Protein AF-A0A1E4IBX0-F1 (afdb_monomer)

Solvent-accessible surface area (backbone atoms only — not comparable to full-atom values): 21311 Å² total; per-residue (Å²): 135,85,86,90,82,88,89,89,82,88,83,85,88,87,83,88,86,90,86,81,90,87,87,84,88,83,90,77,93,76,83,90,78,88,74,83,75,83,73,80,76,72,79,74,90,86,75,72,64,56,71,38,92,59,67,55,62,63,84,30,58,74,72,36,48,54,40,52,57,46,12,45,72,58,33,31,32,33,37,35,31,37,79,80,95,38,65,69,39,40,40,54,46,47,36,72,77,35,75,56,34,48,70,43,79,48,78,45,55,52,71,58,46,53,56,48,49,54,50,29,67,74,66,66,40,81,64,54,10,24,40,36,34,43,49,55,62,58,51,64,74,40,44,91,52,29,36,65,67,46,55,26,19,45,65,75,68,56,64,67,75,84,71,45,56,97,75,40,25,42,37,52,59,31,28,38,60,51,22,29,34,33,12,56,66,55,41,63,72,50,70,53,75,85,69,63,36,54,56,50,71,60,45,77,57,46,51,55,30,31,33,30,31,44,62,72,66,39,44,55,37,32,54,49,48,61,63,44,29,65,56,37,52,32,76,60,24,46,44,50,38,42,74,32,52,54,43,78,29,81,82,24,44,63,62,39,44,49,32,30,54,73,64,74,21,24,34,28,38,58,24,36,54,75,65,42,45,64,48,39,75,69,67,30,59,51,46,77,44,78,34,56,79,38,38,26,43,44,27,34,34,33,23,39,65,58,22,81,23,59,40,24,14,46,51,49,48,18,29,44,60,12,47,33,28,35,29,26,69,15,24,81,44,59,25,18,26,74,55,62,62,80,81,48,52,80,70,53,94,50,40,44,53,60,62,93,76,44,45,72,52,55,60,69,68,43,76,66,54,48,48,42,44,65,73,49,43,34,81,53,70,55,124

Foldseek 3Di:
DDDDDDDDDDDDDDDDDDDDDDDDDDDDDDDDDPPPPPPPDDPDPPDDQWFFPDQLQPPQPDVLVVLLVLLLVLQEAEEEEEQPDLQVLLQNLVCVNRVSYGYDYDYDHQVVVLVVVVVCLVVLNADHQKYKFQAVVSCVVCVVQFDAADHDLCVQFVPDDPQADPSNQKGLLWKWWWFKKFLPVVVVVLPQDDDAALCSLLDLSQQQQEEEAAQVLFLVNLVVVVVSQVRLVHLVSLLSNVRSVYHYDSPGQQVQLVCSQVVVHRMYGGYTCSRNVVSVVVVRSIDGHAYPPIEIRTMMMGGGNSHPSNSNSSVSRSCCSALRVSLSRFLQLRIAGCTDPVSSPDGHPSGHHRDPSYHYDNRDQDPVSVCCCVVRRCVRNND

Secondary structure (DSSP, 8-state):
-----------------------------------------PPPTT-PPP--SS-TTTT-HHHHHHHHHHHHHH-EEEEEE-SSS-HHHHHHHHHHH-TTSEEEEEE--HHHHHHHHHHHHHHT-S--SEEEES-HHHHHHTGGGBPPP-SHHHHHHSSSSS-S-TT-S-EEEEEEEEEEEEEHHHHHHTTPPPP-BGGGGG-GGGTTTEEE--TTSSHHHHHHHHHHHHHHTHHHHHHHHHHT-PEE-TT-HHHHHHHHHTTS-SEEEEE-HHHHHHHHHTT-SEEEE--BS-EEEEEEEEEBTT-SSHHHHHHHHHHHHSHHHHHHHHTTSSSEESS-GGGGSS--TT-EEPPTTPEEE-S---HHHHHHIIIIIHHHH--

Mean predicted aligned error: 10.09 Å

pLDDT: mean 86.42, std 19.04, range [31.7, 98.81]

Nearest PDB structures (foldseek):
  7f6t-assembly1_A  TM=7.802E-01  e=2.095E-16  Thermus thermophilus HB8
  7f6u-assembly1_A  TM=8.026E-01  e=1.818E-15  Thermus thermophilus HB8
  6hhb-assembly1_A  TM=7.292E-01  e=3.544E-16  Dickeya dadantii 3937
  7f6q-assembly1_A  TM=7.457E-01  e=9.566E-16  Thermus thermophilus HB8
  7f6r-assembly1_A  TM=7.238E-01  e=5.995E-16  Thermus thermophilus HB8

Sequence (383 aa):
MPDLKEETMRTLSTFTRRRTRSALAIVAAGLLCITAACGSGAPDPASTAPQSSIDPNEGGGAEWQKVVDAANKEGSVVLYLSPPGVEERLKQAFAANYPGIKLTTLRQGTGELTTRLDQERTTSAAGADVTLHSSKAWFDKNVDSLAVSTGPALGKYWSAGNLLPPSKTYAPVASSTWGLGINTELFKELGAKPITSYADLLQPELKGAIGIAPAGNSPASTQWWFFAAPHLGDAAGLRTLASLNVTPYPGGSAPLAEALASGEKAVGVYESTLTVGSLVKSGAPIEIVDLQPPIAIAYFSGAVKWASHPNAALVFQNWLMSPAGQVALNGSGELYTALSLDSLGPVPPTMRTLDPNASLTDGIVTPEQQKWLDETWKPIMGG

Radius of gyration: 28.61 Å; Cα contacts (8 Å, |Δi|>4): 716; chains: 1; bounding box: 68×87×71 Å

Structure (mmCIF, N/CA/C/O backbone):
data_AF-A0A1E4IBX0-F1
#
_entry.id   AF-A0A1E4IBX0-F1
#
loop_
_atom_site.group_PDB
_atom_site.id
_atom_site.type_symbol
_atom_site.label_atom_id
_atom_site.label_alt_id
_atom_site.label_comp_id
_atom_site.label_asym_id
_atom_site.label_entity_id
_atom_site.label_seq_id
_atom_site.pdbx_PDB_ins_code
_atom_site.Cartn_x
_atom_site.Cartn_y
_atom_site.Cartn_z
_atom_site.occupancy
_atom_site.B_iso_or_equiv
_atom_site.auth_seq_id
_atom_site.auth_comp_id
_atom_site.auth_asym_id
_atom_site.auth_atom_id
_atom_site.pdbx_PDB_model_num
ATOM 1 N N . MET A 1 1 ? 37.243 -22.159 38.959 1.00 40.22 1 MET A N 1
ATOM 2 C CA . MET A 1 1 ? 38.537 -22.460 38.305 1.00 40.22 1 MET A CA 1
ATOM 3 C C . MET A 1 1 ? 39.616 -22.483 39.373 1.00 40.22 1 MET A C 1
ATOM 5 O O . MET A 1 1 ? 39.528 -21.612 40.236 1.00 40.22 1 MET A O 1
ATOM 9 N N . PRO A 1 2 ? 40.633 -23.362 39.304 1.00 55.09 2 PRO A N 1
ATOM 10 C CA . PRO A 1 2 ? 40.758 -24.628 38.548 1.00 55.09 2 PRO A CA 1
ATOM 11 C C . PRO A 1 2 ? 40.407 -25.846 39.451 1.00 55.09 2 PRO A C 1
ATOM 13 O O . PRO A 1 2 ? 40.234 -25.651 40.649 1.00 55.09 2 PRO A O 1
ATOM 16 N N . ASP A 1 3 ? 40.151 -27.092 39.036 1.00 41.19 3 ASP A N 1
ATOM 17 C CA . ASP A 1 3 ? 40.385 -27.910 37.821 1.00 41.19 3 ASP A CA 1
ATOM 18 C C . ASP A 1 3 ? 41.618 -28.860 37.852 1.00 41.19 3 ASP A C 1
ATOM 20 O O . ASP A 1 3 ? 42.688 -28.471 38.316 1.00 41.19 3 ASP A O 1
ATOM 24 N N . LEU A 1 4 ? 41.420 -30.080 37.307 1.00 38.47 4 LEU A N 1
ATOM 25 C CA . LEU A 1 4 ? 42.340 -31.227 37.081 1.00 38.47 4 LEU A CA 1
ATOM 26 C C . LEU A 1 4 ? 42.843 -31.978 38.348 1.00 38.47 4 LEU A C 1
ATOM 28 O O . LEU A 1 4 ? 43.388 -31.378 39.266 1.00 38.47 4 LEU A O 1
ATOM 32 N N . LYS A 1 5 ? 42.752 -33.319 38.463 1.00 38.19 5 LYS A N 1
ATOM 33 C CA . LYS A 1 5 ? 43.189 -34.364 37.506 1.00 38.19 5 LYS A CA 1
ATOM 34 C C . LYS A 1 5 ? 42.474 -35.727 37.660 1.00 38.19 5 LYS A C 1
ATOM 36 O O . LYS A 1 5 ? 41.945 -36.047 38.720 1.00 38.19 5 LYS A O 1
ATOM 41 N N . GLU A 1 6 ? 42.571 -36.537 36.601 1.00 38.00 6 GLU A N 1
ATOM 42 C CA . GLU A 1 6 ? 42.413 -38.009 36.566 1.00 38.00 6 GLU A CA 1
ATOM 43 C C . GLU A 1 6 ? 43.375 -38.691 37.581 1.00 38.00 6 GLU A C 1
ATOM 45 O O . GLU A 1 6 ? 44.302 -38.053 38.073 1.00 38.00 6 GLU A O 1
ATOM 50 N N . GLU A 1 7 ? 43.245 -39.953 38.006 1.00 35.94 7 GLU A N 1
ATOM 51 C CA . GLU A 1 7 ? 43.194 -41.199 37.220 1.00 35.94 7 GLU A CA 1
ATOM 52 C C . GLU A 1 7 ? 43.062 -42.397 38.203 1.00 35.94 7 GLU A C 1
ATOM 54 O O . GLU A 1 7 ? 43.546 -42.284 39.328 1.00 35.94 7 GLU A O 1
ATOM 59 N N . THR A 1 8 ? 42.458 -43.540 37.819 1.00 38.38 8 THR A N 1
ATOM 60 C CA . THR A 1 8 ? 42.928 -44.934 38.111 1.00 38.38 8 THR A CA 1
ATOM 61 C C . THR A 1 8 ? 41.924 -45.990 37.606 1.00 38.38 8 THR A C 1
ATOM 63 O O . THR A 1 8 ? 40.709 -45.843 37.705 1.00 38.38 8 THR A O 1
ATOM 66 N N . MET A 1 9 ? 42.456 -47.080 37.046 1.00 31.81 9 MET A N 1
ATOM 67 C CA . MET A 1 9 ? 41.772 -48.126 36.271 1.00 31.81 9 MET A CA 1
ATOM 68 C C . MET A 1 9 ? 41.373 -49.405 37.046 1.00 31.81 9 MET A C 1
ATOM 70 O O . MET A 1 9 ? 42.144 -49.871 37.875 1.00 31.81 9 MET A O 1
ATOM 74 N N . ARG A 1 10 ? 40.322 -50.094 36.536 1.00 34.12 10 ARG A N 1
ATOM 75 C CA . ARG A 1 10 ? 40.066 -51.571 36.586 1.00 34.12 10 ARG A CA 1
ATOM 76 C C . ARG A 1 10 ? 39.747 -52.148 38.001 1.00 34.12 10 ARG A C 1
ATOM 78 O O . ARG A 1 10 ? 40.104 -51.569 39.009 1.00 34.12 10 ARG A O 1
ATOM 85 N N . THR A 1 11 ? 39.029 -53.270 38.191 1.00 32.84 11 THR A N 1
ATOM 86 C CA . THR A 1 11 ? 39.089 -54.546 37.442 1.00 32.84 11 THR A CA 1
ATOM 87 C C . THR A 1 11 ? 37.845 -55.458 37.643 1.00 32.84 11 THR A C 1
ATOM 89 O O . THR A 1 11 ? 37.507 -55.800 38.765 1.00 32.84 11 THR A O 1
ATOM 92 N N . LEU A 1 12 ? 37.225 -55.885 36.530 1.00 32.59 12 LEU A N 1
ATOM 93 C CA . LEU A 1 12 ? 36.565 -57.180 36.206 1.00 32.59 12 LEU A CA 1
ATOM 94 C C . LEU A 1 12 ? 35.642 -57.982 37.179 1.00 32.59 12 LEU A C 1
ATOM 96 O O . LEU A 1 12 ? 36.107 -58.585 38.138 1.00 32.59 12 LEU A O 1
ATOM 100 N N . SER A 1 13 ? 34.455 -58.323 36.627 1.00 32.97 13 SER A N 1
ATOM 101 C CA . SER A 1 13 ? 33.871 -59.697 36.506 1.00 32.97 13 SER A CA 1
ATOM 102 C C . SER A 1 13 ? 33.216 -60.364 37.741 1.00 32.97 13 SER A C 1
ATOM 104 O O . SER A 1 13 ? 33.612 -60.099 38.862 1.00 32.97 13 SER A O 1
ATOM 106 N N . THR A 1 14 ? 32.223 -61.272 37.659 1.00 33.91 14 THR A N 1
ATOM 107 C CA . THR A 1 14 ? 31.366 -61.816 36.565 1.00 33.91 14 THR A CA 1
ATOM 108 C C . THR A 1 14 ? 30.182 -62.583 37.185 1.00 33.91 14 THR A C 1
ATOM 110 O O . THR A 1 14 ? 30.394 -63.225 38.205 1.00 33.91 14 THR A O 1
ATOM 113 N N . PHE A 1 15 ? 29.011 -62.639 36.526 1.00 34.16 15 PHE A N 1
ATOM 114 C CA . PHE A 1 15 ? 28.271 -63.873 36.130 1.00 34.16 15 PHE A CA 1
ATOM 115 C C . PHE A 1 15 ? 26.949 -63.464 35.415 1.00 34.16 15 PHE A C 1
ATOM 117 O O . PHE A 1 15 ? 26.188 -62.679 35.958 1.00 34.16 15 PHE A O 1
ATOM 124 N N . THR A 1 16 ? 26.708 -63.751 34.123 1.00 35.91 16 THR A N 1
ATOM 125 C CA . THR A 1 16 ? 26.295 -65.043 33.501 1.00 35.91 16 THR A CA 1
ATOM 126 C C . THR A 1 16 ? 24.785 -65.340 33.688 1.00 35.91 16 THR A C 1
ATOM 128 O O . THR A 1 16 ? 24.344 -65.334 34.824 1.00 35.91 16 THR A O 1
ATOM 131 N N . ARG A 1 17 ? 23.926 -65.730 32.713 1.00 39.75 17 ARG A N 1
ATOM 132 C CA . ARG A 1 17 ? 23.924 -65.839 31.218 1.00 39.75 17 ARG A CA 1
ATOM 133 C C . ARG A 1 17 ? 22.576 -66.474 30.759 1.00 39.75 17 ARG A C 1
ATOM 135 O O . ARG A 1 17 ? 22.007 -67.214 31.551 1.00 39.75 17 ARG A O 1
ATOM 142 N N . ARG A 1 18 ? 22.232 -66.388 29.448 1.00 37.66 18 ARG A N 1
ATOM 143 C CA . ARG A 1 18 ? 21.197 -67.150 28.648 1.00 37.66 18 ARG A CA 1
ATOM 144 C C . ARG A 1 18 ? 19.845 -66.408 28.477 1.00 37.66 18 ARG A C 1
ATOM 146 O O . ARG A 1 18 ? 19.461 -65.724 29.405 1.00 37.66 18 ARG A O 1
ATOM 153 N N . ARG A 1 19 ? 19.052 -66.504 27.385 1.00 40.81 19 ARG A N 1
ATOM 154 C CA . ARG A 1 19 ? 19.086 -67.156 26.029 1.00 40.81 19 ARG A CA 1
ATOM 155 C C . ARG A 1 19 ? 17.887 -66.594 25.188 1.00 40.81 19 ARG A C 1
ATOM 157 O O . ARG A 1 19 ? 16.947 -66.146 25.820 1.00 40.81 19 ARG A O 1
ATOM 164 N N . THR A 1 20 ? 17.767 -66.596 23.843 1.00 38.16 20 THR A N 1
ATOM 165 C CA . THR A 1 20 ? 18.651 -66.936 22.691 1.00 38.16 20 THR A CA 1
ATOM 166 C C . THR A 1 20 ? 18.225 -66.172 21.406 1.00 38.16 20 THR A C 1
ATOM 168 O O . THR A 1 20 ? 17.041 -65.975 21.186 1.00 38.16 20 THR A O 1
ATOM 171 N N . ARG A 1 21 ? 19.195 -65.855 20.531 1.00 37.94 21 ARG A N 1
ATOM 172 C CA . ARG A 1 21 ? 19.185 -65.820 19.039 1.00 37.94 21 ARG A CA 1
ATOM 173 C C . ARG A 1 21 ? 17.879 -66.117 18.263 1.00 37.94 21 ARG A C 1
ATOM 175 O O . ARG A 1 21 ? 17.344 -67.216 18.394 1.00 37.94 21 ARG A O 1
ATOM 182 N N . SER A 1 22 ? 17.625 -65.328 17.210 1.00 37.19 22 SER A N 1
ATOM 183 C CA . SER A 1 22 ? 17.906 -65.726 15.807 1.00 37.19 22 SER A CA 1
ATOM 184 C C . SER A 1 22 ? 17.856 -64.530 14.848 1.00 37.19 22 SER A C 1
ATOM 186 O O . SER A 1 22 ? 16.974 -63.689 14.958 1.00 37.19 22 SER A O 1
ATOM 188 N N . ALA A 1 23 ? 18.794 -64.475 13.902 1.00 40.97 23 ALA A N 1
ATOM 189 C CA . ALA A 1 23 ? 18.759 -63.591 12.739 1.00 40.97 23 ALA A CA 1
ATOM 190 C C . ALA A 1 23 ? 18.870 -64.467 11.487 1.00 40.97 23 ALA A C 1
ATOM 192 O O . ALA A 1 23 ? 19.629 -65.439 11.501 1.00 40.97 23 ALA A O 1
ATOM 193 N N . LEU A 1 24 ? 18.146 -64.126 10.422 1.00 38.28 24 LEU A N 1
ATOM 194 C CA . LEU A 1 24 ? 18.307 -64.760 9.118 1.00 38.28 24 LEU A CA 1
ATOM 195 C C . LEU A 1 24 ? 18.139 -63.703 8.025 1.00 38.28 24 LEU A C 1
ATOM 197 O O . LEU A 1 24 ? 17.075 -63.105 7.892 1.00 38.28 24 LEU A O 1
ATOM 201 N N . ALA A 1 25 ? 19.203 -63.471 7.262 1.00 37.59 25 ALA A N 1
ATOM 202 C CA . ALA A 1 25 ? 19.148 -62.712 6.022 1.00 37.59 25 ALA A CA 1
ATOM 203 C C . ALA A 1 25 ? 18.981 -63.698 4.861 1.00 37.59 25 ALA A C 1
ATOM 205 O O . ALA A 1 25 ? 19.670 -64.718 4.823 1.00 37.59 25 ALA A O 1
ATOM 206 N N . ILE A 1 26 ? 18.103 -63.384 3.910 1.00 43.31 26 ILE A N 1
ATOM 207 C CA . ILE A 1 26 ? 18.032 -64.075 2.621 1.00 43.31 26 ILE A CA 1
ATOM 208 C C . ILE A 1 26 ? 18.150 -63.018 1.528 1.00 43.31 26 ILE A C 1
ATOM 210 O O . ILE A 1 26 ? 17.303 -62.137 1.399 1.00 43.31 26 ILE A O 1
ATOM 214 N N . VAL A 1 27 ? 19.227 -63.119 0.754 1.00 41.28 27 VAL A N 1
ATOM 215 C CA . VAL A 1 27 ? 19.413 -62.396 -0.503 1.00 41.28 27 VAL A CA 1
ATOM 216 C C . VAL A 1 27 ? 18.778 -63.234 -1.608 1.00 41.28 27 VAL A C 1
ATOM 218 O O . VAL A 1 27 ? 19.139 -64.397 -1.775 1.00 41.28 27 VAL A O 1
ATOM 221 N N . ALA A 1 28 ? 17.875 -62.642 -2.385 1.00 38.53 28 ALA A N 1
ATOM 222 C CA . ALA A 1 28 ? 17.394 -63.211 -3.639 1.00 38.53 28 ALA A CA 1
ATOM 223 C C . ALA A 1 28 ? 17.253 -62.086 -4.671 1.00 38.53 28 ALA A C 1
ATOM 225 O O . ALA A 1 28 ? 16.522 -61.122 -4.453 1.00 38.53 28 ALA A O 1
ATOM 226 N N . ALA A 1 29 ? 17.991 -62.191 -5.775 1.00 43.62 29 ALA A N 1
ATOM 227 C CA . ALA A 1 29 ? 17.923 -61.232 -6.870 1.00 43.62 29 ALA A CA 1
ATOM 228 C C . ALA A 1 29 ? 16.651 -61.454 -7.706 1.00 43.62 29 ALA A C 1
ATOM 230 O O . ALA A 1 29 ? 16.339 -62.587 -8.070 1.00 43.62 29 ALA A O 1
ATOM 231 N N . GLY A 1 30 ? 15.950 -60.368 -8.040 1.00 35.97 30 GLY A N 1
ATOM 232 C CA . GLY A 1 30 ? 14.813 -60.346 -8.963 1.00 35.97 30 GLY A CA 1
ATOM 233 C C . GLY A 1 30 ? 15.071 -59.336 -10.082 1.00 35.97 30 GLY A C 1
ATOM 234 O O . GLY A 1 30 ? 15.533 -58.230 -9.814 1.00 35.97 30 GLY A O 1
ATOM 235 N N . LEU A 1 31 ? 14.839 -59.745 -11.331 1.00 38.28 31 LEU A N 1
ATOM 236 C CA . LEU A 1 31 ? 15.226 -59.004 -12.538 1.00 38.28 31 LEU A CA 1
ATOM 237 C C . LEU A 1 31 ? 14.553 -57.629 -12.682 1.00 38.28 31 LEU A C 1
ATOM 239 O O . LEU A 1 31 ? 13.392 -57.438 -12.328 1.00 38.28 31 LEU A O 1
ATOM 243 N N . LEU A 1 32 ? 15.275 -56.713 -13.338 1.00 44.62 32 LEU A N 1
ATOM 244 C CA . LEU A 1 32 ? 14.719 -55.485 -13.902 1.00 44.62 32 LEU A CA 1
ATOM 245 C C . LEU A 1 32 ? 13.572 -55.799 -14.876 1.00 44.62 32 LEU A C 1
ATOM 247 O O . LEU A 1 32 ? 13.747 -56.550 -15.834 1.00 44.62 32 LEU A O 1
ATOM 251 N N . CYS A 1 33 ? 12.462 -55.086 -14.718 1.00 36.53 33 CYS A N 1
ATOM 252 C CA . CYS A 1 33 ? 11.563 -54.726 -15.810 1.00 36.53 33 CYS A CA 1
ATOM 253 C C . CYS A 1 33 ? 11.304 -53.222 -15.707 1.00 36.53 33 CYS A C 1
ATOM 255 O O . CYS A 1 33 ? 10.419 -52.785 -14.978 1.00 36.53 33 CYS A O 1
ATOM 257 N N . ILE A 1 34 ? 12.119 -52.422 -16.403 1.00 40.69 34 ILE A N 1
ATOM 258 C CA . ILE A 1 34 ? 11.909 -50.974 -16.506 1.00 40.69 34 ILE A CA 1
ATOM 259 C C . ILE A 1 34 ? 10.770 -50.747 -17.502 1.00 40.69 34 ILE A C 1
ATOM 261 O O . ILE A 1 34 ? 10.994 -50.612 -18.704 1.00 40.69 34 ILE A O 1
ATOM 265 N N . THR A 1 35 ? 9.535 -50.713 -17.008 1.00 44.31 35 THR A N 1
ATOM 266 C CA . THR A 1 35 ? 8.429 -50.114 -17.752 1.00 44.31 35 THR A CA 1
ATOM 267 C C . THR A 1 35 ? 8.571 -48.599 -17.661 1.00 44.31 35 THR A C 1
ATOM 269 O O . THR A 1 35 ? 8.349 -47.993 -16.614 1.00 44.31 35 THR A O 1
ATOM 272 N N . ALA A 1 36 ? 8.974 -47.976 -18.768 1.00 46.06 36 ALA A N 1
ATOM 273 C CA . ALA A 1 36 ? 9.012 -46.526 -18.891 1.00 46.06 36 ALA A CA 1
ATOM 274 C C . ALA A 1 36 ? 7.580 -45.965 -18.865 1.00 46.06 36 ALA A C 1
ATOM 276 O O . ALA A 1 36 ? 6.939 -45.789 -19.899 1.00 46.06 36 ALA A O 1
ATOM 277 N N . ALA A 1 37 ? 7.069 -45.696 -17.665 1.00 33.50 37 ALA A N 1
ATOM 278 C CA . ALA A 1 37 ? 5.869 -44.901 -17.488 1.00 33.50 37 ALA A CA 1
ATOM 279 C C . ALA A 1 37 ? 6.212 -43.444 -17.824 1.00 33.50 37 ALA A C 1
ATOM 281 O O . ALA A 1 37 ? 6.714 -42.701 -16.981 1.00 33.50 37 ALA A O 1
ATOM 282 N N . CYS A 1 38 ? 5.937 -43.033 -19.064 1.00 41.16 38 CYS A N 1
ATOM 283 C CA . CYS A 1 38 ? 5.904 -41.627 -19.461 1.00 41.16 38 CYS A CA 1
ATOM 284 C C . CYS A 1 38 ? 4.712 -40.928 -18.787 1.00 41.16 38 CYS A C 1
ATOM 286 O O . CYS A 1 38 ? 3.724 -40.581 -19.430 1.00 41.16 38 CYS A O 1
ATOM 288 N N . GLY A 1 39 ? 4.805 -40.744 -17.471 1.00 31.70 39 GLY A N 1
ATOM 289 C CA . GLY A 1 39 ? 3.917 -39.887 -16.709 1.00 31.70 39 GLY A CA 1
ATOM 290 C C . GLY A 1 39 ? 4.229 -38.438 -17.045 1.00 31.70 39 GLY A C 1
ATOM 291 O O . GLY A 1 39 ? 5.114 -37.834 -16.443 1.00 31.70 39 GLY A O 1
ATOM 292 N N . SER A 1 40 ? 3.500 -37.879 -18.009 1.00 44.44 40 SER A N 1
ATOM 293 C CA . SER A 1 40 ? 3.413 -36.436 -18.206 1.00 44.44 40 SER A CA 1
ATOM 294 C C . SER A 1 40 ? 2.731 -35.823 -16.982 1.00 44.44 40 SER A C 1
ATOM 296 O O . SER A 1 40 ? 1.508 -35.676 -16.952 1.00 44.44 40 SER A O 1
ATOM 298 N N . GLY A 1 41 ? 3.521 -35.521 -15.952 1.00 32.75 41 GLY A N 1
ATOM 299 C CA . GLY A 1 41 ? 3.067 -34.773 -14.789 1.00 32.75 41 GLY A CA 1
ATOM 300 C C . GLY A 1 41 ? 2.653 -33.376 -15.228 1.00 32.75 41 GLY A C 1
ATOM 301 O O . GLY A 1 41 ? 3.506 -32.517 -15.444 1.00 32.75 41 GLY A O 1
ATOM 302 N N . ALA A 1 42 ? 1.348 -33.163 -15.387 1.00 42.09 42 ALA A N 1
ATOM 303 C CA . ALA A 1 42 ? 0.799 -31.818 -15.430 1.00 42.09 42 ALA A CA 1
ATOM 304 C C . ALA A 1 42 ? 1.153 -31.110 -14.105 1.00 42.09 42 ALA A C 1
ATOM 306 O O . ALA A 1 42 ? 1.123 -31.768 -13.061 1.00 42.09 42 ALA A O 1
ATOM 307 N N . PRO A 1 43 ? 1.500 -29.810 -14.115 1.00 38.38 43 PRO A N 1
ATOM 308 C CA . PRO A 1 43 ? 1.731 -29.070 -12.880 1.00 38.38 43 PRO A CA 1
ATOM 309 C C . PRO A 1 43 ? 0.490 -29.097 -11.981 1.00 38.38 43 PRO A C 1
ATOM 311 O O . PRO A 1 43 ? -0.634 -29.024 -12.485 1.00 38.38 43 PRO A O 1
ATOM 314 N N . ASP A 1 44 ? 0.691 -29.156 -10.663 1.00 32.72 44 ASP A N 1
ATOM 315 C CA . ASP A 1 44 ? -0.398 -29.041 -9.689 1.00 32.72 44 ASP A CA 1
ATOM 316 C C . ASP A 1 44 ? -1.205 -27.746 -9.925 1.00 32.72 44 ASP A C 1
ATOM 318 O O . ASP A 1 44 ? -0.617 -26.658 -9.910 1.00 32.72 44 ASP A O 1
ATOM 322 N N . PRO A 1 45 ? -2.546 -27.802 -10.063 1.00 38.16 45 PRO A N 1
ATOM 323 C CA . PRO A 1 45 ? -3.376 -26.610 -10.292 1.00 38.16 45 PRO A CA 1
ATOM 324 C C . PRO A 1 45 ? -3.440 -25.615 -9.116 1.00 38.16 45 PRO A C 1
ATOM 326 O O . PRO A 1 45 ? -4.182 -24.640 -9.180 1.00 38.16 45 PRO A O 1
ATOM 329 N N . ALA A 1 46 ? -2.724 -25.872 -8.017 1.00 37.44 46 ALA A N 1
ATOM 330 C CA . ALA A 1 46 ? -2.914 -25.213 -6.725 1.00 37.44 46 ALA A CA 1
ATOM 331 C C . ALA A 1 46 ? -1.950 -24.041 -6.432 1.00 37.44 46 ALA A C 1
ATOM 333 O O . ALA A 1 46 ? -2.006 -23.479 -5.341 1.00 37.44 46 ALA A O 1
ATOM 334 N N . SER A 1 47 ? -1.057 -23.670 -7.362 1.00 43.47 47 SER A N 1
ATOM 335 C CA . SER A 1 47 ? -0.095 -22.566 -7.154 1.00 43.47 47 SER A CA 1
ATOM 336 C C . SER A 1 47 ? 0.260 -21.792 -8.434 1.00 43.47 47 SER A C 1
ATOM 338 O O . SER A 1 47 ? 1.392 -21.355 -8.635 1.00 43.47 47 SER A O 1
ATOM 340 N N . THR A 1 48 ? -0.704 -21.598 -9.337 1.00 54.97 48 THR A N 1
ATOM 341 C CA . THR A 1 48 ? -0.552 -20.591 -10.397 1.00 54.97 48 THR A CA 1
ATOM 342 C C . THR A 1 48 ? -0.850 -19.212 -9.820 1.00 54.97 48 THR A C 1
ATOM 344 O O . THR A 1 48 ? -1.983 -18.944 -9.414 1.00 54.97 48 THR A O 1
ATOM 347 N N . ALA A 1 49 ? 0.153 -18.328 -9.800 1.00 60.59 49 ALA A N 1
ATOM 348 C CA . ALA A 1 49 ? -0.053 -16.908 -9.530 1.00 60.59 49 ALA A CA 1
ATOM 349 C C . ALA A 1 49 ? -1.195 -16.345 -10.404 1.00 60.59 49 ALA A C 1
ATOM 351 O O . ALA A 1 49 ? -1.317 -16.748 -11.563 1.00 60.59 49 ALA A O 1
ATOM 352 N N . PRO A 1 50 ? -2.007 -15.392 -9.906 1.00 70.75 50 PRO A N 1
ATOM 353 C CA . PRO A 1 50 ? -2.958 -14.681 -10.745 1.00 70.75 50 PRO A CA 1
ATOM 354 C C . PRO A 1 50 ? -2.236 -14.022 -11.926 1.00 70.75 50 PRO A C 1
ATOM 356 O O . PRO A 1 50 ? -1.262 -13.292 -11.732 1.00 70.75 50 PRO A O 1
ATOM 359 N N . GLN A 1 51 ? -2.715 -14.278 -13.141 1.00 74.88 51 GLN A N 1
ATOM 360 C CA . GLN A 1 51 ? -2.154 -13.748 -14.382 1.00 74.88 51 GLN A CA 1
ATOM 361 C C . GLN A 1 51 ? -3.254 -13.089 -15.215 1.00 74.88 51 GLN A C 1
ATOM 363 O O . GLN A 1 51 ? -4.363 -13.611 -15.314 1.00 74.88 51 GLN A O 1
ATOM 368 N N . SER A 1 52 ? -2.937 -11.945 -15.825 1.00 83.06 52 SER A N 1
ATOM 369 C CA . SER A 1 52 ? -3.766 -11.358 -16.881 1.00 83.06 52 SER A CA 1
ATOM 370 C C . SER A 1 52 ? -3.454 -12.032 -18.219 1.00 83.06 52 SER A C 1
ATOM 372 O O . SER A 1 52 ? -2.316 -12.431 -18.466 1.00 83.06 52 SER A O 1
ATOM 374 N N . SER A 1 53 ? -4.448 -12.113 -19.102 1.00 78.44 53 SER A N 1
ATOM 375 C CA . SER A 1 53 ? -4.283 -12.551 -20.494 1.00 78.44 53 SER A CA 1
ATOM 376 C C . SER A 1 53 ? -3.841 -11.430 -21.448 1.00 78.44 53 SER A C 1
ATOM 378 O O . SER A 1 53 ? -3.638 -11.690 -22.633 1.00 78.44 53 SER A O 1
ATOM 380 N N . ILE A 1 54 ? -3.706 -10.191 -20.961 1.00 85.94 54 ILE A N 1
ATOM 381 C CA . ILE A 1 54 ? -3.328 -9.018 -21.761 1.00 85.94 54 ILE A CA 1
ATOM 382 C C . ILE A 1 54 ? -1.798 -8.909 -21.847 1.00 85.94 54 ILE A C 1
ATOM 384 O O . ILE A 1 54 ? -1.115 -8.892 -20.821 1.00 85.94 54 ILE A O 1
ATOM 388 N N . ASP A 1 55 ? -1.258 -8.787 -23.064 1.00 89.12 55 ASP A N 1
ATOM 389 C CA . ASP A 1 55 ? 0.177 -8.572 -23.294 1.00 89.12 55 ASP A CA 1
ATOM 390 C C . ASP A 1 55 ? 0.603 -7.165 -22.810 1.00 89.12 55 ASP A C 1
ATOM 392 O O . ASP A 1 55 ? 0.083 -6.160 -23.306 1.00 89.12 55 ASP A O 1
ATOM 396 N N . PRO A 1 56 ? 1.566 -7.047 -21.874 1.00 91.44 56 PRO A N 1
ATOM 397 C CA . PRO A 1 56 ? 2.065 -5.759 -21.378 1.00 91.44 56 PRO A CA 1
ATOM 398 C C . PRO A 1 56 ? 2.788 -4.896 -22.431 1.00 91.44 56 PRO A C 1
ATOM 400 O O . PRO A 1 56 ? 3.090 -3.732 -22.151 1.00 91.44 56 PRO A O 1
ATOM 403 N N . ASN A 1 57 ? 3.079 -5.434 -23.620 1.00 92.62 57 ASN A N 1
ATOM 404 C CA . ASN A 1 57 ? 3.714 -4.728 -24.740 1.00 92.62 57 ASN A CA 1
ATOM 405 C C . ASN A 1 57 ? 2.717 -4.290 -25.831 1.00 92.62 57 ASN A C 1
ATOM 407 O O . ASN A 1 57 ? 3.101 -3.569 -26.760 1.00 92.62 57 ASN A O 1
ATOM 411 N N . GLU A 1 58 ? 1.446 -4.693 -25.725 1.00 90.19 58 GLU A N 1
ATOM 412 C CA . GLU A 1 58 ? 0.405 -4.406 -26.713 1.00 90.19 58 GLU A CA 1
ATOM 413 C C . GLU A 1 58 ? 0.264 -2.890 -26.954 1.00 90.19 58 GLU A C 1
ATOM 415 O O . GLU A 1 58 ? -0.008 -2.113 -26.040 1.00 90.19 58 GLU A O 1
ATOM 420 N N . GLY A 1 59 ? 0.442 -2.456 -28.205 1.00 87.69 59 GLY A N 1
ATOM 421 C CA . GLY A 1 59 ? 0.348 -1.045 -28.597 1.00 87.69 59 GLY A CA 1
ATOM 422 C C . GLY A 1 59 ? 1.622 -0.212 -28.398 1.00 87.69 59 GLY A C 1
ATOM 423 O O . GLY A 1 59 ? 1.602 0.978 -28.703 1.00 87.69 59 GLY A O 1
ATOM 424 N N . GLY A 1 60 ? 2.738 -0.796 -27.941 1.00 89.56 60 GLY A N 1
ATOM 425 C CA . GLY A 1 60 ? 3.995 -0.056 -27.730 1.00 89.56 60 GLY A CA 1
ATOM 426 C C . GLY A 1 60 ? 4.724 0.372 -29.017 1.00 89.56 60 GLY A C 1
ATOM 427 O O . GLY A 1 60 ? 5.448 1.369 -29.026 1.00 89.56 60 GLY A O 1
ATOM 428 N N . GLY A 1 61 ? 4.532 -0.360 -30.119 1.00 94.06 61 GLY A N 1
ATOM 429 C CA . GLY A 1 61 ? 5.166 -0.070 -31.409 1.00 94.06 61 GLY A CA 1
ATOM 430 C C . GLY A 1 61 ? 6.694 -0.245 -31.427 1.00 94.06 61 GLY A C 1
ATOM 431 O O . GLY A 1 61 ? 7.302 -0.792 -30.507 1.00 94.06 61 GLY A O 1
ATOM 432 N N . ALA A 1 62 ? 7.329 0.217 -32.509 1.00 95.94 62 ALA A N 1
ATOM 433 C CA . ALA A 1 62 ? 8.748 -0.043 -32.776 1.00 95.94 62 ALA A CA 1
ATOM 434 C C . ALA A 1 62 ? 9.710 0.608 -31.764 1.00 95.94 62 ALA A C 1
ATOM 436 O O . ALA A 1 62 ? 10.743 0.024 -31.449 1.00 95.94 62 ALA A O 1
ATOM 437 N N . GLU A 1 63 ? 9.389 1.793 -31.234 1.00 94.75 63 GLU A N 1
ATOM 438 C CA . GLU A 1 63 ? 10.244 2.454 -30.237 1.00 94.75 63 GLU A CA 1
ATOM 439 C C . GLU A 1 63 ? 10.196 1.743 -28.880 1.00 94.75 63 GLU A C 1
ATOM 441 O O . GLU A 1 63 ? 11.239 1.579 -28.251 1.00 94.75 63 GLU A O 1
ATOM 446 N N . TRP A 1 64 ? 9.029 1.235 -28.460 1.00 96.88 64 TRP A N 1
ATOM 447 C CA . TRP A 1 64 ? 8.941 0.393 -27.263 1.00 96.88 64 TRP A CA 1
ATOM 448 C C . TRP A 1 64 ? 9.709 -0.919 -27.437 1.00 96.88 64 TRP A C 1
ATOM 450 O O . TRP A 1 64 ? 10.450 -1.316 -26.539 1.00 96.88 64 TRP A O 1
ATOM 460 N N . GLN A 1 65 ? 9.611 -1.553 -28.612 1.00 97.56 65 GLN A N 1
ATOM 461 C CA . GLN A 1 65 ? 10.330 -2.800 -28.877 1.00 97.56 65 GLN A CA 1
ATOM 462 C C . GLN A 1 65 ? 11.851 -2.640 -28.724 1.00 97.56 65 GLN A C 1
ATOM 464 O O . GLN A 1 65 ? 12.489 -3.522 -28.162 1.00 97.56 65 GLN A O 1
ATOM 469 N N . LYS A 1 66 ? 12.437 -1.496 -29.108 1.00 98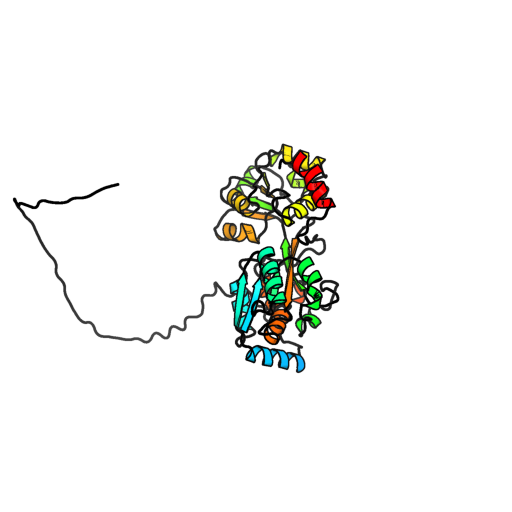.06 66 LYS A N 1
ATOM 470 C CA . LYS A 1 66 ? 13.872 -1.227 -28.873 1.00 98.06 66 LYS A CA 1
ATOM 471 C C . LYS A 1 66 ? 14.240 -1.230 -27.386 1.00 98.06 66 LYS A C 1
ATOM 473 O O . LYS A 1 66 ? 15.314 -1.717 -27.039 1.00 98.06 66 LYS A O 1
ATOM 478 N N . VAL A 1 67 ? 13.368 -0.703 -26.519 1.00 98.25 67 VAL A N 1
ATOM 479 C CA . VAL A 1 67 ? 13.561 -0.720 -25.057 1.00 98.25 67 VAL A CA 1
ATOM 480 C C . VAL A 1 67 ? 13.474 -2.155 -24.536 1.00 98.25 67 VAL A C 1
ATOM 482 O O . VAL A 1 67 ? 14.339 -2.577 -23.774 1.00 98.25 67 VAL A O 1
ATOM 485 N N . VAL A 1 68 ? 12.500 -2.941 -25.006 1.00 98.38 68 VAL A N 1
ATOM 486 C CA . VAL A 1 68 ? 12.364 -4.368 -24.661 1.00 98.38 68 VAL A CA 1
ATOM 487 C C . VAL A 1 68 ? 13.579 -5.182 -25.130 1.00 98.38 68 VAL A C 1
ATOM 489 O O . VAL A 1 68 ? 14.117 -5.985 -24.368 1.00 98.38 68 VAL A O 1
ATOM 492 N N . ASP A 1 69 ? 14.078 -4.953 -26.343 1.00 98.38 69 ASP A N 1
ATOM 493 C CA . ASP A 1 69 ? 15.261 -5.634 -26.885 1.00 98.38 69 ASP A CA 1
ATOM 494 C C . ASP A 1 69 ? 16.549 -5.255 -26.134 1.00 98.38 69 ASP A C 1
ATOM 496 O O . ASP A 1 69 ? 17.450 -6.083 -25.982 1.00 98.38 69 ASP A O 1
ATOM 500 N N . ALA A 1 70 ? 16.660 -4.009 -25.664 1.00 98.69 70 ALA A N 1
ATOM 501 C CA . ALA A 1 70 ? 17.760 -3.564 -24.812 1.00 98.69 70 ALA A CA 1
ATOM 502 C C . ALA A 1 70 ? 17.668 -4.176 -23.404 1.00 98.69 70 ALA A C 1
ATOM 504 O O . ALA A 1 70 ? 18.659 -4.698 -22.899 1.00 98.69 70 ALA A O 1
ATOM 505 N N . ALA A 1 71 ? 16.472 -4.217 -22.817 1.00 98.69 71 ALA A N 1
ATOM 506 C CA . ALA A 1 71 ? 16.215 -4.843 -21.523 1.00 98.69 71 ALA A CA 1
ATOM 507 C C . ALA A 1 71 ? 16.541 -6.349 -21.514 1.00 98.69 71 ALA A C 1
ATOM 509 O O . ALA A 1 71 ? 17.140 -6.849 -20.566 1.00 98.69 71 ALA A O 1
ATOM 510 N N . ASN A 1 72 ? 16.237 -7.074 -22.598 1.00 98.50 72 ASN A N 1
ATOM 511 C CA . ASN A 1 72 ? 16.633 -8.481 -22.748 1.00 98.50 72 ASN A CA 1
ATOM 512 C C . ASN A 1 72 ? 18.160 -8.677 -22.866 1.00 98.50 72 ASN A C 1
ATOM 514 O O . ASN A 1 72 ? 18.656 -9.755 -22.550 1.00 98.50 72 ASN A O 1
ATOM 518 N N . LYS A 1 73 ? 18.922 -7.660 -23.299 1.00 98.69 73 LYS A N 1
ATOM 519 C CA . LYS A 1 73 ? 20.401 -7.692 -23.294 1.00 98.69 73 LYS A CA 1
ATOM 520 C C . LYS A 1 73 ? 20.985 -7.369 -21.919 1.00 98.69 73 LYS A C 1
ATOM 522 O O . LYS A 1 73 ? 22.045 -7.888 -21.587 1.00 98.69 73 LYS A O 1
ATOM 527 N N . GLU A 1 74 ? 20.306 -6.531 -21.136 1.00 98.62 74 GLU A N 1
ATOM 528 C CA . GLU A 1 74 ? 20.628 -6.280 -19.723 1.00 98.62 74 GLU A CA 1
ATOM 529 C C . GLU A 1 74 ? 20.322 -7.512 -18.852 1.00 98.62 74 GLU A C 1
ATOM 531 O O . GLU A 1 74 ? 21.058 -7.808 -17.914 1.00 98.62 74 GLU A O 1
ATOM 536 N N . GLY A 1 75 ? 19.270 -8.267 -19.184 1.00 98.56 75 GLY A N 1
ATOM 537 C CA . GLY A 1 75 ? 19.014 -9.622 -18.683 1.00 98.56 75 GLY A CA 1
ATOM 538 C C . GLY A 1 75 ? 18.556 -9.731 -17.223 1.00 98.56 75 GLY A C 1
ATOM 539 O O . GLY A 1 75 ? 18.179 -10.817 -16.774 1.00 98.56 75 GLY A O 1
ATOM 540 N N . SER A 1 76 ? 18.545 -8.637 -16.459 1.00 98.56 76 SER A N 1
ATOM 541 C CA . SER A 1 76 ? 18.044 -8.619 -15.082 1.00 98.56 76 SER A CA 1
ATOM 542 C C . SER A 1 76 ? 17.450 -7.268 -14.688 1.00 98.56 76 SER A C 1
ATOM 544 O O . SER A 1 76 ? 17.690 -6.267 -15.354 1.00 98.56 76 SER A O 1
ATOM 546 N N . VAL A 1 77 ? 16.654 -7.257 -13.619 1.00 98.81 77 VAL A N 1
ATOM 547 C CA . VAL A 1 77 ? 16.136 -6.039 -12.982 1.00 98.81 77 VAL A CA 1
ATOM 548 C C . VAL A 1 77 ? 16.010 -6.260 -11.474 1.00 98.81 77 VAL A C 1
ATOM 550 O O . VAL A 1 77 ? 15.555 -7.318 -11.025 1.00 98.81 77 VAL A O 1
ATOM 553 N N . VAL A 1 78 ? 16.423 -5.274 -10.681 1.00 98.81 78 VAL A N 1
ATOM 554 C CA . VAL A 1 78 ? 16.396 -5.307 -9.215 1.00 98.81 78 VAL A CA 1
ATOM 555 C C . VAL A 1 78 ? 15.275 -4.417 -8.677 1.00 98.81 78 VAL A C 1
ATOM 557 O O . VAL A 1 78 ? 15.322 -3.192 -8.788 1.00 98.81 78 VAL A O 1
ATOM 560 N N . LEU A 1 79 ? 14.281 -5.039 -8.041 1.00 98.81 79 LEU A N 1
ATOM 561 C CA . LEU A 1 79 ? 13.183 -4.367 -7.350 1.00 98.81 79 LEU A CA 1
AT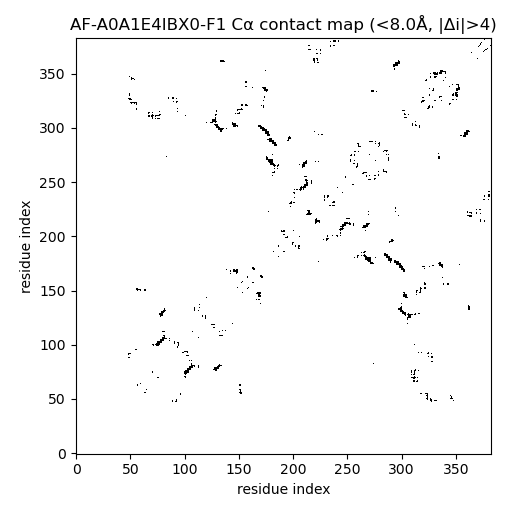OM 562 C C . LEU A 1 79 ? 13.449 -4.278 -5.843 1.00 98.81 79 LEU A C 1
ATOM 564 O O . LEU A 1 79 ? 13.578 -5.300 -5.164 1.00 98.81 79 LEU A O 1
ATOM 568 N N . TYR A 1 80 ? 13.436 -3.063 -5.302 1.00 98.62 80 TYR A N 1
ATOM 569 C CA . TYR A 1 80 ? 13.395 -2.810 -3.857 1.00 98.62 80 TYR A CA 1
ATOM 570 C C . TYR A 1 80 ? 11.961 -2.494 -3.432 1.00 98.62 80 TYR A C 1
ATOM 572 O O . TYR A 1 80 ? 11.428 -1.463 -3.840 1.00 98.62 80 TYR A O 1
ATOM 580 N N . LEU A 1 81 ? 11.332 -3.345 -2.617 1.00 97.81 81 LEU A N 1
ATOM 581 C CA . LEU A 1 81 ? 9.911 -3.216 -2.262 1.00 97.81 81 LEU A CA 1
ATOM 582 C C . LEU A 1 81 ? 9.635 -3.303 -0.755 1.00 97.81 81 LEU A C 1
ATOM 584 O O . LEU A 1 81 ? 10.332 -4.024 -0.049 1.00 97.81 81 LEU A O 1
ATOM 588 N N . SER A 1 82 ? 8.614 -2.602 -0.251 1.00 92.62 82 SER A N 1
ATOM 589 C CA . SER A 1 82 ? 8.179 -2.720 1.154 1.00 92.62 82 SER A CA 1
ATOM 590 C C . SER A 1 82 ? 6.945 -3.590 1.469 1.00 92.62 82 SER A C 1
ATOM 592 O O . SER A 1 82 ? 6.949 -4.173 2.568 1.00 92.62 82 SER A O 1
ATOM 594 N N . PRO A 1 83 ? 5.917 -3.760 0.603 1.00 89.81 83 PRO A N 1
ATOM 595 C CA . PRO A 1 83 ? 4.807 -4.662 0.913 1.00 89.81 83 PRO A CA 1
ATOM 596 C C . PRO A 1 83 ? 5.301 -6.122 0.958 1.00 89.81 83 PRO A C 1
ATOM 598 O O . PRO A 1 83 ? 6.057 -6.529 0.073 1.00 89.81 83 PRO A O 1
ATOM 601 N N . PRO A 1 84 ? 4.932 -6.903 1.989 1.00 86.81 84 PRO A N 1
ATOM 602 C CA . PRO A 1 84 ? 5.326 -8.304 2.119 1.00 86.81 84 PRO A CA 1
ATOM 603 C C . PRO A 1 84 ? 4.427 -9.237 1.294 1.00 86.81 84 PRO A C 1
ATOM 605 O O . PRO A 1 84 ? 3.273 -8.916 1.021 1.00 86.81 84 PRO A O 1
ATOM 608 N N . GLY A 1 85 ? 4.922 -10.436 0.979 1.00 86.44 85 GLY A N 1
ATOM 609 C CA . GLY A 1 85 ? 4.105 -11.549 0.475 1.00 86.44 85 GLY A CA 1
ATOM 610 C C . GLY A 1 85 ? 3.765 -11.485 -1.017 1.00 86.44 85 GLY A C 1
ATOM 611 O O . GLY A 1 85 ? 2.976 -12.295 -1.504 1.00 86.44 85 GLY A O 1
ATOM 612 N N . VAL A 1 86 ? 4.369 -10.553 -1.757 1.00 92.44 86 VAL A N 1
ATOM 613 C CA . VAL A 1 86 ? 4.144 -10.360 -3.201 1.00 92.44 86 VAL A CA 1
ATOM 614 C C . VAL A 1 86 ? 5.347 -10.787 -4.051 1.00 92.44 86 VAL A C 1
ATOM 616 O O . VAL A 1 86 ? 5.209 -10.961 -5.258 1.00 92.44 86 VAL A O 1
ATOM 619 N N . GLU A 1 87 ? 6.514 -10.999 -3.438 1.00 94.69 87 GLU A N 1
ATOM 620 C CA . GLU A 1 87 ? 7.811 -11.190 -4.098 1.00 94.69 87 GLU A CA 1
ATOM 621 C C . GLU A 1 87 ? 7.812 -12.340 -5.115 1.00 94.69 87 GLU A C 1
ATOM 623 O O . GLU A 1 87 ? 8.132 -12.132 -6.285 1.00 94.69 87 GLU A O 1
ATOM 628 N N . GLU A 1 88 ? 7.432 -13.551 -4.698 1.00 94.81 88 GLU A N 1
ATOM 629 C CA . GLU A 1 88 ? 7.424 -14.726 -5.583 1.00 94.81 88 GLU A CA 1
ATOM 630 C C . GLU A 1 88 ? 6.358 -14.621 -6.676 1.00 94.81 88 GLU A C 1
ATOM 632 O O . GLU A 1 88 ? 6.584 -15.031 -7.813 1.00 94.81 88 GLU A O 1
ATOM 637 N N . ARG A 1 89 ? 5.220 -13.996 -6.364 1.00 94.50 89 ARG A N 1
ATOM 638 C CA . ARG A 1 89 ? 4.114 -13.794 -7.304 1.00 94.50 89 ARG A CA 1
ATOM 639 C C . ARG A 1 89 ? 4.500 -12.809 -8.411 1.00 94.50 89 ARG A C 1
ATOM 641 O O . ARG A 1 89 ? 4.241 -13.074 -9.583 1.00 94.50 89 ARG A O 1
ATOM 648 N N . LEU A 1 90 ? 5.197 -11.726 -8.051 1.00 97.62 90 LEU A N 1
ATOM 649 C CA . LEU A 1 90 ? 5.787 -10.781 -9.001 1.00 97.62 90 LEU A CA 1
ATOM 650 C C . LEU A 1 90 ? 6.869 -11.451 -9.860 1.00 97.62 90 LEU A C 1
ATOM 652 O O . LEU A 1 90 ? 6.856 -11.268 -11.073 1.00 97.62 90 LEU A O 1
ATOM 656 N N . LYS A 1 91 ? 7.764 -12.264 -9.274 1.00 98.06 91 LYS A N 1
ATOM 657 C CA . LYS A 1 91 ? 8.795 -13.008 -10.032 1.00 98.06 91 LYS A CA 1
ATOM 658 C C . LYS A 1 91 ? 8.184 -13.956 -11.058 1.00 98.06 91 LYS A C 1
ATOM 660 O O . LYS A 1 91 ? 8.593 -13.931 -12.214 1.00 98.06 91 LYS A O 1
ATOM 665 N N . GLN A 1 92 ? 7.208 -14.766 -10.647 1.00 96.56 92 GLN A N 1
ATOM 666 C CA . GLN A 1 92 ? 6.534 -15.731 -11.520 1.00 96.56 92 GLN A CA 1
ATOM 667 C C . GLN A 1 92 ? 5.790 -15.036 -12.666 1.00 96.56 92 GLN A C 1
ATOM 669 O O . GLN A 1 92 ? 5.959 -15.410 -13.826 1.00 96.56 92 GLN A O 1
ATOM 674 N N . ALA A 1 93 ? 4.999 -14.002 -12.362 1.00 96.62 93 ALA A N 1
ATOM 675 C CA . ALA A 1 93 ? 4.241 -13.277 -13.375 1.00 96.62 93 ALA A CA 1
ATOM 676 C C . ALA A 1 93 ? 5.154 -12.490 -14.334 1.00 96.62 93 ALA A C 1
ATOM 678 O O . ALA A 1 93 ? 4.972 -12.571 -15.547 1.00 96.62 93 ALA A O 1
ATOM 679 N N . PHE A 1 94 ? 6.183 -11.805 -13.822 1.00 98.25 94 PHE A N 1
ATOM 680 C CA . PHE A 1 94 ? 7.136 -11.079 -14.664 1.00 98.25 94 PHE A CA 1
ATOM 681 C C . PHE A 1 94 ? 7.928 -12.023 -15.576 1.00 98.25 94 PHE A C 1
ATOM 683 O O . PHE A 1 94 ? 8.029 -11.758 -16.770 1.00 98.25 94 PHE A O 1
ATOM 690 N N . ALA A 1 95 ? 8.416 -13.159 -15.063 1.00 97.62 95 ALA A N 1
ATOM 691 C CA . ALA A 1 95 ? 9.134 -14.151 -15.867 1.00 97.62 95 ALA A CA 1
ATOM 692 C C . ALA A 1 95 ? 8.260 -14.785 -16.967 1.00 97.62 95 ALA A C 1
ATOM 694 O O . ALA A 1 95 ? 8.777 -15.143 -18.023 1.00 97.62 95 ALA A O 1
ATOM 695 N N . ALA A 1 96 ? 6.943 -14.890 -16.756 1.00 96.25 96 ALA A N 1
ATOM 696 C CA . ALA A 1 96 ? 6.009 -15.352 -17.782 1.00 96.25 96 ALA A CA 1
ATOM 697 C C . ALA A 1 96 ? 5.811 -14.330 -18.919 1.00 96.25 96 ALA A C 1
ATOM 699 O O . ALA A 1 96 ? 5.589 -14.728 -20.060 1.00 96.25 96 ALA A O 1
ATOM 700 N N . ASN A 1 97 ? 5.916 -13.026 -18.634 1.00 96.19 97 ASN A N 1
ATOM 701 C CA . ASN A 1 97 ? 5.833 -11.972 -19.651 1.00 96.19 97 ASN A CA 1
ATOM 702 C C . ASN A 1 97 ? 7.193 -11.622 -20.289 1.00 96.19 97 ASN A C 1
ATOM 704 O O . ASN A 1 97 ? 7.233 -11.227 -21.452 1.00 96.19 97 ASN A O 1
ATOM 708 N N . TYR A 1 98 ? 8.294 -11.768 -19.549 1.00 97.56 98 TYR A N 1
ATOM 709 C CA . TYR A 1 98 ? 9.649 -11.381 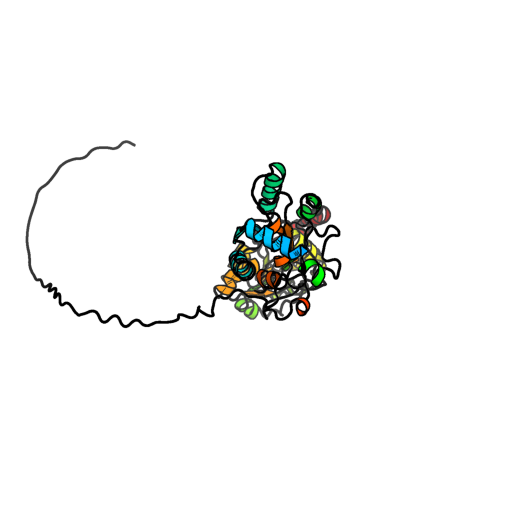-19.954 1.00 97.56 98 TYR A CA 1
ATOM 710 C C . TYR A 1 98 ? 10.680 -12.461 -19.566 1.00 97.56 98 TYR A C 1
ATOM 712 O O . TYR A 1 98 ? 11.522 -12.235 -18.695 1.00 97.56 98 TYR A O 1
ATOM 720 N N . PRO A 1 99 ? 10.668 -13.643 -20.215 1.00 96.56 99 PRO A N 1
ATOM 721 C CA . PRO A 1 99 ? 11.529 -14.771 -19.837 1.00 96.56 99 PRO A CA 1
ATOM 722 C C . PRO A 1 99 ? 13.036 -14.506 -20.004 1.00 96.56 99 PRO A C 1
ATOM 724 O O . PRO A 1 99 ? 13.848 -15.235 -19.437 1.00 96.56 99 PRO A O 1
ATOM 727 N N . GLY A 1 100 ? 13.424 -13.474 -20.762 1.00 97.44 100 GLY A N 1
ATOM 728 C CA . GLY A 1 100 ? 14.813 -13.028 -20.903 1.00 97.44 100 GLY A CA 1
ATOM 729 C C . GLY A 1 100 ? 15.297 -12.052 -19.823 1.00 97.44 100 GLY A C 1
ATOM 730 O O . GLY A 1 100 ? 16.467 -11.684 -19.849 1.00 97.44 100 GLY A O 1
ATOM 731 N N . ILE A 1 101 ? 14.442 -11.626 -18.880 1.00 98.75 101 ILE A N 1
ATOM 732 C CA . ILE A 1 101 ? 14.790 -10.645 -17.839 1.00 98.75 101 ILE A CA 1
ATOM 733 C C . ILE A 1 101 ? 14.524 -11.239 -16.452 1.00 98.75 101 ILE A C 1
ATOM 735 O O . ILE A 1 101 ? 13.383 -11.448 -16.041 1.00 98.75 101 ILE A O 1
ATOM 739 N N . LYS A 1 102 ? 15.584 -11.475 -15.676 1.00 98.62 102 LYS A N 1
ATOM 740 C CA . LYS A 1 102 ? 15.466 -11.994 -14.308 1.00 98.62 102 LYS A CA 1
ATOM 741 C C . LYS A 1 102 ? 15.095 -10.889 -13.312 1.00 98.62 102 LYS A C 1
ATOM 743 O O . LYS A 1 102 ? 15.937 -10.057 -12.975 1.00 98.62 102 LYS A O 1
ATOM 748 N N . LEU A 1 103 ? 13.889 -10.951 -12.743 1.00 98.75 103 LEU A N 1
ATOM 749 C CA . LEU A 1 103 ? 13.525 -10.143 -11.574 1.00 98.75 103 LEU A CA 1
ATOM 750 C C . LEU A 1 103 ? 14.240 -10.648 -10.311 1.00 98.75 103 LEU A C 1
ATOM 752 O O . LEU A 1 103 ? 14.075 -11.799 -9.899 1.00 98.75 103 LEU A O 1
ATOM 756 N N . THR A 1 104 ? 14.984 -9.761 -9.657 1.00 98.44 104 THR A N 1
ATOM 757 C CA . THR A 1 104 ? 15.516 -9.955 -8.302 1.00 98.44 104 THR A CA 1
ATOM 758 C C . THR A 1 104 ? 14.812 -8.990 -7.354 1.00 98.44 104 THR A C 1
ATOM 760 O O . THR A 1 104 ? 14.589 -7.837 -7.702 1.00 98.44 104 THR A O 1
ATOM 763 N N . THR A 1 105 ? 14.450 -9.446 -6.155 1.00 98.50 105 THR A N 1
ATOM 764 C CA . THR A 1 105 ? 13.695 -8.649 -5.174 1.00 98.50 105 THR A CA 1
ATOM 765 C C . THR A 1 105 ? 14.469 -8.511 -3.871 1.00 98.50 105 THR A C 1
ATOM 767 O O . THR A 1 105 ? 14.963 -9.514 -3.351 1.00 98.50 105 THR A O 1
ATOM 770 N N . LEU A 1 106 ? 14.488 -7.314 -3.293 1.00 97.75 106 LEU A N 1
ATOM 771 C CA . LEU A 1 106 ? 14.933 -7.068 -1.923 1.00 97.75 106 LEU A CA 1
ATOM 772 C C . LEU A 1 106 ? 13.793 -6.396 -1.158 1.00 97.75 106 LEU A C 1
ATOM 774 O O . LEU A 1 106 ? 13.353 -5.308 -1.530 1.00 97.75 106 LEU A O 1
ATOM 778 N N . ARG A 1 107 ? 13.306 -7.060 -0.104 1.00 95.94 107 ARG A N 1
ATOM 779 C CA . ARG A 1 107 ? 12.178 -6.584 0.702 1.00 95.94 107 ARG A CA 1
ATOM 780 C C . ARG A 1 107 ? 12.646 -6.089 2.068 1.00 95.94 107 ARG A C 1
ATOM 782 O O . ARG A 1 107 ? 13.256 -6.845 2.818 1.00 95.94 107 ARG A O 1
ATOM 789 N N . GLN A 1 108 ? 12.344 -4.832 2.387 1.00 90.75 108 GLN A N 1
ATOM 790 C CA . GLN A 1 108 ? 12.693 -4.161 3.650 1.00 90.75 108 GLN A CA 1
ATOM 791 C C . GLN A 1 108 ? 11.595 -3.159 4.054 1.00 90.75 108 GLN A C 1
ATOM 793 O O . GLN A 1 108 ? 10.683 -2.875 3.276 1.00 90.75 108 GLN A O 1
ATOM 798 N N . GLY A 1 109 ? 11.658 -2.608 5.269 1.00 81.00 109 GLY A N 1
ATOM 799 C CA . GLY A 1 109 ? 10.738 -1.541 5.686 1.00 81.00 109 GLY A CA 1
ATOM 800 C C . GLY A 1 109 ? 10.931 -0.257 4.865 1.00 81.00 109 GLY A C 1
ATOM 801 O O . GLY A 1 109 ? 12.047 0.057 4.456 1.00 81.00 109 GLY A O 1
ATOM 802 N N . THR A 1 110 ? 9.867 0.531 4.651 1.00 87.62 110 THR A N 1
ATOM 803 C CA . THR A 1 110 ? 9.932 1.765 3.834 1.00 87.62 110 THR A CA 1
ATOM 804 C C . THR A 1 110 ? 11.051 2.722 4.279 1.00 87.62 110 THR A C 1
ATOM 806 O O . THR A 1 110 ? 11.718 3.286 3.420 1.00 87.62 110 THR A O 1
ATOM 809 N N . GLY A 1 111 ? 11.302 2.879 5.587 1.00 80.94 111 GLY A N 1
ATOM 810 C CA . GLY A 1 111 ? 12.380 3.740 6.103 1.00 80.94 111 GLY A CA 1
ATOM 811 C C . GLY A 1 111 ? 13.799 3.204 5.857 1.00 80.94 111 GLY A C 1
ATOM 812 O O . GLY A 1 111 ? 14.722 3.980 5.611 1.00 80.94 111 GLY A O 1
ATOM 813 N N . GLU A 1 112 ? 13.977 1.881 5.870 1.00 82.88 112 GLU A N 1
ATOM 814 C CA . GLU A 1 112 ? 15.252 1.238 5.522 1.00 82.88 112 GLU A CA 1
ATOM 815 C C . GLU A 1 112 ? 15.535 1.396 4.024 1.00 82.88 112 GLU A C 1
ATOM 817 O O . GLU A 1 112 ? 16.642 1.774 3.639 1.00 82.88 112 GLU A O 1
ATOM 822 N N . LEU A 1 113 ? 14.513 1.185 3.184 1.00 94.62 113 LEU A N 1
ATOM 823 C CA . LEU A 1 113 ? 14.615 1.360 1.736 1.00 94.62 113 LEU A CA 1
ATOM 824 C C . LEU A 1 113 ? 14.941 2.797 1.347 1.00 94.62 113 LEU A C 1
ATOM 826 O O . LEU A 1 113 ? 15.877 3.001 0.584 1.00 94.62 113 LEU A O 1
ATOM 830 N N . THR A 1 114 ? 14.226 3.799 1.865 1.00 94.31 114 THR A N 1
ATOM 831 C CA . THR A 1 114 ? 14.496 5.203 1.509 1.00 94.31 114 THR A CA 1
ATOM 832 C C . THR A 1 114 ? 15.884 5.655 1.958 1.00 94.31 114 THR A C 1
ATOM 834 O O . THR A 1 114 ? 16.575 6.329 1.195 1.00 94.31 114 THR A O 1
ATOM 837 N N . THR A 1 115 ? 16.337 5.213 3.137 1.00 92.94 115 THR A N 1
ATOM 838 C CA . THR A 1 115 ? 17.714 5.435 3.613 1.00 92.94 115 THR A CA 1
ATOM 839 C C . THR A 1 115 ? 18.742 4.821 2.661 1.00 92.94 115 THR A C 1
ATOM 841 O O . THR A 1 115 ? 19.717 5.475 2.291 1.00 92.94 115 THR A O 1
ATOM 844 N N . ARG A 1 116 ? 18.516 3.574 2.232 1.00 96.81 116 ARG A N 1
ATOM 845 C CA . ARG A 1 116 ? 19.403 2.853 1.314 1.00 96.81 116 ARG A CA 1
ATOM 846 C C . ARG A 1 116 ? 19.424 3.471 -0.087 1.00 96.81 116 ARG A C 1
ATOM 848 O O . ARG A 1 116 ? 20.500 3.669 -0.640 1.00 96.81 116 ARG A O 1
ATOM 855 N N . LEU A 1 117 ? 18.266 3.837 -0.631 1.00 97.81 117 LEU A N 1
ATOM 856 C CA . LEU A 1 117 ? 18.143 4.506 -1.929 1.00 97.81 117 LEU A CA 1
ATOM 857 C C . LEU A 1 117 ? 18.863 5.861 -1.935 1.00 97.81 117 LEU A C 1
ATOM 859 O O . LEU A 1 117 ? 19.541 6.179 -2.907 1.00 97.81 117 LEU A O 1
ATOM 863 N N . ASP A 1 118 ? 18.779 6.644 -0.852 1.00 96.75 118 ASP A N 1
ATOM 864 C CA . ASP A 1 118 ? 19.532 7.902 -0.732 1.00 96.75 118 ASP A CA 1
ATOM 865 C C . ASP A 1 118 ? 21.060 7.668 -0.676 1.00 96.75 118 ASP A C 1
ATOM 867 O O . ASP A 1 118 ? 21.819 8.465 -1.236 1.00 96.75 118 ASP A O 1
ATOM 871 N N . GLN A 1 119 ? 21.530 6.569 -0.069 1.00 96.81 119 GLN A N 1
ATOM 872 C CA . GLN A 1 119 ? 22.950 6.177 -0.075 1.00 96.81 119 GLN A CA 1
ATOM 873 C C . GLN A 1 119 ? 23.420 5.719 -1.465 1.00 96.81 119 GLN A C 1
ATOM 875 O O . GLN A 1 119 ? 24.447 6.200 -1.952 1.00 96.81 119 GLN A O 1
ATOM 880 N N . GLU A 1 120 ? 22.662 4.839 -2.124 1.00 96.62 120 GLU A N 1
ATOM 881 C CA . GLU A 1 120 ? 22.947 4.340 -3.478 1.00 96.62 120 GLU A CA 1
ATOM 882 C C . GLU A 1 120 ? 22.969 5.491 -4.493 1.00 96.62 120 GLU A C 1
ATOM 884 O O . GLU A 1 120 ? 23.949 5.643 -5.221 1.00 96.62 120 GLU A O 1
ATOM 889 N N . ARG A 1 121 ? 21.977 6.391 -4.447 1.00 95.38 121 ARG A N 1
ATOM 890 C CA . ARG A 1 121 ? 21.917 7.611 -5.270 1.00 95.38 121 ARG A CA 1
ATOM 891 C C . ARG A 1 121 ? 23.110 8.543 -5.058 1.00 95.38 121 ARG A C 1
ATOM 893 O O . ARG A 1 121 ? 23.593 9.141 -6.013 1.00 95.38 121 ARG A O 1
ATOM 900 N N . THR A 1 122 ? 23.567 8.705 -3.816 1.00 92.06 122 THR A N 1
ATOM 901 C CA . THR A 1 122 ? 24.687 9.610 -3.486 1.00 92.06 122 THR A CA 1
ATOM 902 C C . THR A 1 122 ? 26.041 9.038 -3.914 1.00 92.06 122 THR A C 1
ATOM 904 O O . THR A 1 122 ? 26.963 9.794 -4.209 1.00 92.06 122 THR A O 1
ATOM 907 N N . THR A 1 123 ? 26.167 7.711 -3.955 1.00 91.19 123 THR A N 1
ATOM 908 C CA . THR A 1 123 ? 27.413 7.007 -4.306 1.00 91.19 123 THR A CA 1
ATOM 909 C C . THR A 1 123 ? 27.444 6.486 -5.745 1.00 91.19 123 THR A C 1
ATOM 911 O O . THR A 1 123 ? 28.486 6.004 -6.184 1.00 91.19 123 THR A O 1
ATOM 914 N N . SER A 1 124 ? 26.327 6.576 -6.476 1.00 82.50 124 SER A N 1
ATOM 915 C CA . SER A 1 124 ? 26.093 5.882 -7.752 1.00 82.50 124 SER A CA 1
ATOM 916 C C . SER A 1 124 ? 26.381 4.376 -7.669 1.00 82.50 124 SER A C 1
ATOM 918 O O . SER A 1 124 ? 26.895 3.776 -8.615 1.00 82.50 124 SER A O 1
ATOM 920 N N . ALA A 1 125 ? 26.097 3.764 -6.516 1.00 85.06 125 ALA A N 1
ATOM 921 C CA . ALA A 1 125 ? 26.311 2.338 -6.306 1.00 85.06 125 ALA A CA 1
ATOM 922 C C . ALA A 1 125 ? 25.254 1.504 -7.044 1.00 85.06 125 ALA A C 1
ATOM 924 O O . ALA A 1 125 ? 24.077 1.866 -7.086 1.00 85.06 125 ALA A O 1
ATOM 925 N N . ALA A 1 126 ? 25.670 0.351 -7.573 1.00 86.19 126 ALA A N 1
ATOM 926 C CA . ALA A 1 126 ? 24.745 -0.652 -8.087 1.00 86.19 126 ALA A CA 1
ATOM 927 C C . ALA A 1 126 ? 23.843 -1.163 -6.949 1.00 86.19 126 ALA A C 1
ATOM 929 O O . ALA A 1 126 ? 24.331 -1.527 -5.876 1.00 86.19 126 ALA A O 1
ATOM 930 N N . GLY A 1 127 ? 22.533 -1.185 -7.187 1.00 94.56 127 GLY A N 1
ATOM 931 C CA . GLY A 1 127 ? 21.534 -1.383 -6.142 1.00 94.56 127 GLY A CA 1
ATOM 932 C C . GLY A 1 127 ? 20.142 -1.585 -6.726 1.00 94.56 127 GLY A C 1
ATOM 933 O O . GLY A 1 127 ? 19.940 -2.523 -7.496 1.00 94.56 127 GLY A O 1
ATOM 934 N N . ALA A 1 128 ? 19.183 -0.739 -6.355 1.00 98.00 128 ALA A N 1
ATOM 935 C CA . ALA A 1 128 ? 17.862 -0.742 -6.983 1.00 98.00 128 ALA A CA 1
ATOM 936 C C . ALA A 1 128 ? 17.915 -0.322 -8.465 1.00 98.00 128 ALA A C 1
ATOM 938 O O . ALA A 1 128 ? 18.588 0.643 -8.819 1.00 98.00 128 ALA A O 1
ATOM 939 N N . ASP A 1 129 ? 17.118 -0.983 -9.305 1.00 98.81 129 ASP A N 1
ATOM 940 C CA . ASP A 1 129 ? 16.736 -0.489 -10.635 1.00 98.81 129 ASP A CA 1
ATOM 941 C C . ASP A 1 129 ? 15.332 0.144 -10.591 1.00 98.81 129 ASP A C 1
ATOM 943 O O . ASP A 1 129 ? 15.071 1.190 -11.191 1.00 98.81 129 ASP A O 1
ATOM 947 N N . VAL A 1 130 ? 14.429 -0.468 -9.817 1.00 98.81 130 VAL A N 1
ATOM 948 C CA . VAL A 1 130 ? 13.072 0.019 -9.532 1.00 98.81 130 VAL A CA 1
ATOM 949 C C . VAL A 1 130 ? 12.818 -0.057 -8.033 1.00 98.81 130 VAL A C 1
ATOM 951 O O . VAL A 1 130 ? 13.300 -0.967 -7.354 1.00 98.81 130 VAL A O 1
ATOM 954 N N . THR A 1 131 ? 12.023 0.870 -7.501 1.00 98.69 131 THR A N 1
ATOM 955 C CA . THR A 1 131 ? 11.539 0.780 -6.120 1.00 98.69 131 THR A CA 1
ATOM 956 C C . THR A 1 131 ? 10.015 0.847 -6.017 1.00 98.69 131 THR A C 1
ATOM 958 O O . THR A 1 131 ? 9.357 1.393 -6.902 1.00 98.69 131 THR A O 1
ATOM 961 N N . LEU A 1 132 ? 9.451 0.248 -4.962 1.00 98.31 132 LEU A N 1
ATOM 962 C CA . LEU A 1 132 ? 8.019 0.177 -4.658 1.00 98.31 132 LEU A CA 1
ATOM 963 C C . LEU A 1 132 ? 7.806 0.327 -3.139 1.00 98.31 132 LEU A C 1
ATOM 965 O O . LEU A 1 132 ? 7.984 -0.626 -2.379 1.00 98.31 132 LEU A O 1
ATOM 969 N N . HIS A 1 133 ? 7.420 1.514 -2.669 1.00 94.81 133 HIS A N 1
ATOM 970 C CA . HIS A 1 133 ? 7.234 1.773 -1.235 1.00 94.81 133 HIS A CA 1
ATOM 971 C C . HIS A 1 133 ? 6.240 2.909 -0.948 1.00 94.81 133 HIS A C 1
ATOM 973 O O . HIS A 1 133 ? 5.783 3.617 -1.840 1.00 94.81 133 HIS A O 1
ATOM 979 N N . SER A 1 134 ? 5.895 3.088 0.328 1.00 91.00 134 SER A N 1
ATOM 980 C CA . SER A 1 134 ? 4.799 3.961 0.771 1.00 91.00 134 SER A CA 1
ATOM 981 C C . SER A 1 134 ? 5.162 5.425 1.063 1.00 91.00 134 SER A C 1
ATOM 983 O O . SER A 1 134 ? 4.326 6.178 1.548 1.00 91.00 134 SER A O 1
ATOM 985 N N . SER A 1 135 ? 6.397 5.866 0.799 1.00 89.44 135 SER A N 1
ATOM 986 C CA . SER A 1 135 ? 6.829 7.232 1.148 1.00 89.44 135 SER A CA 1
ATOM 987 C C . SER A 1 135 ? 6.695 8.170 -0.047 1.00 89.44 135 SER A C 1
ATOM 989 O O . SER A 1 135 ? 7.665 8.399 -0.773 1.00 89.44 135 SER A O 1
ATOM 991 N N . LYS A 1 136 ? 5.496 8.737 -0.239 1.00 90.12 136 LYS A N 1
ATOM 992 C CA . LYS A 1 136 ? 5.231 9.709 -1.314 1.00 90.12 136 LYS A CA 1
ATOM 993 C C . LYS A 1 136 ? 6.221 10.880 -1.281 1.00 90.12 136 LYS A C 1
ATOM 995 O O . LYS A 1 136 ? 6.773 11.252 -2.310 1.00 90.12 136 LYS A O 1
ATOM 1000 N N . ALA A 1 137 ? 6.512 11.406 -0.092 1.00 88.62 137 ALA A N 1
ATOM 1001 C CA . ALA A 1 137 ? 7.431 12.528 0.075 1.00 88.62 137 ALA A CA 1
ATOM 1002 C C . ALA A 1 137 ? 8.872 12.216 -0.365 1.00 88.62 137 ALA A C 1
ATOM 1004 O O . ALA A 1 137 ? 9.569 13.114 -0.836 1.00 88.62 137 ALA A O 1
ATOM 1005 N N . TRP A 1 138 ? 9.330 10.961 -0.261 1.00 93.38 138 TRP A N 1
ATOM 1006 C CA . TRP A 1 138 ? 10.626 10.575 -0.824 1.00 93.38 138 TRP A CA 1
ATOM 1007 C C . TRP A 1 138 ? 10.590 10.599 -2.357 1.00 93.38 138 TRP A C 1
ATOM 1009 O O . TRP A 1 138 ? 11.525 11.120 -2.963 1.00 93.38 138 TRP A O 1
ATOM 1019 N N . PHE A 1 139 ? 9.506 10.121 -2.980 1.00 95.62 139 PHE A N 1
ATOM 1020 C CA . PHE A 1 139 ? 9.308 10.211 -4.432 1.00 95.62 139 PHE A CA 1
ATOM 1021 C C . PHE A 1 139 ? 9.219 11.666 -4.923 1.00 95.62 139 PHE A C 1
ATOM 1023 O O . PHE A 1 139 ? 9.850 12.007 -5.921 1.00 95.62 139 PHE A O 1
ATOM 1030 N N . ASP A 1 140 ? 8.504 12.539 -4.205 1.00 93.94 140 ASP A N 1
ATOM 1031 C CA . ASP A 1 140 ? 8.413 13.973 -4.521 1.00 93.94 140 ASP A CA 1
ATOM 1032 C C . ASP A 1 140 ? 9.779 14.670 -4.398 1.00 93.94 140 ASP A C 1
ATOM 1034 O O . ASP A 1 140 ? 10.204 15.377 -5.311 1.00 93.94 140 ASP A O 1
ATOM 1038 N N . LYS A 1 141 ? 10.511 14.422 -3.303 1.00 95.19 141 LYS A N 1
ATOM 1039 C CA . LYS A 1 141 ? 11.862 14.963 -3.069 1.00 95.19 141 LYS A CA 1
ATOM 1040 C C . LYS A 1 141 ? 12.879 14.489 -4.115 1.00 95.19 141 LYS A C 1
ATOM 1042 O O . LYS A 1 141 ? 13.802 15.228 -4.443 1.00 95.19 141 LYS A O 1
ATOM 1047 N N . ASN A 1 142 ? 12.736 13.262 -4.615 1.00 96.75 142 ASN A N 1
ATOM 1048 C CA . ASN A 1 142 ? 13.670 12.637 -5.555 1.00 96.75 142 ASN A CA 1
ATOM 1049 C C . ASN A 1 142 ? 13.149 12.615 -7.003 1.00 96.75 142 ASN A C 1
ATOM 1051 O O . ASN A 1 142 ? 13.679 11.863 -7.821 1.00 96.75 142 ASN A O 1
ATOM 1055 N N . VAL A 1 143 ? 12.158 13.449 -7.345 1.00 97.19 143 VAL A N 1
ATOM 1056 C CA . VAL A 1 143 ? 11.508 13.473 -8.669 1.00 97.19 143 VAL A CA 1
ATOM 1057 C C . VAL A 1 143 ? 12.509 13.552 -9.832 1.00 97.19 143 VAL A C 1
ATOM 1059 O O . VAL A 1 143 ? 12.386 12.802 -10.798 1.00 97.19 143 VAL A O 1
ATOM 1062 N N . ASP A 1 144 ? 13.560 14.367 -9.697 1.00 97.06 144 ASP A N 1
ATOM 1063 C CA . ASP A 1 144 ? 14.613 14.542 -10.707 1.00 97.06 144 ASP A CA 1
ATOM 1064 C C . ASP A 1 144 ? 15.606 13.375 -10.784 1.00 97.06 144 ASP A C 1
ATOM 1066 O O . ASP A 1 144 ? 16.373 13.277 -11.743 1.00 97.06 144 ASP A O 1
ATOM 1070 N N . SER A 1 145 ? 15.598 12.476 -9.801 1.00 97.19 145 SER A N 1
ATOM 1071 C CA . SER A 1 145 ? 16.454 11.283 -9.735 1.00 97.19 145 SER A CA 1
ATOM 1072 C C . SER A 1 145 ? 15.731 10.004 -10.182 1.00 97.19 145 SER A C 1
ATOM 1074 O O . SER A 1 145 ? 16.324 8.926 -10.173 1.00 97.19 145 SER A O 1
ATOM 1076 N N . LEU A 1 146 ? 14.472 10.123 -10.609 1.00 98.31 146 LEU A N 1
ATOM 1077 C CA . LEU A 1 146 ? 13.631 9.039 -11.114 1.00 98.31 146 LEU A CA 1
ATOM 1078 C C . LEU A 1 146 ? 13.451 9.155 -12.632 1.00 98.31 146 LEU A C 1
ATOM 1080 O O . LEU A 1 146 ? 13.328 10.255 -13.177 1.00 98.31 146 LEU A O 1
ATOM 1084 N N . ALA A 1 147 ? 13.458 8.027 -13.336 1.00 97.94 147 ALA A N 1
ATOM 1085 C CA . ALA A 1 147 ? 13.199 7.994 -14.769 1.00 97.94 147 ALA A CA 1
ATOM 1086 C C . ALA A 1 147 ? 11.720 8.307 -15.053 1.00 97.94 147 ALA A C 1
ATOM 1088 O O . ALA A 1 147 ? 10.831 7.933 -14.291 1.00 97.94 147 ALA A O 1
ATOM 1089 N N . VAL A 1 148 ? 11.443 8.998 -16.161 1.00 97.06 148 VAL A N 1
ATOM 1090 C CA . VAL A 1 148 ? 10.062 9.225 -16.612 1.00 97.06 148 VAL A CA 1
ATOM 1091 C C . VAL A 1 148 ? 9.494 7.885 -17.077 1.00 97.06 148 VAL A C 1
ATOM 1093 O O . VAL A 1 148 ? 10.117 7.211 -17.899 1.00 97.06 148 VAL A O 1
ATOM 1096 N N . SER A 1 149 ? 8.327 7.496 -16.557 1.00 94.81 149 SER A N 1
ATOM 1097 C CA . SER A 1 149 ? 7.647 6.273 -16.996 1.00 94.81 149 SER A CA 1
ATOM 1098 C C . SER A 1 149 ? 7.364 6.348 -18.499 1.00 94.81 149 SER A C 1
ATOM 1100 O O . SER A 1 149 ? 7.106 7.420 -19.048 1.00 94.81 149 SER A O 1
ATOM 1102 N N . THR A 1 150 ? 7.395 5.208 -19.178 1.00 94.44 150 THR A N 1
ATOM 1103 C CA . THR A 1 150 ? 7.155 5.108 -20.623 1.00 94.44 150 THR A CA 1
ATOM 1104 C C . THR A 1 150 ? 6.508 3.759 -20.949 1.00 94.44 150 THR A C 1
ATOM 1106 O O . THR A 1 150 ? 6.217 2.982 -20.041 1.00 94.44 150 THR A O 1
ATOM 1109 N N . GLY A 1 151 ? 6.269 3.490 -22.230 1.00 94.94 151 GLY A N 1
ATOM 1110 C CA . GLY A 1 151 ? 5.639 2.265 -22.716 1.00 94.94 151 GLY A CA 1
ATOM 1111 C C . GLY A 1 151 ? 4.111 2.343 -22.829 1.00 94.94 151 GLY A C 1
ATOM 1112 O O . GLY A 1 151 ? 3.492 3.346 -22.451 1.00 94.94 151 GLY A O 1
ATOM 1113 N N . PRO A 1 152 ? 3.486 1.302 -23.407 1.00 94.81 152 PRO A N 1
ATOM 1114 C CA . PRO A 1 152 ? 2.062 1.302 -23.735 1.00 94.81 152 PRO A CA 1
ATOM 1115 C C . PRO A 1 152 ? 1.149 1.415 -22.513 1.00 94.81 152 PRO A C 1
ATOM 1117 O O . PRO A 1 152 ? 0.089 2.034 -22.614 1.00 94.81 152 PRO A O 1
ATOM 1120 N N . ALA A 1 153 ? 1.540 0.876 -21.354 1.00 94.62 153 ALA A N 1
ATOM 1121 C CA . ALA A 1 153 ? 0.676 0.871 -20.178 1.00 94.62 153 ALA A CA 1
ATOM 1122 C C . ALA A 1 153 ? 0.389 2.291 -19.669 1.00 94.62 153 ALA A C 1
ATOM 1124 O O . ALA A 1 153 ? -0.758 2.613 -19.350 1.00 94.62 153 ALA A O 1
ATOM 1125 N N . LEU A 1 154 ? 1.403 3.165 -19.676 1.00 92.25 154 LEU A N 1
ATOM 1126 C CA . LEU A 1 154 ? 1.265 4.576 -19.310 1.00 92.25 154 LEU A CA 1
ATOM 1127 C C . LEU A 1 154 ? 0.203 5.287 -20.164 1.00 92.25 154 LEU A C 1
ATOM 1129 O O . LEU A 1 154 ? -0.623 6.026 -19.635 1.00 92.25 154 LEU A O 1
ATOM 1133 N N . GLY A 1 155 ? 0.222 5.061 -21.481 1.00 87.69 155 GLY A N 1
ATOM 1134 C CA . GLY A 1 155 ? -0.726 5.674 -22.411 1.00 87.69 155 GLY A CA 1
ATOM 1135 C C . GLY A 1 155 ? -2.125 5.054 -22.364 1.00 87.69 155 GLY A C 1
ATOM 1136 O O . GLY A 1 155 ? -3.111 5.783 -22.474 1.00 87.69 155 GLY A O 1
ATOM 1137 N N . LYS A 1 156 ? -2.219 3.729 -22.194 1.00 90.94 156 LYS A N 1
ATOM 1138 C CA . LYS A 1 156 ? -3.475 2.965 -22.288 1.00 90.94 156 LYS A CA 1
ATOM 1139 C C . LYS A 1 156 ? -4.296 2.970 -20.991 1.00 90.94 156 LYS A C 1
ATOM 1141 O O . LYS A 1 156 ? -5.516 3.031 -21.078 1.00 90.94 156 LYS A O 1
ATOM 1146 N N . TYR A 1 157 ? -3.649 2.947 -19.820 1.00 90.69 157 TYR A N 1
ATOM 1147 C CA . TYR A 1 157 ? -4.336 2.783 -18.525 1.00 90.69 157 TYR A CA 1
ATOM 1148 C C . TYR A 1 157 ? -4.151 3.959 -17.550 1.00 90.69 157 TYR A C 1
ATOM 1150 O O . TYR A 1 157 ? -5.018 4.186 -16.714 1.00 90.69 157 TYR A O 1
ATOM 1158 N N . TRP A 1 158 ? -3.069 4.742 -17.666 1.00 90.44 158 TRP A N 1
ATOM 1159 C CA . TRP A 1 158 ? -2.728 5.823 -16.714 1.00 90.44 158 TRP A CA 1
ATOM 1160 C C . TRP A 1 158 ? -2.779 7.233 -17.322 1.00 90.44 158 TRP A C 1
ATOM 1162 O O . TRP A 1 158 ? -2.276 8.195 -16.741 1.00 90.44 158 TRP A O 1
ATOM 1172 N N . SER A 1 159 ? -3.375 7.369 -18.507 1.00 79.00 159 SER A N 1
ATOM 1173 C CA . SER A 1 159 ? -3.599 8.655 -19.177 1.00 79.00 159 SER A CA 1
ATOM 1174 C C . SER A 1 159 ? -4.865 9.377 -18.701 1.00 79.00 159 SER A C 1
ATOM 1176 O O . SER A 1 159 ? -4.999 10.579 -18.930 1.00 79.00 159 SER A O 1
ATOM 1178 N N . ALA A 1 160 ? -5.776 8.663 -18.034 1.00 66.88 160 ALA A N 1
ATOM 1179 C CA . ALA A 1 160 ? -7.011 9.199 -17.478 1.00 66.88 160 ALA A CA 1
ATOM 1180 C C . ALA A 1 160 ? -6.859 9.533 -15.982 1.00 66.88 160 ALA A C 1
ATOM 1182 O O . ALA A 1 160 ? -6.388 8.716 -15.192 1.00 66.88 160 ALA A O 1
ATOM 1183 N N . GLY A 1 161 ? -7.327 10.721 -15.589 1.00 60.75 161 GLY A N 1
ATOM 1184 C CA . GLY A 1 161 ? -7.346 11.176 -14.196 1.00 60.75 161 GLY A CA 1
ATOM 1185 C C . GLY A 1 161 ? -6.011 11.721 -13.669 1.00 60.75 161 GLY A C 1
ATOM 1186 O O . GLY A 1 161 ? -4.978 11.683 -14.332 1.00 60.75 161 GLY A O 1
ATOM 1187 N N . ASN A 1 162 ? -6.043 12.229 -12.435 1.00 69.50 162 ASN A N 1
ATOM 1188 C CA . ASN A 1 162 ? -4.894 12.843 -11.752 1.00 69.50 162 ASN A CA 1
ATOM 1189 C C . ASN A 1 162 ? -4.113 11.834 -10.880 1.00 69.50 162 ASN A C 1
ATOM 1191 O O . ASN A 1 162 ? -3.580 12.202 -9.836 1.00 69.50 162 ASN A O 1
ATOM 1195 N N . LEU A 1 163 ? -4.079 10.553 -11.270 1.00 80.44 163 LEU A N 1
ATOM 1196 C CA . LEU A 1 163 ? -3.423 9.489 -10.491 1.00 80.44 163 LEU A CA 1
ATOM 1197 C C . LEU A 1 163 ? -1.890 9.582 -10.522 1.00 80.44 163 LEU A C 1
ATOM 1199 O O . LEU A 1 163 ? -1.223 9.145 -9.587 1.00 80.44 163 LEU A O 1
ATOM 1203 N N . LEU A 1 164 ? -1.322 10.141 -11.593 1.00 88.75 164 LEU A N 1
ATOM 1204 C CA . LEU A 1 164 ? 0.120 10.332 -11.733 1.00 88.75 164 LEU A CA 1
ATOM 1205 C C . LEU A 1 164 ? 0.545 11.753 -11.328 1.00 88.75 164 LEU A C 1
ATOM 1207 O O . LEU A 1 164 ? -0.175 12.713 -11.615 1.00 88.75 164 LEU A O 1
ATOM 1211 N N . PRO A 1 165 ? 1.751 11.927 -10.754 1.00 90.38 165 PRO A N 1
ATOM 1212 C CA . PRO A 1 165 ? 2.371 13.242 -10.652 1.00 90.38 165 PRO A CA 1
ATOM 1213 C C . PRO A 1 165 ? 2.594 13.831 -12.060 1.00 90.38 165 PRO A C 1
ATOM 1215 O O . PRO A 1 165 ? 2.840 13.072 -13.004 1.00 90.38 165 PRO A O 1
ATOM 1218 N N . PRO A 1 166 ? 2.620 15.168 -12.229 1.00 90.88 166 PRO A N 1
ATOM 1219 C CA . PRO A 1 166 ? 2.881 15.799 -13.529 1.00 90.88 166 PRO A CA 1
ATOM 1220 C C . PRO A 1 166 ? 4.192 15.354 -14.203 1.00 90.88 166 PRO A C 1
ATOM 1222 O O . PRO A 1 166 ? 4.280 15.340 -15.429 1.00 90.88 166 PRO A O 1
ATOM 1225 N N . SER A 1 167 ? 5.192 14.943 -13.412 1.00 92.69 167 SER A N 1
ATOM 1226 C CA . SER A 1 167 ? 6.470 14.392 -13.883 1.00 92.69 167 SER A CA 1
ATOM 1227 C C . SER A 1 167 ? 6.360 13.008 -14.536 1.00 92.69 167 SER A C 1
ATOM 1229 O O . SER A 1 167 ? 7.245 12.627 -15.300 1.00 92.69 167 SER A O 1
ATOM 1231 N N . LYS A 1 168 ? 5.316 12.230 -14.207 1.00 94.75 168 LYS A N 1
ATOM 1232 C CA . LYS A 1 168 ? 5.134 10.812 -14.577 1.00 94.75 168 LYS A CA 1
ATOM 1233 C C . LYS A 1 168 ? 6.310 9.899 -14.180 1.00 94.75 168 LYS A C 1
ATOM 1235 O O . LYS A 1 168 ? 6.475 8.815 -14.737 1.00 94.75 168 LYS A O 1
ATOM 1240 N N . THR A 1 169 ? 7.137 10.314 -13.219 1.00 96.69 169 THR A N 1
ATOM 1241 C CA . THR A 1 169 ? 8.335 9.569 -12.781 1.00 96.69 169 THR A CA 1
ATOM 1242 C C . THR A 1 169 ? 8.051 8.469 -11.753 1.00 96.69 169 THR A C 1
ATOM 1244 O O . THR A 1 169 ? 8.914 7.641 -11.475 1.00 96.69 169 THR A O 1
ATOM 1247 N N . TYR A 1 170 ? 6.839 8.434 -11.200 1.00 96.81 170 TYR A N 1
ATOM 1248 C CA . TYR A 1 170 ? 6.350 7.363 -10.334 1.00 96.81 170 TYR A CA 1
ATOM 1249 C C . TYR A 1 170 ? 4.823 7.229 -10.455 1.00 96.81 170 TYR A C 1
ATOM 1251 O O . TYR A 1 170 ? 4.166 8.139 -10.964 1.00 96.81 170 TYR A O 1
ATOM 1259 N N . ALA A 1 171 ? 4.256 6.114 -9.991 1.00 95.38 171 ALA A N 1
ATOM 1260 C CA . ALA A 1 171 ? 2.818 5.824 -10.033 1.00 95.38 171 ALA A CA 1
ATOM 1261 C C . ALA A 1 171 ? 2.325 5.174 -8.722 1.00 95.38 171 ALA A C 1
ATOM 1263 O O . ALA A 1 171 ? 3.068 4.365 -8.161 1.00 95.38 171 ALA A O 1
ATOM 1264 N N . PRO A 1 172 ? 1.103 5.468 -8.230 1.00 93.75 172 PRO A N 1
ATOM 1265 C CA . PRO A 1 172 ? 0.483 4.749 -7.113 1.00 93.75 172 PRO A CA 1
ATOM 1266 C C . PRO A 1 172 ? -0.022 3.381 -7.597 1.00 93.75 172 PRO A C 1
ATOM 1268 O O . PRO A 1 172 ? -1.136 3.251 -8.090 1.00 93.75 172 PRO A O 1
ATOM 1271 N N . VAL A 1 173 ? 0.821 2.354 -7.513 1.00 95.50 173 VAL A N 1
ATOM 1272 C CA . VAL A 1 173 ? 0.566 1.028 -8.113 1.00 95.50 173 VAL A CA 1
ATOM 1273 C C . VAL A 1 173 ? -0.268 0.091 -7.236 1.00 95.50 173 VAL A C 1
ATOM 1275 O O . VAL A 1 173 ? -0.797 -0.899 -7.743 1.00 95.50 173 VAL A O 1
ATOM 1278 N N . ALA A 1 174 ? -0.372 0.384 -5.940 1.00 94.88 174 ALA A N 1
ATOM 1279 C CA . ALA A 1 174 ? -1.183 -0.355 -4.979 1.00 94.88 174 ALA A CA 1
ATOM 1280 C C . ALA A 1 174 ? -1.562 0.530 -3.782 1.00 94.88 174 ALA A C 1
ATOM 1282 O O . ALA A 1 174 ? -0.974 1.591 -3.570 1.00 94.88 174 ALA A O 1
ATOM 1283 N N . SER A 1 175 ? -2.508 0.086 -2.962 1.00 92.69 175 SER A N 1
ATOM 1284 C CA . SER A 1 175 ? -2.808 0.651 -1.641 1.00 92.69 175 SER A CA 1
ATOM 1285 C C . SER A 1 175 ? -3.185 -0.451 -0.648 1.00 92.69 175 SER A C 1
ATOM 1287 O O . SER A 1 175 ? -3.683 -1.498 -1.056 1.00 92.69 175 SER A O 1
ATOM 1289 N N . SER A 1 176 ? -2.979 -0.228 0.649 1.00 89.81 176 SER A N 1
ATOM 1290 C CA . SER A 1 176 ? -3.544 -1.060 1.720 1.00 89.81 176 SER A CA 1
ATOM 1291 C C . SER A 1 176 ? -4.426 -0.216 2.629 1.00 89.81 176 SER A C 1
ATOM 1293 O O . SER A 1 176 ? -3.991 0.813 3.148 1.00 89.81 176 SER A O 1
ATOM 1295 N N . THR A 1 177 ? -5.674 -0.637 2.813 1.00 89.81 177 THR A N 1
ATOM 1296 C CA . THR A 1 177 ? -6.570 -0.058 3.814 1.00 89.81 177 THR A CA 1
ATOM 1297 C C . THR A 1 177 ? -6.144 -0.470 5.220 1.00 89.81 177 THR A C 1
ATOM 1299 O O . THR A 1 177 ? -5.538 -1.527 5.427 1.00 89.81 177 THR A O 1
ATOM 1302 N N . TRP A 1 178 ? -6.469 0.386 6.186 1.00 89.88 178 TRP A N 1
ATOM 1303 C CA . TRP A 1 178 ? -6.360 0.089 7.609 1.00 89.88 178 TRP A CA 1
ATOM 1304 C C . TRP A 1 178 ? -7.737 0.246 8.237 1.00 89.88 178 TRP A C 1
ATOM 1306 O O . TRP A 1 178 ? -8.362 1.303 8.137 1.00 89.88 178 TRP A O 1
ATOM 1316 N N . GLY A 1 179 ? -8.205 -0.816 8.874 1.00 92.44 179 GLY A N 1
ATOM 1317 C CA . GLY A 1 179 ? -9.540 -0.923 9.440 1.00 92.44 179 GLY A CA 1
ATOM 1318 C C . GLY A 1 179 ? -9.489 -1.708 10.738 1.00 92.44 179 GLY A C 1
ATOM 1319 O O . GLY A 1 179 ? -8.678 -1.408 11.622 1.00 92.44 179 GLY A O 1
ATOM 1320 N N . LEU A 1 180 ? -10.359 -2.708 10.845 1.00 95.56 180 LEU A N 1
ATOM 1321 C CA . LEU A 1 180 ? -10.479 -3.563 12.018 1.00 95.56 180 LEU A CA 1
ATOM 1322 C C . LEU A 1 180 ? -10.174 -5.019 11.689 1.00 95.56 180 LEU A C 1
ATOM 1324 O O . LEU A 1 180 ? -10.526 -5.500 10.614 1.00 95.56 180 LEU A O 1
ATOM 1328 N N . GLY A 1 181 ? -9.599 -5.728 12.655 1.00 96.19 181 GLY A N 1
ATOM 1329 C CA . GLY A 1 181 ? -9.637 -7.183 12.712 1.00 96.19 181 GLY A CA 1
ATOM 1330 C C . GLY A 1 181 ? -10.738 -7.613 13.676 1.00 96.19 181 GLY A C 1
ATOM 1331 O O . GLY A 1 181 ? -10.811 -7.094 14.790 1.00 96.19 181 GLY A O 1
ATOM 1332 N N . ILE A 1 182 ? -11.594 -8.545 13.267 1.00 97.56 182 ILE A N 1
ATOM 1333 C CA . ILE A 1 182 ? -12.696 -9.065 14.084 1.00 97.56 182 ILE A CA 1
ATOM 1334 C C . ILE A 1 182 ? -12.488 -10.563 14.285 1.00 97.56 182 ILE A C 1
ATOM 1336 O O . ILE A 1 182 ? -12.462 -11.305 13.306 1.00 97.56 182 ILE A O 1
ATOM 1340 N N . ASN A 1 183 ? -12.371 -11.029 15.532 1.00 98.12 183 ASN A N 1
ATOM 1341 C CA . ASN A 1 183 ? -12.523 -12.454 15.831 1.00 98.12 183 ASN A CA 1
ATOM 1342 C C . ASN A 1 183 ? -14.021 -12.788 15.757 1.00 98.12 183 ASN A C 1
ATOM 1344 O O . ASN A 1 183 ? -14.806 -12.394 16.620 1.00 98.12 183 ASN A O 1
ATOM 1348 N N . THR A 1 184 ? -14.408 -13.487 14.695 1.00 96.62 184 THR A N 1
ATOM 1349 C CA . THR A 1 184 ? -15.802 -13.773 14.322 1.00 96.62 184 THR A CA 1
ATOM 1350 C C . THR A 1 184 ? -16.543 -14.658 15.326 1.00 96.62 184 THR A C 1
ATOM 1352 O O . THR A 1 184 ? -17.760 -14.529 15.467 1.00 96.62 184 THR A O 1
ATOM 1355 N N . GLU A 1 185 ? -15.832 -15.523 16.054 1.00 96.12 185 GLU A N 1
ATOM 1356 C CA . GLU A 1 185 ? -16.419 -16.383 17.084 1.00 96.12 185 GLU A CA 1
ATOM 1357 C C . GLU A 1 185 ? -16.761 -15.559 18.329 1.00 96.12 185 GLU A C 1
ATOM 1359 O O . GLU A 1 185 ? -17.925 -15.503 18.724 1.00 96.12 185 GLU A O 1
ATOM 1364 N N . LEU A 1 186 ? -15.789 -14.822 18.877 1.00 97.19 186 LEU A N 1
ATOM 1365 C CA . LEU A 1 186 ? -16.006 -13.974 20.053 1.00 97.19 186 LEU A CA 1
ATOM 1366 C C . LEU A 1 186 ? -16.974 -12.824 19.787 1.00 97.19 186 LEU A C 1
ATOM 1368 O O . LEU A 1 186 ? -17.828 -12.528 20.620 1.00 97.19 186 LEU A O 1
ATOM 1372 N N . PHE A 1 187 ? -16.867 -12.164 18.632 1.00 97.44 187 PHE A N 1
ATOM 1373 C CA . PHE A 1 187 ? -17.727 -11.028 18.303 1.00 97.44 187 PHE A CA 1
ATOM 1374 C C . PHE A 1 187 ? -19.211 -11.421 18.283 1.00 97.44 187 PHE A C 1
ATOM 1376 O O . PHE A 1 187 ? -20.070 -10.668 18.744 1.00 97.44 187 PHE A O 1
ATOM 1383 N N . LYS A 1 188 ? -19.509 -12.641 17.824 1.00 95.69 188 LYS A N 1
ATOM 1384 C CA . LYS A 1 188 ? -20.857 -13.218 17.837 1.00 95.69 188 LYS A CA 1
ATOM 1385 C C . LYS A 1 188 ? -21.391 -13.455 19.255 1.00 95.69 188 LYS A C 1
ATOM 1387 O O . LYS A 1 188 ? -22.598 -13.340 19.461 1.00 95.69 188 LYS A O 1
ATOM 1392 N N . GLU A 1 189 ? -20.527 -13.764 20.221 1.00 95.75 189 GLU A N 1
ATOM 1393 C CA . GLU A 1 189 ? -20.910 -13.965 21.627 1.00 95.75 189 GLU A CA 1
ATOM 1394 C C . GLU A 1 189 ? -21.208 -12.650 22.366 1.00 95.75 189 GLU A C 1
ATOM 1396 O O . GLU A 1 189 ? -22.031 -12.645 23.281 1.00 95.75 189 GLU A O 1
ATOM 1401 N N . LEU A 1 190 ? -20.613 -11.525 21.947 1.00 94.88 190 LEU A N 1
ATOM 1402 C CA . LEU A 1 190 ? -20.846 -10.209 22.565 1.00 94.88 190 LEU A CA 1
ATOM 1403 C C . LEU A 1 190 ? -22.275 -9.676 22.374 1.00 94.88 190 LEU A C 1
ATOM 1405 O O . LEU A 1 190 ? -22.707 -8.801 23.121 1.00 94.88 190 LEU A O 1
ATOM 1409 N N . GLY A 1 191 ? -22.997 -10.141 21.348 1.00 90.81 191 GLY A N 1
ATOM 1410 C CA . GLY A 1 191 ? -24.315 -9.604 20.986 1.00 90.81 191 GLY A CA 1
ATOM 1411 C C . GLY A 1 191 ? -24.291 -8.168 20.437 1.00 90.81 191 GLY A C 1
ATOM 1412 O O . GLY A 1 191 ? -25.351 -7.560 20.280 1.00 90.81 191 GLY A O 1
ATOM 1413 N N . ALA A 1 192 ? -23.106 -7.630 20.133 1.00 94.31 192 ALA A N 1
ATOM 1414 C CA . ALA A 1 192 ? -22.929 -6.324 19.507 1.00 94.31 192 ALA A CA 1
ATOM 1415 C C . ALA A 1 192 ? -23.525 -6.294 18.087 1.00 94.31 192 ALA A C 1
ATOM 1417 O O . ALA A 1 192 ? -23.607 -7.314 17.396 1.00 94.31 192 ALA A O 1
ATOM 1418 N N . LYS A 1 193 ? -23.912 -5.106 17.612 1.00 95.44 193 LYS A N 1
ATOM 1419 C CA . LYS A 1 193 ? -24.280 -4.915 16.202 1.00 95.44 193 LYS A CA 1
ATOM 1420 C C . LYS A 1 193 ? -23.017 -4.964 15.335 1.00 95.44 193 LYS A C 1
ATOM 1422 O O . LYS A 1 193 ? -21.970 -4.504 15.801 1.00 95.44 193 LYS A O 1
ATOM 1427 N N . PRO A 1 194 ? -23.109 -5.444 14.079 1.00 94.56 194 PRO A N 1
ATOM 1428 C CA . PRO A 1 194 ? -21.997 -5.416 13.133 1.00 94.56 194 PRO A CA 1
ATOM 1429 C C . PRO A 1 194 ? -21.352 -4.031 13.060 1.00 94.56 194 PRO A C 1
ATOM 1431 O O . PRO A 1 194 ? -22.053 -3.027 12.938 1.00 94.56 194 PRO A O 1
ATOM 1434 N N . ILE A 1 195 ? -20.023 -3.984 13.129 1.00 94.94 195 ILE A N 1
ATOM 1435 C CA . ILE A 1 195 ? -19.276 -2.734 13.010 1.00 94.94 195 ILE A CA 1
ATOM 1436 C C . ILE A 1 195 ? -19.145 -2.394 11.524 1.00 94.94 195 ILE A C 1
ATOM 1438 O O . ILE A 1 195 ? -18.588 -3.178 10.762 1.00 94.94 195 ILE A O 1
ATOM 1442 N N . THR A 1 196 ? -19.665 -1.239 11.108 1.00 89.62 196 THR A N 1
ATOM 1443 C CA . THR A 1 196 ? -19.615 -0.770 9.705 1.00 89.62 196 THR A CA 1
ATOM 1444 C C . THR A 1 196 ? -19.037 0.641 9.573 1.00 89.62 196 THR A C 1
ATOM 1446 O O . THR A 1 196 ? -18.623 1.065 8.494 1.00 89.62 196 THR A O 1
ATOM 1449 N N . SER A 1 197 ? -18.966 1.360 10.691 1.00 92.75 197 SER A N 1
ATOM 1450 C CA . SER A 1 197 ? -18.482 2.727 10.812 1.00 92.75 197 SER A CA 1
ATOM 1451 C C . SER A 1 197 ? -17.612 2.878 12.061 1.00 92.75 197 SER A C 1
ATOM 1453 O O . SER A 1 197 ? -17.696 2.080 12.995 1.00 92.75 197 SER A O 1
ATOM 1455 N N . TYR A 1 198 ? -16.816 3.947 12.120 1.00 96.31 198 TYR A N 1
ATOM 1456 C CA . TYR A 1 198 ? -16.094 4.327 13.341 1.00 96.31 198 TYR A CA 1
ATOM 1457 C C . TYR A 1 198 ? -17.049 4.503 14.536 1.00 96.31 198 TYR A C 1
ATOM 1459 O O . TYR A 1 198 ? -16.722 4.083 15.642 1.00 96.31 198 TYR A O 1
ATOM 1467 N N . ALA A 1 199 ? -18.255 5.034 14.291 1.00 96.31 199 ALA A N 1
ATOM 1468 C CA . ALA A 1 199 ? -19.367 5.132 15.243 1.00 96.31 199 ALA A CA 1
ATOM 1469 C C . ALA A 1 199 ? -19.613 3.841 16.055 1.00 96.31 199 ALA A C 1
ATOM 1471 O O . ALA A 1 199 ? -19.792 3.866 17.276 1.00 96.31 199 ALA A O 1
ATOM 1472 N N . ASP A 1 200 ? -19.589 2.692 15.376 1.00 96.88 200 ASP A N 1
ATOM 1473 C CA . ASP A 1 200 ? -19.972 1.399 15.953 1.00 96.88 200 ASP A CA 1
ATOM 1474 C C . ASP A 1 200 ? -18.928 0.833 16.937 1.00 96.88 200 ASP A C 1
ATOM 1476 O O . ASP A 1 200 ? -19.244 -0.084 17.698 1.00 96.88 200 ASP A O 1
ATOM 1480 N N . LEU A 1 201 ? -17.714 1.404 16.985 1.00 97.44 201 LEU A N 1
ATOM 1481 C CA . LEU A 1 201 ? -16.696 1.101 18.005 1.00 97.44 201 LEU A CA 1
ATOM 1482 C C . LEU A 1 201 ? -17.077 1.608 19.406 1.00 97.44 201 LEU A C 1
ATOM 1484 O O . LEU A 1 201 ? -16.446 1.218 20.386 1.00 97.44 201 LEU A O 1
ATOM 1488 N N . LEU A 1 202 ? -18.089 2.475 19.515 1.00 97.94 202 LEU A N 1
ATOM 1489 C CA . LEU A 1 202 ? -18.550 3.052 20.783 1.00 97.94 202 LEU A CA 1
ATOM 1490 C C . LEU A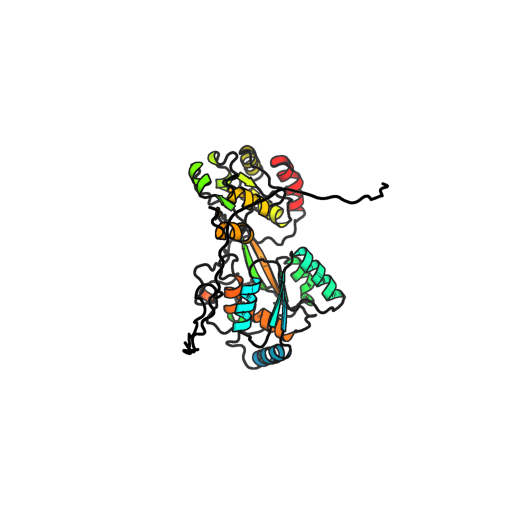 1 202 ? -19.673 2.244 21.457 1.00 97.94 202 LEU A C 1
ATOM 1492 O O . LEU A 1 202 ? -20.229 2.682 22.466 1.00 97.94 202 LEU A O 1
ATOM 1496 N N . GLN A 1 203 ? -20.022 1.077 20.910 1.00 97.94 203 GLN A N 1
ATOM 1497 C CA . GLN A 1 203 ? -21.052 0.197 21.463 1.00 97.94 203 GLN A CA 1
ATOM 1498 C C . GLN A 1 203 ? -20.675 -0.319 22.870 1.00 97.94 203 GLN A C 1
ATOM 1500 O O . GLN A 1 203 ? -19.575 -0.852 23.047 1.00 97.94 203 GLN A O 1
ATOM 1505 N N . PRO A 1 204 ? -21.567 -0.217 23.878 1.00 97.69 204 PRO A N 1
ATOM 1506 C CA . PRO A 1 204 ? -21.286 -0.682 25.239 1.00 97.69 204 PRO A CA 1
ATOM 1507 C C . PRO A 1 204 ? -21.049 -2.197 25.332 1.00 97.69 204 PRO A C 1
ATOM 1509 O O . PRO A 1 204 ? -20.345 -2.646 26.238 1.00 97.69 204 PRO A O 1
ATOM 1512 N N . GLU A 1 205 ? -21.576 -2.976 24.386 1.00 97.94 205 GLU A N 1
ATOM 1513 C CA . GLU A 1 205 ? -21.359 -4.421 24.239 1.00 97.94 205 GLU A CA 1
ATOM 1514 C C . GLU A 1 205 ? -19.883 -4.779 23.966 1.00 97.94 205 GLU A C 1
ATOM 1516 O O . GLU A 1 205 ? -19.453 -5.891 24.259 1.00 97.94 205 GLU A O 1
ATOM 1521 N N . LEU A 1 206 ? -19.074 -3.838 23.462 1.00 98.38 206 LEU A N 1
ATOM 1522 C CA . LEU A 1 206 ? -17.650 -4.048 23.163 1.00 98.38 206 LEU A CA 1
ATOM 1523 C C . LEU A 1 206 ? -16.726 -3.840 24.379 1.00 98.38 206 LEU A C 1
ATOM 1525 O O . LEU A 1 206 ? -15.498 -3.894 24.255 1.00 98.38 206 LEU A O 1
ATOM 1529 N N . LYS A 1 207 ? -17.286 -3.588 25.569 1.00 98.31 207 LYS A N 1
ATOM 1530 C CA . LYS A 1 207 ? -16.519 -3.273 26.780 1.00 98.31 207 LYS A CA 1
ATOM 1531 C C . LYS A 1 207 ? -15.540 -4.394 27.162 1.00 98.31 207 LYS A C 1
ATOM 1533 O O . LYS A 1 207 ? -15.937 -5.512 27.466 1.00 98.31 207 LYS A O 1
ATOM 1538 N N . GLY A 1 208 ? -14.247 -4.068 27.195 1.00 98.12 208 GLY A N 1
ATOM 1539 C CA . GLY A 1 208 ? -13.126 -4.976 27.467 1.00 98.12 208 GLY A CA 1
ATOM 1540 C C . GLY A 1 208 ? -12.665 -5.810 26.264 1.00 98.12 208 GLY A C 1
ATOM 1541 O O . GLY A 1 208 ? -11.547 -6.338 26.281 1.00 98.12 208 GLY A O 1
ATOM 1542 N N . ALA A 1 209 ? -13.483 -5.894 25.212 1.00 98.44 209 ALA A N 1
ATOM 1543 C CA . ALA A 1 209 ? -13.267 -6.760 24.056 1.00 98.44 209 ALA A CA 1
ATOM 1544 C C . ALA A 1 209 ? -12.395 -6.130 22.953 1.00 98.44 209 ALA A C 1
ATOM 1546 O O . ALA A 1 209 ? -11.911 -6.847 22.075 1.00 98.44 209 ALA A O 1
ATOM 1547 N N . ILE A 1 210 ? -12.181 -4.809 23.008 1.00 98.69 210 ILE A N 1
ATOM 1548 C CA . ILE A 1 210 ? -11.377 -4.047 22.045 1.00 98.69 210 ILE A CA 1
ATOM 1549 C C . ILE A 1 210 ? -9.895 -4.025 22.455 1.00 98.69 210 ILE A C 1
ATOM 1551 O O . ILE A 1 210 ? -9.543 -3.606 23.564 1.00 98.69 210 ILE A O 1
ATOM 1555 N N . GLY A 1 211 ? -9.021 -4.407 21.527 1.00 98.44 211 GLY A N 1
ATOM 1556 C CA . GLY A 1 211 ? -7.603 -4.064 21.516 1.00 98.44 211 GLY A CA 1
ATOM 1557 C C . GLY A 1 211 ? -7.308 -2.932 20.524 1.00 98.44 211 GLY A C 1
ATOM 1558 O O . GLY A 1 211 ? -7.970 -2.819 19.493 1.00 98.44 211 GLY A O 1
ATOM 1559 N N . ILE A 1 212 ? -6.325 -2.081 20.823 1.00 97.69 212 ILE A N 1
ATOM 1560 C CA . ILE A 1 212 ? -5.904 -0.983 19.938 1.00 97.69 212 ILE A CA 1
ATOM 1561 C C . ILE A 1 212 ? -4.395 -1.001 19.696 1.00 97.69 212 ILE A C 1
ATOM 1563 O O . ILE A 1 212 ? -3.612 -1.103 20.641 1.00 97.69 212 ILE A O 1
ATOM 1567 N N . ALA A 1 213 ? -3.974 -0.811 18.448 1.00 95.12 213 ALA A N 1
ATOM 1568 C CA . ALA A 1 213 ? -2.628 -0.339 18.146 1.00 95.12 213 ALA A CA 1
ATOM 1569 C C . ALA A 1 213 ? -2.638 1.203 18.261 1.00 95.12 213 ALA A C 1
ATOM 1571 O O . ALA A 1 213 ? -3.340 1.864 17.490 1.00 95.12 213 ALA A O 1
ATOM 1572 N N . PRO A 1 214 ? -1.949 1.809 19.247 1.00 94.75 214 PRO A N 1
ATOM 1573 C CA . PRO A 1 214 ? -2.190 3.204 19.616 1.00 94.75 214 PRO A CA 1
ATOM 1574 C C . PRO A 1 214 ? -1.626 4.212 18.603 1.00 94.75 214 PRO A C 1
ATOM 1576 O O . PRO A 1 214 ? -0.657 3.944 17.882 1.00 94.75 214 PRO A O 1
ATOM 1579 N N . ALA A 1 215 ? -2.188 5.423 18.589 1.00 93.81 215 ALA A N 1
ATOM 1580 C CA . ALA A 1 215 ? -1.536 6.570 17.961 1.00 93.81 215 ALA A CA 1
ATOM 1581 C C . ALA A 1 215 ? -0.159 6.809 18.612 1.00 93.81 215 ALA A C 1
ATOM 1583 O O . ALA A 1 215 ? 0.030 6.557 19.801 1.00 93.81 215 ALA A O 1
ATOM 1584 N N . GLY A 1 216 ? 0.823 7.262 17.834 1.00 88.75 216 GLY A N 1
ATOM 1585 C CA . GLY A 1 216 ? 2.211 7.403 18.283 1.00 88.75 216 GLY A CA 1
ATOM 1586 C C . GLY A 1 216 ? 3.067 6.129 18.205 1.00 88.75 216 GLY A C 1
ATOM 1587 O O . GLY A 1 216 ? 4.288 6.256 18.200 1.00 88.75 216 GLY A O 1
ATOM 1588 N N . ASN A 1 217 ? 2.486 4.926 18.055 1.00 85.38 217 ASN A N 1
ATOM 1589 C CA . ASN A 1 217 ? 3.256 3.705 17.733 1.00 85.38 217 ASN A CA 1
ATOM 1590 C C . ASN A 1 217 ? 4.004 3.845 16.392 1.00 85.38 217 ASN A C 1
ATOM 1592 O O . ASN A 1 217 ? 5.143 3.401 16.258 1.00 85.38 217 ASN A O 1
ATOM 1596 N N . SER A 1 218 ? 3.376 4.485 15.403 1.00 82.38 218 SER A N 1
ATOM 1597 C CA . SER A 1 218 ? 3.997 4.826 14.124 1.00 82.38 218 SER A CA 1
ATOM 1598 C C . SER A 1 218 ? 3.399 6.117 13.546 1.00 82.38 218 SER A C 1
ATOM 1600 O O . SER A 1 218 ? 2.320 6.550 13.973 1.00 82.38 218 SER A O 1
ATOM 1602 N N . PRO A 1 219 ? 4.047 6.743 12.542 1.00 84.62 219 PRO A N 1
ATOM 1603 C CA . PRO A 1 219 ? 3.446 7.850 11.805 1.00 84.62 219 PRO A CA 1
ATOM 1604 C C . PRO A 1 219 ? 2.076 7.488 11.221 1.00 84.62 219 PRO A C 1
ATOM 1606 O O . PRO A 1 219 ? 1.118 8.231 11.403 1.00 84.62 219 PRO A O 1
ATOM 1609 N N . ALA A 1 220 ? 1.954 6.302 10.616 1.00 85.19 220 ALA A N 1
ATOM 1610 C CA . ALA A 1 220 ? 0.708 5.836 10.014 1.00 85.19 220 ALA A CA 1
ATOM 1611 C C . ALA A 1 220 ? -0.404 5.571 11.050 1.00 85.19 220 ALA A C 1
ATOM 1613 O O . ALA A 1 220 ? -1.539 5.973 10.806 1.00 85.19 220 ALA A O 1
ATOM 1614 N N . SER A 1 221 ? -0.102 5.014 12.237 1.00 90.00 221 SER A N 1
ATOM 1615 C CA . SER A 1 221 ? -1.125 4.868 13.293 1.00 90.00 221 SER A CA 1
ATOM 1616 C C . SER A 1 221 ? -1.568 6.221 13.853 1.00 90.00 221 SER A C 1
ATOM 1618 O O . SER A 1 221 ? -2.742 6.411 14.159 1.00 90.00 221 SER A O 1
ATOM 1620 N N . THR A 1 222 ? -0.662 7.201 13.922 1.00 93.06 222 THR A N 1
ATOM 1621 C CA . THR A 1 222 ? -1.004 8.583 14.301 1.00 93.06 222 THR A CA 1
ATOM 1622 C C . THR A 1 222 ? -1.945 9.224 13.283 1.00 93.06 222 THR A C 1
ATOM 1624 O O . THR A 1 222 ? -2.964 9.792 13.669 1.00 93.06 222 THR A O 1
ATOM 1627 N N . GLN A 1 223 ? -1.645 9.091 11.987 1.00 92.81 223 GLN A N 1
ATOM 1628 C CA . GLN A 1 223 ? -2.500 9.599 10.911 1.00 92.81 223 GLN A CA 1
ATOM 1629 C C . GLN A 1 223 ? -3.868 8.902 10.880 1.00 92.81 223 GLN A C 1
ATOM 1631 O O . GLN A 1 223 ? -4.884 9.574 10.712 1.00 92.81 223 GLN A O 1
ATOM 1636 N N . TRP A 1 224 ? -3.906 7.585 11.107 1.00 94.12 224 TRP A N 1
ATOM 1637 C CA . TRP A 1 224 ? -5.147 6.813 11.173 1.00 94.12 224 TRP A CA 1
ATOM 1638 C C . TRP A 1 224 ? -6.057 7.272 12.309 1.00 94.12 224 TRP A C 1
ATOM 1640 O O . TRP A 1 224 ? -7.230 7.553 12.082 1.00 94.12 224 TRP A O 1
ATOM 1650 N N . TRP A 1 225 ? -5.527 7.404 13.527 1.00 96.25 225 TRP A N 1
ATOM 1651 C CA . TRP A 1 225 ? -6.338 7.818 14.672 1.00 96.25 225 TRP A CA 1
ATOM 1652 C C . TRP A 1 225 ? -6.742 9.294 14.625 1.00 96.25 225 TRP A C 1
ATOM 1654 O O . TRP A 1 225 ? -7.849 9.624 15.048 1.00 96.25 225 TRP A O 1
ATOM 1664 N N . PHE A 1 226 ? -5.897 10.166 14.066 1.00 96.75 226 PHE A N 1
ATOM 1665 C CA . PHE A 1 226 ? -6.264 11.556 13.783 1.00 96.75 226 PHE A CA 1
ATOM 1666 C C . PHE A 1 226 ? -7.448 11.634 12.807 1.00 96.75 226 PHE A C 1
ATOM 1668 O O . PHE A 1 226 ? -8.388 12.387 13.040 1.00 96.75 226 PHE A O 1
ATOM 1675 N N . PHE A 1 227 ? -7.432 10.816 11.750 1.00 95.81 227 PHE A N 1
ATOM 1676 C CA . PHE A 1 227 ? -8.538 10.697 10.798 1.00 95.81 227 PHE A CA 1
ATOM 1677 C C . PHE A 1 227 ? -9.799 10.073 11.417 1.00 95.81 227 PHE A C 1
ATOM 1679 O O . PHE A 1 227 ? -10.904 10.556 11.190 1.00 95.81 227 PHE A O 1
ATOM 1686 N N . ALA A 1 228 ? -9.647 9.028 12.232 1.00 96.12 228 ALA A N 1
ATOM 1687 C CA . ALA A 1 228 ? -10.764 8.349 12.882 1.00 96.12 228 ALA A CA 1
ATOM 1688 C C . ALA A 1 228 ? -11.466 9.220 13.940 1.00 96.12 228 ALA A C 1
ATOM 1690 O O . ALA A 1 228 ? -12.657 9.033 14.188 1.00 96.12 228 ALA A O 1
ATOM 1691 N N . ALA A 1 229 ? -10.757 10.164 14.572 1.00 97.25 229 ALA A N 1
ATOM 1692 C CA . ALA A 1 229 ? -11.281 10.939 15.694 1.00 97.25 229 ALA A CA 1
ATOM 1693 C C . ALA A 1 229 ? -12.570 11.727 15.362 1.00 97.25 229 ALA A C 1
ATOM 1695 O O . ALA A 1 229 ? -13.554 11.502 16.068 1.00 97.25 229 ALA A O 1
ATOM 1696 N N . PRO A 1 230 ? -12.666 12.538 14.287 1.00 97.06 230 PRO A N 1
ATOM 1697 C CA . PRO A 1 230 ? -13.930 13.173 13.896 1.00 97.06 230 PRO A CA 1
ATOM 1698 C C . PRO A 1 230 ? -15.077 12.177 13.673 1.00 97.06 230 PRO A C 1
ATOM 1700 O O . PRO A 1 230 ? -16.205 12.419 14.098 1.00 97.06 230 PRO A O 1
ATOM 1703 N N . HIS A 1 231 ? -14.792 11.014 13.078 1.00 96.31 231 HIS A N 1
ATOM 1704 C CA . HIS A 1 231 ? -15.790 9.967 12.833 1.00 96.31 231 HIS A CA 1
ATOM 1705 C C . HIS A 1 231 ? -16.230 9.217 14.103 1.00 96.31 231 HIS A C 1
ATOM 1707 O O . HIS A 1 231 ? -17.294 8.600 14.104 1.00 96.31 231 HIS A O 1
ATOM 1713 N N . LEU A 1 232 ? -15.456 9.304 15.189 1.00 96.62 232 LEU A N 1
ATOM 1714 C CA . LEU A 1 232 ? -15.833 8.852 16.532 1.00 96.62 232 LEU A CA 1
ATOM 1715 C C . LEU A 1 232 ? -16.607 9.926 17.326 1.00 96.62 232 LEU A C 1
ATOM 1717 O O . LEU A 1 232 ? -17.172 9.612 18.369 1.00 96.62 232 LEU A O 1
ATOM 1721 N N . GLY A 1 233 ? -16.645 11.186 16.879 1.00 97.19 233 GLY A N 1
ATOM 1722 C CA . GLY A 1 233 ? -17.138 12.318 17.679 1.00 97.19 233 GLY A CA 1
ATOM 1723 C C . GLY A 1 233 ? -16.040 12.999 18.509 1.00 97.19 233 GLY A C 1
ATOM 1724 O O . GLY A 1 233 ? -16.256 13.376 19.666 1.00 97.19 233 GLY A O 1
ATOM 1725 N N . ASP A 1 234 ? -14.847 13.118 17.928 1.00 97.50 234 ASP A N 1
ATOM 1726 C CA . ASP A 1 234 ? -13.666 13.804 18.456 1.00 97.50 234 ASP A CA 1
ATOM 1727 C C . ASP A 1 234 ? -13.272 13.340 19.872 1.00 97.50 234 ASP A C 1
ATOM 1729 O O . ASP A 1 234 ? -13.369 12.163 20.229 1.00 97.50 234 ASP A O 1
ATOM 1733 N N . ALA A 1 235 ? -12.808 14.264 20.716 1.00 97.50 235 ALA A N 1
ATOM 1734 C CA . ALA A 1 235 ? -12.401 13.991 22.090 1.00 97.50 235 ALA A CA 1
ATOM 1735 C C . ALA A 1 235 ? -13.527 13.394 22.960 1.00 97.50 235 ALA A C 1
ATOM 1737 O O . ALA A 1 235 ? -13.232 12.712 23.941 1.00 97.50 235 ALA A O 1
ATOM 1738 N N . ALA A 1 236 ? -14.804 13.626 22.631 1.00 98.19 236 ALA A N 1
ATOM 1739 C CA . ALA A 1 236 ? -15.923 12.987 23.328 1.00 98.19 236 ALA A CA 1
ATOM 1740 C C . ALA A 1 236 ? -16.043 11.505 22.932 1.00 98.19 236 ALA A C 1
ATOM 1742 O O . ALA A 1 236 ? -16.157 10.643 23.804 1.00 98.19 236 ALA A O 1
ATOM 1743 N N . GLY A 1 237 ? -15.916 11.208 21.637 1.00 98.06 237 GLY A N 1
ATOM 1744 C CA . GLY A 1 237 ? -15.810 9.854 21.094 1.00 98.06 237 GLY A CA 1
ATOM 1745 C C . GLY A 1 237 ? -14.665 9.056 21.701 1.00 98.06 237 GLY A C 1
ATOM 1746 O O . GLY A 1 237 ? -14.878 7.974 22.242 1.00 98.06 237 GLY A O 1
ATOM 1747 N N . LEU A 1 238 ? -13.459 9.629 21.706 1.00 98.12 238 LEU A N 1
ATOM 1748 C CA . LEU A 1 238 ? -12.270 9.002 22.294 1.00 98.12 238 LEU A CA 1
ATOM 1749 C C . LEU A 1 238 ? -12.434 8.730 23.800 1.00 98.12 238 LEU A C 1
ATOM 1751 O O . LEU A 1 238 ? -12.006 7.685 24.281 1.00 98.12 238 LEU A O 1
ATOM 1755 N N . ARG A 1 239 ? -13.102 9.616 24.556 1.00 98.31 239 ARG A N 1
ATOM 1756 C CA . ARG A 1 239 ? -13.416 9.368 25.979 1.00 98.31 239 ARG A CA 1
ATOM 1757 C C . ARG A 1 239 ? -14.426 8.238 26.161 1.00 98.31 239 ARG A C 1
ATOM 1759 O O . ARG A 1 239 ? -14.256 7.428 27.071 1.00 98.31 239 ARG A O 1
ATOM 1766 N N . THR A 1 240 ? -15.442 8.159 25.302 1.00 98.44 240 THR A N 1
ATOM 1767 C CA . THR A 1 240 ? -16.389 7.035 25.284 1.00 98.44 240 THR A CA 1
ATOM 1768 C C . THR 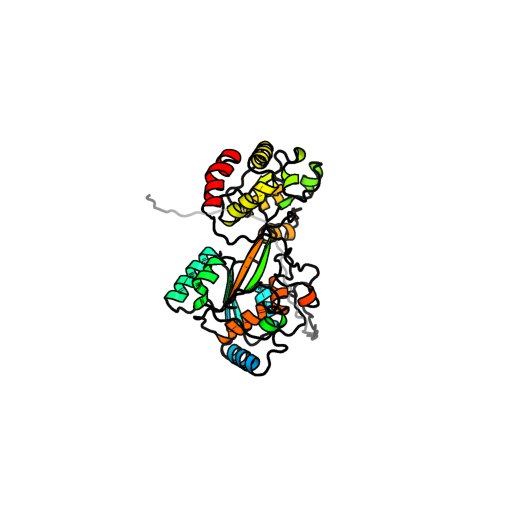A 1 240 ? -15.650 5.731 24.991 1.00 98.44 240 THR A C 1
ATOM 1770 O O . THR A 1 240 ? -15.778 4.790 25.771 1.00 98.44 240 THR A O 1
ATOM 1773 N N . LEU A 1 241 ? -14.795 5.702 23.962 1.00 98.31 241 LEU A N 1
ATOM 1774 C CA . LEU A 1 241 ? -13.958 4.550 23.623 1.00 98.31 241 LEU A CA 1
ATOM 1775 C C . LEU A 1 241 ? -13.071 4.133 24.805 1.00 98.31 241 LEU A C 1
ATOM 1777 O O . LEU A 1 241 ? -13.125 2.982 25.223 1.00 98.31 241 LEU A O 1
ATOM 1781 N N . ALA A 1 242 ? -12.332 5.059 25.423 1.00 97.88 242 ALA A N 1
ATOM 1782 C CA . ALA A 1 242 ? -11.525 4.774 26.613 1.00 97.88 242 ALA A CA 1
ATOM 1783 C C . ALA A 1 242 ? -12.361 4.178 27.768 1.00 97.88 242 ALA A C 1
ATOM 1785 O O . ALA A 1 242 ? -11.919 3.249 28.446 1.00 97.88 242 ALA A O 1
ATOM 1786 N N . SER A 1 243 ? -13.603 4.644 27.960 1.00 98.00 243 SER A N 1
ATOM 1787 C CA . SER A 1 243 ? -14.515 4.114 28.989 1.00 98.00 243 SER A CA 1
ATOM 1788 C C . SER A 1 243 ? -14.977 2.666 28.748 1.00 98.00 243 SER A C 1
ATOM 1790 O O . SER A 1 243 ? -15.399 1.988 29.693 1.00 98.00 243 SER A O 1
ATOM 1792 N N . LEU A 1 244 ? -14.828 2.155 27.518 1.00 98.25 244 LEU A N 1
ATOM 1793 C CA . LEU A 1 244 ? -15.019 0.742 27.180 1.00 98.25 244 LEU A CA 1
ATOM 1794 C C . LEU A 1 244 ? -13.848 -0.148 27.635 1.00 98.25 244 LEU A C 1
ATOM 1796 O O . LEU A 1 244 ? -13.878 -1.343 27.366 1.00 98.25 244 LEU A O 1
ATOM 1800 N N . ASN A 1 245 ? -12.849 0.374 28.358 1.00 97.25 245 ASN A N 1
ATOM 1801 C CA . ASN A 1 245 ? -11.712 -0.401 28.876 1.00 97.25 245 ASN A CA 1
ATOM 1802 C C . ASN A 1 245 ? -10.934 -1.124 27.757 1.00 97.25 245 ASN A C 1
ATOM 1804 O O . ASN A 1 245 ? -10.678 -2.330 27.823 1.00 97.25 245 ASN A O 1
ATOM 1808 N N . VAL A 1 246 ? -10.603 -0.375 26.702 1.00 98.00 246 VAL A N 1
ATOM 1809 C CA . VAL A 1 246 ? -9.780 -0.864 25.587 1.00 98.00 246 VAL A CA 1
ATOM 1810 C C . VAL A 1 246 ? -8.371 -1.217 26.060 1.00 98.00 246 VAL A C 1
ATOM 1812 O O . VAL A 1 246 ? -7.835 -0.596 26.975 1.00 98.00 246 VAL A O 1
ATOM 1815 N N . THR A 1 247 ? -7.753 -2.219 25.440 1.00 98.06 247 THR A N 1
ATOM 1816 C CA . THR A 1 247 ? -6.388 -2.653 25.779 1.00 98.06 247 THR A CA 1
ATOM 1817 C C . THR A 1 247 ? -5.393 -2.142 24.732 1.00 98.06 247 THR A C 1
ATOM 1819 O O . THR A 1 247 ? -5.547 -2.479 23.558 1.00 98.06 247 THR A O 1
ATOM 1822 N N . PRO A 1 248 ? -4.381 -1.336 25.099 1.00 96.50 248 PRO A N 1
ATOM 1823 C CA . PRO A 1 248 ? -3.346 -0.921 24.162 1.00 96.50 248 PRO A CA 1
ATOM 1824 C C . PRO A 1 248 ? -2.358 -2.062 23.893 1.00 96.50 248 PRO A C 1
ATOM 1826 O O . PRO A 1 248 ? -1.921 -2.744 24.818 1.00 96.50 248 PRO A O 1
ATOM 1829 N N . TYR A 1 249 ? -1.946 -2.205 22.634 1.00 96.19 249 TYR A N 1
ATOM 1830 C CA . TYR A 1 249 ? -0.862 -3.083 22.189 1.00 96.19 249 TYR A CA 1
ATOM 1831 C C . TYR A 1 249 ? 0.274 -2.198 21.653 1.00 96.19 249 TYR A C 1
ATOM 1833 O O . TYR A 1 249 ? 0.282 -1.853 20.470 1.00 96.19 249 TYR A O 1
ATOM 1841 N N . PRO A 1 250 ? 1.249 -1.785 22.494 1.00 89.44 250 PRO A N 1
ATOM 1842 C CA . PRO A 1 250 ? 2.295 -0.836 22.092 1.00 89.44 250 PRO A CA 1
ATOM 1843 C C . PRO A 1 250 ? 3.220 -1.345 20.978 1.00 89.44 250 PRO A C 1
ATOM 1845 O O . PRO A 1 250 ? 3.850 -0.540 20.298 1.00 89.44 250 PRO A O 1
ATOM 1848 N N . GLY A 1 251 ? 3.277 -2.666 20.759 1.00 83.94 251 GLY A N 1
ATOM 1849 C CA . GLY A 1 251 ? 3.956 -3.286 19.614 1.00 83.94 251 GLY A CA 1
ATOM 1850 C C . GLY A 1 251 ? 3.209 -3.148 18.277 1.00 83.94 251 GLY A C 1
ATOM 1851 O O . GLY A 1 251 ? 3.746 -3.535 17.243 1.00 83.94 251 GLY A O 1
ATOM 1852 N N . GLY A 1 252 ? 2.005 -2.570 18.276 1.00 88.69 252 GLY A N 1
ATOM 1853 C CA . GLY A 1 252 ? 1.211 -2.294 17.082 1.00 88.69 252 GLY A CA 1
ATOM 1854 C C . GLY A 1 252 ? 0.331 -3.466 16.636 1.00 88.69 252 GLY A C 1
ATOM 1855 O O . GLY A 1 252 ? -0.053 -4.318 17.432 1.00 88.69 252 GLY A O 1
ATOM 1856 N N . SER A 1 253 ? 0.016 -3.483 15.341 1.00 91.19 253 SER A N 1
ATOM 1857 C CA . SER A 1 253 ? -0.932 -4.413 14.706 1.00 91.19 253 SER A CA 1
ATOM 1858 C C . SER A 1 253 ? -0.494 -5.888 14.765 1.00 91.19 253 SER A C 1
ATOM 1860 O O . SER A 1 253 ? -1.323 -6.765 14.944 1.00 91.19 253 SER A O 1
ATOM 1862 N N . ALA A 1 254 ? 0.805 -6.209 14.716 1.00 91.00 254 ALA A N 1
ATOM 1863 C CA . ALA A 1 254 ? 1.250 -7.612 14.760 1.00 91.00 254 ALA A CA 1
ATOM 1864 C C . ALA A 1 254 ? 0.848 -8.372 16.054 1.00 91.00 254 ALA A C 1
ATOM 1866 O O . ALA A 1 254 ? 0.160 -9.386 15.939 1.00 91.00 254 ALA A O 1
ATOM 1867 N N . PRO A 1 255 ? 1.188 -7.909 17.278 1.00 94.19 255 PRO A N 1
ATOM 1868 C CA . PRO A 1 255 ? 0.745 -8.579 18.507 1.00 94.19 255 PRO A CA 1
ATOM 1869 C C . PRO A 1 255 ? -0.763 -8.434 18.775 1.00 94.19 255 PRO A C 1
ATOM 1871 O O . PRO A 1 255 ? -1.342 -9.272 19.462 1.00 94.19 255 PRO A O 1
ATOM 1874 N N . LEU A 1 256 ? -1.422 -7.402 18.234 1.00 97.56 256 LEU A N 1
ATOM 1875 C CA . LEU A 1 256 ? -2.880 -7.281 18.308 1.00 97.56 256 LEU A CA 1
ATOM 1876 C C . LEU A 1 256 ? -3.568 -8.348 17.442 1.00 97.56 256 LEU A C 1
ATOM 1878 O O . LEU A 1 256 ? -4.479 -9.020 17.917 1.00 97.56 256 LEU A O 1
ATOM 1882 N N . ALA A 1 257 ? -3.084 -8.590 16.224 1.00 96.44 257 ALA A N 1
ATOM 1883 C CA . ALA A 1 257 ? -3.548 -9.678 15.369 1.00 96.44 257 ALA A CA 1
ATOM 1884 C C . ALA A 1 257 ? -3.375 -11.064 16.025 1.00 96.44 257 ALA A C 1
ATOM 1886 O O . ALA A 1 257 ? -4.264 -11.909 15.917 1.00 96.44 257 ALA A O 1
ATOM 1887 N N . GLU A 1 258 ? -2.280 -11.292 16.759 1.00 96.50 258 GLU A N 1
ATOM 1888 C CA . GLU A 1 258 ? -2.086 -12.507 17.568 1.00 96.50 258 GLU A CA 1
ATOM 1889 C C . GLU A 1 258 ? -3.125 -12.624 18.700 1.00 96.50 258 GLU A C 1
ATOM 1891 O O . GLU A 1 258 ? -3.694 -13.700 18.894 1.00 96.50 258 GLU A O 1
ATOM 1896 N N . ALA A 1 259 ? -3.440 -11.522 19.391 1.00 98.12 259 ALA A N 1
ATOM 1897 C CA . ALA A 1 259 ? -4.486 -11.465 20.419 1.00 98.12 259 ALA A CA 1
ATOM 1898 C C . ALA A 1 259 ? -5.908 -11.678 19.855 1.00 98.12 259 ALA A C 1
ATOM 1900 O O . ALA A 1 259 ? -6.777 -12.225 20.539 1.00 98.12 259 ALA A O 1
ATOM 1901 N N . LEU A 1 260 ? -6.158 -11.302 18.596 1.00 98.31 260 LEU A N 1
ATOM 1902 C CA . LEU A 1 260 ? -7.384 -11.683 17.885 1.00 98.31 260 LEU A CA 1
ATOM 1903 C C . LEU A 1 260 ? -7.394 -13.180 17.551 1.00 98.31 260 LEU A C 1
ATOM 1905 O O . LEU A 1 260 ? -8.420 -13.835 17.725 1.00 98.31 260 LEU A O 1
ATOM 1909 N N . ALA A 1 261 ? -6.267 -13.739 17.099 1.00 97.44 261 ALA A N 1
ATOM 1910 C CA . ALA A 1 261 ? -6.174 -15.144 16.692 1.00 97.44 261 ALA A CA 1
ATOM 1911 C C . ALA A 1 261 ? -6.330 -16.115 17.868 1.00 97.44 261 ALA A C 1
ATOM 1913 O O . ALA A 1 261 ? -6.912 -17.185 17.706 1.00 97.44 261 ALA A O 1
ATOM 1914 N N . SER A 1 262 ? -5.816 -15.740 19.042 1.00 97.19 262 SER A N 1
ATOM 1915 C CA . SER A 1 262 ? -5.902 -16.530 20.275 1.00 97.19 262 SER A CA 1
ATOM 1916 C C . SER A 1 262 ? -7.261 -16.448 20.976 1.00 97.19 262 SER A C 1
ATOM 1918 O O . SER A 1 262 ? -7.523 -17.248 21.873 1.00 97.19 262 SER A O 1
ATOM 1920 N N . GLY A 1 263 ? -8.108 -15.485 20.601 1.00 96.94 263 GLY A N 1
ATOM 1921 C CA . GLY A 1 263 ? -9.341 -15.182 21.324 1.00 96.94 263 GLY A CA 1
ATOM 1922 C C . GLY A 1 263 ? -9.123 -14.398 22.628 1.00 96.94 263 GLY A C 1
ATOM 1923 O O . GLY A 1 263 ? -9.928 -14.491 23.550 1.00 96.94 263 GLY A O 1
ATOM 1924 N N . GLU A 1 264 ? -8.049 -13.614 22.734 1.00 97.81 264 GLU A N 1
ATOM 1925 C CA . GLU A 1 264 ? -7.884 -12.639 23.822 1.00 97.81 264 GLU A CA 1
ATOM 1926 C C . GLU A 1 264 ? -8.737 -11.378 23.584 1.00 97.81 264 GLU A C 1
ATOM 1928 O O . GLU A 1 264 ? -9.239 -10.770 24.536 1.00 97.81 264 GLU A O 1
ATOM 1933 N N . LYS A 1 265 ? -8.924 -10.990 22.313 1.00 98.44 265 LYS A N 1
ATOM 1934 C CA . LYS A 1 265 ? -9.745 -9.846 21.887 1.00 98.44 265 LYS A CA 1
ATOM 1935 C C . LYS A 1 265 ? -10.718 -10.218 20.777 1.00 98.44 265 LYS A C 1
ATOM 1937 O O . LYS A 1 265 ? -10.424 -11.052 19.926 1.00 98.44 265 LYS A O 1
ATOM 1942 N N . ALA A 1 266 ? -11.872 -9.553 20.777 1.00 98.31 266 ALA A N 1
ATOM 1943 C CA . ALA A 1 266 ? -12.888 -9.710 19.738 1.00 98.31 266 ALA A CA 1
ATOM 1944 C C . ALA A 1 266 ? -12.721 -8.691 18.602 1.00 98.31 266 ALA A C 1
ATOM 1946 O O . ALA A 1 266 ? -13.061 -8.988 17.462 1.00 98.31 266 ALA A O 1
ATOM 1947 N N . VAL A 1 267 ? -12.207 -7.496 18.915 1.00 98.50 267 VAL A N 1
ATOM 1948 C CA . VAL A 1 267 ? -12.053 -6.376 17.975 1.00 98.50 267 VAL A CA 1
ATOM 1949 C C . VAL A 1 267 ? -10.654 -5.789 18.121 1.00 98.50 267 VAL A C 1
ATOM 1951 O O . VAL A 1 267 ? -10.252 -5.437 19.228 1.00 98.50 267 VAL A O 1
ATOM 1954 N N . GLY A 1 268 ? -9.920 -5.660 17.021 1.00 98.00 268 GLY A N 1
ATOM 1955 C CA . GLY A 1 268 ? -8.617 -5.006 16.961 1.00 98.00 268 GLY A CA 1
ATOM 1956 C C . GLY A 1 268 ? -8.691 -3.785 16.060 1.00 98.00 268 GLY A C 1
ATOM 1957 O O . GLY A 1 268 ? -9.123 -3.899 14.916 1.00 98.00 268 GLY A O 1
ATOM 1958 N N . VAL A 1 269 ? -8.305 -2.620 16.578 1.00 97.25 269 VAL A N 1
ATOM 1959 C CA . VAL A 1 269 ? -8.348 -1.346 15.847 1.00 97.25 269 VAL A CA 1
ATOM 1960 C C . VAL A 1 269 ? -6.969 -0.982 15.300 1.00 97.25 269 VAL A C 1
ATOM 1962 O O . VAL A 1 269 ? -5.980 -1.080 16.031 1.00 97.25 269 VAL A O 1
ATOM 1965 N N . TYR A 1 270 ? -6.944 -0.494 14.051 1.00 93.94 270 TYR A N 1
ATOM 1966 C CA . TYR A 1 270 ? -5.754 -0.294 13.216 1.00 93.94 270 TYR A CA 1
ATOM 1967 C C . TYR A 1 270 ? -5.119 -1.631 12.794 1.00 93.94 270 TYR A C 1
ATOM 1969 O O . TYR A 1 270 ? -3.952 -1.910 13.054 1.00 93.94 270 TYR A O 1
ATOM 1977 N N . GLU A 1 271 ? -5.913 -2.455 12.108 1.00 93.56 271 GLU A N 1
ATOM 1978 C CA . GLU A 1 271 ? -5.473 -3.707 11.477 1.00 93.56 271 GLU A CA 1
ATOM 1979 C C . GLU A 1 271 ? -5.501 -3.636 9.948 1.00 93.56 271 GLU A C 1
ATOM 1981 O O . GLU A 1 271 ? -6.182 -2.794 9.361 1.00 93.56 271 GLU A O 1
ATOM 1986 N N . SER A 1 272 ? -4.773 -4.547 9.295 1.00 89.06 272 SER A N 1
ATOM 1987 C CA . SER A 1 272 ? -4.750 -4.665 7.83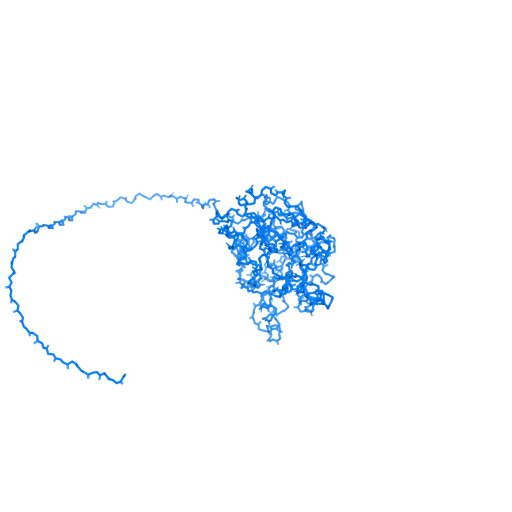2 1.00 89.06 272 SER A CA 1
ATOM 1988 C C . SER A 1 272 ? -4.711 -6.120 7.364 1.00 89.06 272 SER A C 1
ATOM 1990 O O . SER A 1 272 ? -4.175 -7.000 8.046 1.00 89.06 272 SER A O 1
ATOM 1992 N N . THR A 1 273 ? -5.193 -6.370 6.143 1.00 86.75 273 THR A N 1
ATOM 1993 C CA . THR A 1 273 ? -5.111 -7.685 5.478 1.00 86.75 273 THR A CA 1
ATOM 1994 C C . THR A 1 273 ? -3.670 -8.194 5.360 1.00 86.75 273 THR A C 1
ATOM 1996 O O . THR A 1 273 ? -3.438 -9.399 5.433 1.00 86.75 273 THR A O 1
ATOM 1999 N N . LEU A 1 274 ? -2.690 -7.288 5.235 1.00 82.94 274 LEU A N 1
ATOM 2000 C CA . LEU A 1 274 ? -1.265 -7.633 5.196 1.00 82.94 274 LEU A CA 1
ATOM 2001 C C . LEU A 1 274 ? -0.746 -8.162 6.541 1.00 82.94 274 LEU A C 1
ATOM 2003 O O . LEU A 1 274 ? 0.145 -9.010 6.538 1.00 82.94 274 LEU A O 1
ATOM 2007 N N . THR A 1 275 ? -1.284 -7.682 7.669 1.00 85.00 275 THR A N 1
ATOM 2008 C CA . THR A 1 275 ? -0.926 -8.198 8.999 1.00 85.00 275 THR A CA 1
ATOM 2009 C C . THR A 1 275 ? -1.623 -9.527 9.270 1.00 85.00 275 THR A C 1
ATOM 2011 O O . THR A 1 275 ? -0.961 -10.531 9.527 1.00 85.00 275 THR A O 1
ATOM 2014 N N . VAL A 1 276 ? -2.961 -9.557 9.211 1.00 87.38 276 VAL A N 1
ATOM 2015 C CA . VAL A 1 276 ? -3.733 -10.716 9.700 1.00 87.38 276 VAL A CA 1
ATOM 2016 C C . VAL A 1 276 ? -3.783 -11.873 8.702 1.00 87.38 276 VAL A C 1
ATOM 2018 O O . VAL A 1 276 ? -4.117 -12.997 9.072 1.00 87.38 276 VAL A O 1
ATOM 2021 N N . GLY A 1 277 ? -3.469 -11.629 7.425 1.00 84.06 277 GLY A N 1
ATOM 2022 C CA . GLY A 1 277 ? -3.707 -12.584 6.341 1.00 84.06 277 GLY A CA 1
ATOM 2023 C C . GLY A 1 277 ? -2.995 -13.932 6.505 1.00 84.06 277 GLY A C 1
ATOM 2024 O O . GLY A 1 277 ? -3.505 -14.946 6.033 1.00 84.06 277 GLY A O 1
ATOM 2025 N N . SER A 1 278 ? -1.850 -13.989 7.194 1.00 84.62 278 SER A N 1
ATOM 2026 C CA . SER A 1 278 ? -1.157 -15.246 7.531 1.00 84.62 278 SER A CA 1
ATOM 2027 C C . SER A 1 278 ? -1.880 -16.057 8.613 1.00 84.62 278 SER A C 1
ATOM 2029 O O . SER A 1 278 ? -1.942 -17.282 8.513 1.00 84.62 278 SER A O 1
ATOM 2031 N N . LEU A 1 279 ? -2.466 -15.390 9.610 1.00 90.75 279 LEU A N 1
ATOM 2032 C CA . LEU A 1 279 ? -3.258 -16.004 10.677 1.00 90.75 279 LEU A CA 1
ATOM 2033 C C . LEU A 1 279 ? -4.577 -16.548 10.114 1.00 90.75 279 LEU A C 1
ATOM 2035 O O . LEU A 1 279 ? -4.916 -17.702 10.368 1.00 90.75 279 LEU A O 1
ATOM 2039 N N . VAL A 1 280 ? -5.251 -15.780 9.250 1.00 90.62 280 VAL A N 1
ATOM 2040 C CA . VAL A 1 280 ? -6.457 -16.229 8.524 1.00 90.62 280 VAL A CA 1
ATOM 2041 C C . VAL A 1 280 ? -6.150 -17.455 7.655 1.00 90.62 280 VAL A C 1
ATOM 2043 O O . VAL A 1 280 ? -6.850 -18.462 7.734 1.00 90.62 280 VAL A O 1
ATOM 2046 N N . LYS A 1 281 ? -5.049 -17.436 6.885 1.00 87.06 281 LYS A N 1
ATOM 2047 C CA . LYS A 1 281 ? -4.580 -18.606 6.106 1.00 87.06 281 LYS A CA 1
ATOM 2048 C C . LYS A 1 281 ? -4.207 -19.811 6.982 1.00 87.06 281 LYS A C 1
ATOM 2050 O O . LYS A 1 281 ? -4.233 -20.935 6.492 1.00 87.06 281 LYS A O 1
ATOM 2055 N N . SER A 1 282 ? -3.880 -19.585 8.254 1.00 90.38 282 SER A N 1
ATOM 2056 C CA . SER A 1 282 ? -3.601 -20.631 9.249 1.00 90.38 282 SER A CA 1
ATOM 2057 C C . SER A 1 282 ? -4.859 -21.130 9.979 1.00 90.38 282 SER A C 1
ATOM 2059 O O . SER A 1 282 ? -4.747 -21.976 10.862 1.00 90.38 282 SER A O 1
ATOM 2061 N N . GLY A 1 283 ? -6.049 -20.635 9.615 1.00 93.88 283 GLY A N 1
ATOM 2062 C CA . GLY A 1 283 ? -7.333 -21.056 10.181 1.00 93.88 283 GLY A CA 1
ATOM 2063 C C . GLY A 1 283 ? -7.791 -20.279 11.418 1.00 93.88 283 GLY A C 1
ATOM 2064 O O . GLY A 1 283 ? -8.744 -20.710 12.060 1.00 93.88 283 GLY A O 1
ATOM 2065 N N . ALA A 1 284 ? -7.152 -19.155 11.766 1.00 96.44 284 ALA A N 1
ATOM 2066 C CA . ALA A 1 284 ? -7.658 -18.285 12.828 1.00 96.44 284 ALA A CA 1
ATOM 2067 C C . ALA A 1 284 ? -9.023 -17.682 12.423 1.00 96.44 284 ALA A C 1
ATOM 2069 O O . ALA A 1 284 ? -9.159 -17.250 11.274 1.00 96.44 284 ALA A O 1
ATOM 2070 N N . PRO A 1 285 ? -10.011 -17.584 13.335 1.00 96.56 285 PRO A N 1
ATOM 2071 C CA . PRO A 1 285 ? -11.371 -17.125 13.029 1.00 96.56 285 PRO A CA 1
ATOM 2072 C C . PRO A 1 285 ? -11.470 -15.590 12.899 1.00 96.56 285 PRO A C 1
ATOM 2074 O O . PRO A 1 285 ? -12.396 -14.972 13.425 1.00 96.56 285 PRO A O 1
ATOM 2077 N N . ILE A 1 286 ? -10.506 -14.959 12.221 1.00 96.81 286 ILE A N 1
ATOM 2078 C CA . ILE A 1 286 ? -10.413 -13.506 12.038 1.00 96.81 286 ILE A CA 1
ATOM 2079 C C . ILE A 1 286 ? -10.943 -13.104 10.657 1.00 96.81 286 ILE A C 1
ATOM 2081 O O . ILE A 1 286 ? -10.601 -13.725 9.652 1.00 96.81 286 ILE A O 1
ATOM 2085 N N . GLU A 1 287 ? -11.681 -11.999 10.588 1.00 93.38 287 GLU A N 1
ATOM 2086 C CA . GLU A 1 287 ? -11.938 -11.257 9.348 1.00 93.38 287 GLU A CA 1
ATOM 2087 C C . GLU A 1 287 ? -11.399 -9.817 9.424 1.00 93.38 287 GLU A C 1
ATOM 2089 O O . GLU A 1 287 ? -11.194 -9.278 10.514 1.00 93.38 287 GLU A O 1
ATOM 2094 N N . ILE A 1 288 ? -11.160 -9.193 8.264 1.00 91.44 288 ILE A N 1
ATOM 2095 C CA . ILE A 1 288 ? -10.879 -7.753 8.160 1.00 91.44 288 ILE A CA 1
ATOM 2096 C C . ILE A 1 288 ? -12.156 -7.016 7.780 1.00 91.44 288 ILE A C 1
ATOM 2098 O O . ILE A 1 288 ? -12.813 -7.373 6.801 1.00 91.44 288 ILE A O 1
ATOM 2102 N N . VAL A 1 289 ? -12.441 -5.943 8.513 1.00 91.00 289 VAL A N 1
ATOM 2103 C CA . VAL A 1 289 ? -13.511 -4.990 8.220 1.00 91.00 289 VAL A CA 1
ATOM 2104 C C . VAL A 1 289 ? -12.890 -3.645 7.852 1.00 91.00 289 VAL A C 1
ATOM 2106 O O . VAL A 1 289 ? -12.280 -2.973 8.686 1.00 91.00 289 VAL A O 1
ATOM 2109 N N . ASP A 1 290 ? -13.068 -3.243 6.596 1.00 87.88 290 ASP A N 1
ATOM 2110 C CA . ASP A 1 290 ? -12.714 -1.908 6.117 1.00 87.88 290 ASP A CA 1
ATOM 2111 C C . ASP A 1 290 ? -13.802 -0.904 6.532 1.00 87.88 290 ASP A C 1
ATOM 2113 O O . ASP A 1 290 ? -14.955 -1.006 6.108 1.00 87.88 290 ASP A O 1
ATOM 2117 N N . LEU A 1 291 ? -13.439 0.064 7.378 1.00 89.75 291 LEU A N 1
ATOM 2118 C CA . LEU A 1 291 ? -14.359 1.098 7.859 1.00 89.75 291 LEU A CA 1
ATOM 2119 C C . LEU A 1 291 ? -14.646 2.159 6.792 1.00 89.75 291 LEU A C 1
ATOM 2121 O O . LEU A 1 291 ? -13.836 2.409 5.903 1.00 89.75 291 LEU A O 1
ATOM 2125 N N . GLN A 1 292 ? -15.797 2.819 6.923 1.00 85.81 292 GLN A N 1
ATOM 2126 C CA . GLN A 1 292 ? -16.247 3.883 6.028 1.00 85.81 292 GLN A CA 1
ATOM 2127 C C . GLN A 1 292 ? -16.315 5.239 6.764 1.00 85.81 292 GLN A C 1
ATOM 2129 O O . GLN A 1 292 ? -16.897 5.298 7.853 1.00 85.81 292 GLN A O 1
ATOM 2134 N N . PRO A 1 293 ? -15.763 6.336 6.200 1.00 89.75 293 PRO A N 1
ATOM 2135 C CA . PRO A 1 293 ? -14.907 6.376 5.007 1.00 89.75 293 PRO A CA 1
ATOM 2136 C C . PRO A 1 293 ? -13.554 5.666 5.240 1.00 89.75 293 PRO A C 1
ATOM 2138 O O . PRO A 1 293 ? -13.022 5.706 6.355 1.00 89.75 293 PRO A O 1
ATOM 2141 N N . PRO A 1 294 ? -12.977 5.011 4.218 1.00 89.31 294 PRO A N 1
ATOM 2142 C CA . PRO A 1 294 ? -11.757 4.242 4.394 1.00 89.31 294 PRO A CA 1
ATOM 2143 C C . PRO A 1 294 ? -10.525 5.144 4.420 1.00 89.31 294 PRO A C 1
ATOM 2145 O O . PRO A 1 294 ? -10.492 6.226 3.831 1.00 89.31 294 PRO A O 1
ATOM 2148 N N . ILE A 1 295 ? -9.479 4.657 5.077 1.00 90.88 295 ILE A N 1
ATOM 2149 C CA . ILE A 1 295 ? -8.153 5.269 5.079 1.00 90.88 295 ILE A CA 1
ATOM 2150 C C . ILE A 1 295 ? -7.109 4.225 4.692 1.00 90.88 295 ILE A C 1
ATOM 2152 O O . ILE A 1 295 ? -7.155 3.077 5.142 1.00 90.88 295 ILE A O 1
ATOM 2156 N N . ALA A 1 296 ? -6.191 4.613 3.810 1.00 89.69 296 ALA A N 1
ATOM 2157 C CA . ALA A 1 296 ? -5.242 3.702 3.192 1.00 89.69 296 ALA A CA 1
ATOM 2158 C C . ALA A 1 296 ? -3.830 4.288 3.079 1.00 89.69 296 ALA A C 1
ATOM 2160 O O . ALA A 1 296 ? -3.633 5.490 2.900 1.00 89.69 296 ALA A O 1
ATOM 2161 N N . ILE A 1 297 ? -2.839 3.400 3.118 1.00 87.44 297 ILE A N 1
ATOM 2162 C CA . ILE A 1 297 ? -1.466 3.686 2.709 1.00 87.44 297 ILE A CA 1
ATOM 2163 C C . ILE A 1 297 ? -1.367 3.417 1.207 1.00 87.44 297 ILE A C 1
ATOM 2165 O O . ILE A 1 297 ? -1.581 2.286 0.773 1.00 87.44 297 ILE A O 1
ATOM 2169 N N . ALA A 1 298 ? -0.985 4.420 0.417 1.00 90.06 298 ALA A N 1
ATOM 2170 C CA . ALA A 1 298 ? -0.628 4.216 -0.984 1.00 90.06 298 ALA A CA 1
ATOM 2171 C C . ALA A 1 298 ? 0.823 3.724 -1.121 1.00 90.06 298 ALA A C 1
ATOM 2173 O O . ALA A 1 298 ? 1.732 4.223 -0.456 1.00 90.06 298 ALA A O 1
ATOM 2174 N N . TYR A 1 299 ? 1.046 2.768 -2.021 1.00 93.62 299 TYR A N 1
ATOM 2175 C CA . TYR A 1 299 ? 2.362 2.298 -2.440 1.00 93.62 299 TYR A CA 1
ATOM 2176 C C . TYR A 1 299 ? 2.676 2.838 -3.831 1.00 93.62 299 TYR A C 1
ATOM 2178 O O . TYR A 1 299 ? 1.961 2.580 -4.802 1.00 93.62 299 TYR A O 1
ATOM 2186 N N . PHE A 1 300 ? 3.779 3.567 -3.927 1.00 95.81 300 PHE A N 1
ATOM 2187 C CA . PHE A 1 300 ? 4.237 4.201 -5.153 1.00 95.81 300 PHE A CA 1
ATOM 2188 C C . PHE A 1 300 ? 5.409 3.417 -5.734 1.00 95.81 300 PHE A C 1
ATOM 2190 O O . PHE A 1 300 ? 6.221 2.881 -4.979 1.00 95.81 300 PHE A O 1
ATOM 2197 N N . SER A 1 301 ? 5.514 3.359 -7.062 1.00 98.38 301 SER A N 1
ATOM 2198 C CA . SER A 1 301 ? 6.645 2.734 -7.749 1.00 98.38 301 SER A CA 1
ATOM 2199 C C . SER A 1 301 ? 7.215 3.609 -8.857 1.00 98.38 301 SER A C 1
ATOM 2201 O O . SER A 1 301 ? 6.461 4.280 -9.565 1.00 98.38 301 SER A O 1
ATOM 2203 N N . GLY A 1 302 ? 8.541 3.596 -8.993 1.00 98.38 302 GLY A N 1
ATOM 2204 C CA . GLY A 1 302 ? 9.289 4.328 -10.013 1.00 98.38 302 GLY A CA 1
ATOM 2205 C C . GLY A 1 302 ? 10.675 3.723 -10.248 1.00 98.38 302 GLY A C 1
ATOM 2206 O O . GLY A 1 302 ? 11.288 3.161 -9.335 1.00 98.38 302 GLY A O 1
ATOM 2207 N N . ALA A 1 303 ? 11.165 3.850 -11.481 1.00 98.62 303 ALA A N 1
ATOM 2208 C CA . ALA A 1 303 ? 12.515 3.456 -11.880 1.00 98.62 303 ALA A CA 1
ATOM 2209 C C . ALA A 1 303 ? 13.530 4.550 -11.511 1.00 98.62 303 ALA A C 1
ATOM 2211 O O . ALA A 1 303 ? 13.258 5.740 -11.690 1.00 98.62 303 ALA A O 1
ATOM 2212 N N . VAL A 1 304 ? 14.708 4.173 -11.012 1.00 98.44 304 VAL A N 1
ATOM 2213 C CA . VAL A 1 304 ? 15.736 5.133 -10.571 1.00 98.44 304 VAL A CA 1
ATOM 2214 C C . VAL A 1 304 ? 16.730 5.457 -11.691 1.00 98.44 304 VAL A C 1
ATOM 2216 O O . VAL A 1 304 ? 17.081 4.597 -12.493 1.00 98.44 304 VAL A O 1
ATOM 2219 N N . LYS A 1 305 ? 17.229 6.700 -11.766 1.00 97.31 305 LYS A N 1
ATOM 2220 C CA . LYS A 1 305 ? 18.186 7.106 -12.823 1.00 97.31 305 LYS A CA 1
ATOM 2221 C C . LYS A 1 305 ? 19.591 6.511 -12.665 1.00 97.31 305 LYS A C 1
ATOM 2223 O O . LYS A 1 305 ? 20.366 6.573 -13.612 1.00 97.31 305 LYS A O 1
ATOM 2228 N N . TRP A 1 306 ? 19.919 5.956 -11.497 1.00 96.31 306 TRP A N 1
ATOM 2229 C CA . TRP A 1 306 ? 21.179 5.245 -11.235 1.00 96.31 306 TRP A CA 1
ATOM 2230 C C . TRP A 1 306 ? 21.051 3.715 -11.378 1.00 96.31 306 TRP A C 1
ATOM 2232 O O . TRP A 1 306 ? 21.944 2.984 -10.954 1.00 96.31 306 TRP A O 1
ATOM 2242 N N . ALA A 1 307 ? 19.953 3.237 -11.979 1.00 97.69 307 ALA A N 1
ATOM 2243 C CA . ALA A 1 307 ? 19.741 1.830 -12.300 1.00 97.69 307 ALA A CA 1
ATOM 2244 C C . ALA A 1 307 ? 20.928 1.258 -13.092 1.00 97.69 307 ALA A C 1
ATOM 2246 O O . ALA A 1 307 ? 21.420 1.880 -14.037 1.00 97.69 307 ALA A O 1
ATOM 2247 N N . SER A 1 308 ? 21.361 0.051 -12.729 1.00 97.25 308 SER A N 1
ATOM 2248 C CA . SER A 1 308 ? 22.372 -0.696 -13.488 1.00 97.25 308 SER A CA 1
ATOM 2249 C C . SER A 1 308 ? 21.777 -1.327 -14.751 1.00 97.25 308 SER A C 1
ATOM 2251 O O . SER A 1 308 ? 22.502 -1.568 -15.715 1.00 97.25 308 SER A O 1
ATOM 2253 N N . HIS A 1 309 ? 20.458 -1.537 -14.764 1.00 98.44 309 HIS A N 1
ATOM 2254 C CA . HIS A 1 309 ? 19.691 -2.095 -15.876 1.00 98.44 309 HIS A CA 1
ATOM 2255 C C . HIS A 1 309 ? 18.569 -1.114 -16.283 1.00 98.44 309 HIS A C 1
ATOM 2257 O O . HIS A 1 309 ? 17.391 -1.347 -15.991 1.00 98.44 309 HIS A O 1
ATOM 2263 N N . PRO A 1 310 ? 18.901 0.050 -16.877 1.00 98.19 310 PRO A N 1
ATOM 2264 C CA . PRO A 1 310 ? 17.942 1.134 -17.085 1.00 98.19 310 PRO A CA 1
ATOM 2265 C C . PRO A 1 310 ? 16.809 0.784 -18.060 1.00 98.19 310 PRO A C 1
ATOM 2267 O O . PRO A 1 310 ? 15.693 1.272 -17.880 1.00 98.19 310 PRO A O 1
ATOM 2270 N N . ASN A 1 311 ? 17.036 -0.064 -19.069 1.00 98.75 311 ASN A N 1
ATOM 2271 C CA . ASN A 1 311 ? 15.960 -0.479 -19.973 1.00 98.75 311 ASN A CA 1
ATOM 2272 C C . ASN A 1 311 ? 15.049 -1.512 -19.296 1.00 98.75 311 ASN A C 1
ATOM 2274 O O . ASN A 1 311 ? 13.825 -1.407 -19.391 1.00 98.75 311 ASN A O 1
ATOM 2278 N N . ALA A 1 312 ? 15.618 -2.464 -18.556 1.00 98.81 312 ALA A N 1
ATOM 2279 C CA . ALA A 1 312 ? 14.866 -3.441 -17.778 1.00 98.81 312 ALA A CA 1
ATOM 2280 C C . ALA A 1 312 ? 14.063 -2.784 -16.642 1.00 98.81 312 ALA A C 1
ATOM 2282 O O . ALA A 1 312 ? 12.935 -3.202 -16.376 1.00 98.81 312 ALA A O 1
ATOM 2283 N N . ALA A 1 313 ? 14.572 -1.697 -16.054 1.00 98.75 313 ALA A N 1
ATOM 2284 C CA . ALA A 1 313 ? 13.839 -0.856 -15.111 1.00 98.75 313 ALA A CA 1
ATOM 2285 C C . ALA A 1 313 ? 12.579 -0.238 -15.742 1.00 98.75 313 ALA A C 1
ATOM 2287 O O . ALA A 1 313 ? 11.494 -0.304 -15.161 1.00 98.75 313 ALA A O 1
ATOM 2288 N N . LEU A 1 314 ? 12.696 0.319 -16.955 1.00 98.62 314 LEU A N 1
ATOM 2289 C CA . LEU A 1 314 ? 11.562 0.887 -17.692 1.00 98.62 314 LEU A CA 1
ATOM 2290 C C . LEU A 1 314 ? 10.552 -0.185 -18.124 1.00 98.62 314 LEU A C 1
ATOM 2292 O O . LEU A 1 314 ? 9.346 0.037 -18.010 1.00 98.62 314 LEU A O 1
ATOM 2296 N N . VAL A 1 315 ? 11.022 -1.355 -18.573 1.00 98.81 315 VAL A N 1
ATOM 2297 C CA . VAL A 1 315 ? 10.162 -2.506 -18.899 1.00 98.81 315 VAL A CA 1
ATOM 2298 C C . VAL A 1 315 ? 9.400 -2.989 -17.668 1.00 98.81 315 VAL A C 1
ATOM 2300 O O . VAL A 1 315 ? 8.184 -3.166 -17.745 1.00 98.81 315 VAL A O 1
ATOM 2303 N N . PHE A 1 316 ? 10.072 -3.138 -16.523 1.00 98.81 316 PHE A N 1
ATOM 2304 C CA . PHE A 1 316 ? 9.425 -3.535 -15.275 1.00 98.81 316 PHE A CA 1
ATOM 2305 C C . PHE A 1 316 ? 8.415 -2.485 -14.788 1.00 98.81 316 PHE A C 1
ATOM 2307 O O . PHE A 1 316 ? 7.305 -2.852 -14.412 1.00 98.81 316 PHE A O 1
ATOM 2314 N N . GLN A 1 317 ? 8.744 -1.189 -14.853 1.00 98.56 317 GLN A N 1
ATOM 2315 C CA . GLN A 1 317 ? 7.818 -0.106 -14.498 1.00 98.56 317 GLN A CA 1
AT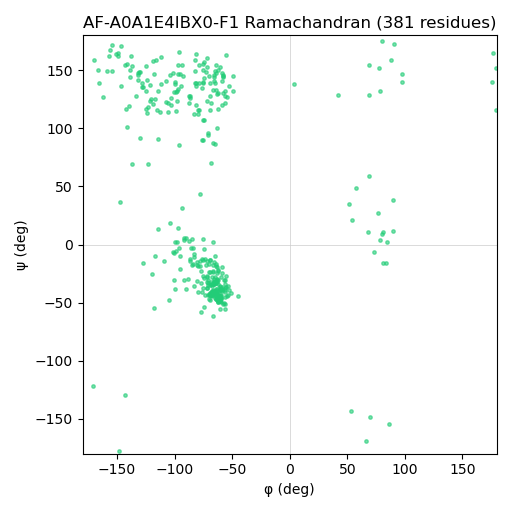OM 2316 C C . GLN A 1 317 ? 6.558 -0.126 -15.384 1.00 98.56 317 GLN A C 1
ATOM 2318 O O . GLN A 1 317 ? 5.443 -0.114 -14.862 1.00 98.56 317 GLN A O 1
ATOM 2323 N N . ASN A 1 318 ? 6.710 -0.220 -16.713 1.00 98.19 318 ASN A N 1
ATOM 2324 C CA . ASN A 1 318 ? 5.578 -0.357 -17.639 1.00 98.19 318 ASN A CA 1
ATOM 2325 C C . ASN A 1 318 ? 4.751 -1.616 -17.339 1.00 98.19 318 ASN A C 1
ATOM 2327 O O . ASN A 1 318 ? 3.524 -1.560 -17.317 1.00 98.19 318 ASN A O 1
ATOM 2331 N N . TRP A 1 319 ? 5.411 -2.747 -17.083 1.00 98.44 319 TRP A N 1
ATOM 2332 C CA . TRP A 1 319 ? 4.737 -3.996 -16.744 1.00 98.44 319 TRP A CA 1
ATOM 2333 C C . TRP A 1 319 ? 3.932 -3.884 -15.448 1.00 98.44 319 TRP A C 1
ATOM 2335 O O . TRP A 1 319 ? 2.764 -4.264 -15.441 1.00 98.44 319 TRP A O 1
ATOM 2345 N N . LEU A 1 320 ? 4.503 -3.311 -14.385 1.00 98.19 320 LEU A N 1
ATOM 2346 C CA . LEU A 1 320 ? 3.831 -3.116 -13.097 1.00 98.19 320 LEU A CA 1
ATOM 2347 C C . LEU A 1 320 ? 2.604 -2.192 -13.215 1.00 98.19 320 LEU A C 1
ATOM 2349 O O . LEU A 1 320 ? 1.621 -2.350 -12.490 1.00 98.19 320 LEU A O 1
ATOM 2353 N N . MET A 1 321 ? 2.657 -1.253 -14.161 1.00 96.69 321 MET A N 1
ATOM 2354 C CA . MET A 1 321 ? 1.553 -0.376 -14.555 1.00 96.69 321 MET A CA 1
ATOM 2355 C C . MET A 1 321 ? 0.545 -1.047 -15.515 1.00 96.69 321 MET A C 1
ATOM 2357 O O . MET A 1 321 ? -0.557 -0.536 -15.695 1.00 96.69 321 MET A O 1
ATOM 2361 N N . SER A 1 322 ? 0.871 -2.180 -16.137 1.00 96.94 322 SER A N 1
ATOM 2362 C CA . SER A 1 322 ? -0.043 -2.918 -17.025 1.00 96.94 322 SER A CA 1
ATOM 2363 C C . SER A 1 322 ? -1.026 -3.806 -16.239 1.00 96.94 322 SER A C 1
ATOM 2365 O O . SER A 1 322 ? -0.755 -4.135 -15.082 1.00 96.94 322 SER A O 1
ATOM 2367 N N . PRO A 1 323 ? -2.120 -4.296 -16.857 1.00 96.19 323 PRO A N 1
ATOM 2368 C CA . PRO A 1 323 ? -3.010 -5.278 -16.240 1.00 96.19 323 PRO A CA 1
ATOM 2369 C C . PRO A 1 323 ? -2.297 -6.535 -15.734 1.00 96.19 323 PRO A C 1
ATOM 2371 O O . PRO A 1 323 ? -2.649 -7.037 -14.671 1.00 96.19 323 PRO A O 1
ATOM 2374 N N . ALA A 1 324 ? -1.254 -7.010 -16.424 1.00 96.00 324 ALA A N 1
ATOM 2375 C CA . ALA A 1 324 ? -0.468 -8.158 -15.975 1.00 96.00 324 ALA A CA 1
ATOM 2376 C C . ALA A 1 324 ? 0.240 -7.887 -14.636 1.00 96.00 324 ALA A C 1
ATOM 2378 O O . ALA A 1 324 ? 0.109 -8.680 -13.704 1.00 96.00 324 ALA A O 1
ATOM 2379 N N . GLY A 1 325 ? 0.915 -6.743 -14.502 1.00 97.31 325 GLY A N 1
ATOM 2380 C CA . GLY A 1 325 ? 1.567 -6.345 -13.253 1.00 97.31 325 GLY A CA 1
ATOM 2381 C C . GLY A 1 325 ? 0.588 -5.950 -12.147 1.00 97.31 325 GLY A C 1
ATOM 2382 O O . GLY A 1 325 ? 0.818 -6.268 -10.984 1.00 97.31 325 GLY A O 1
ATOM 2383 N N . GLN A 1 326 ? -0.544 -5.333 -12.492 1.00 97.25 326 GLN A N 1
ATOM 2384 C CA . GLN A 1 326 ? -1.595 -4.978 -11.534 1.00 97.25 326 GLN A CA 1
ATOM 2385 C C . GLN A 1 326 ? -2.309 -6.210 -10.967 1.00 97.25 326 GLN A C 1
ATOM 2387 O O . GLN A 1 326 ? -2.528 -6.274 -9.757 1.00 97.25 326 GLN A O 1
ATOM 2392 N N . VAL A 1 327 ? -2.598 -7.220 -11.793 1.00 96.19 327 VAL A N 1
ATOM 2393 C CA . VAL A 1 327 ? -3.082 -8.530 -11.327 1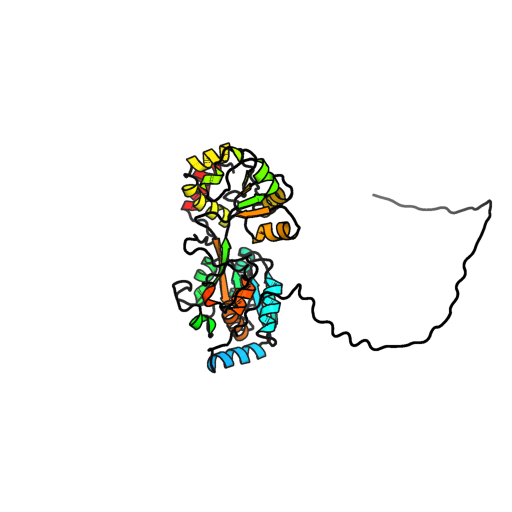.00 96.19 327 VAL A CA 1
ATOM 2394 C C . VAL A 1 327 ? -1.996 -9.242 -10.509 1.00 96.19 327 VAL A C 1
ATOM 2396 O O . VAL A 1 327 ? -2.290 -9.778 -9.441 1.00 96.19 327 VAL A O 1
ATOM 2399 N N . ALA A 1 328 ? -0.727 -9.180 -10.926 1.00 96.06 328 ALA A N 1
ATOM 2400 C CA . ALA A 1 328 ? 0.379 -9.761 -10.166 1.00 96.06 328 ALA A CA 1
ATOM 2401 C C . ALA A 1 328 ? 0.605 -9.087 -8.796 1.00 96.06 328 ALA A C 1
ATOM 2403 O O . ALA A 1 328 ? 0.983 -9.774 -7.845 1.00 96.06 328 ALA A O 1
ATOM 2404 N N . LEU A 1 329 ? 0.340 -7.783 -8.647 1.00 96.50 329 LEU A N 1
ATOM 2405 C CA . LEU A 1 329 ? 0.528 -7.027 -7.399 1.00 96.50 329 LEU A CA 1
ATOM 2406 C C . LEU A 1 329 ? -0.706 -7.025 -6.481 1.00 96.50 329 LEU A C 1
ATOM 2408 O O . LEU A 1 329 ? -0.551 -7.160 -5.270 1.00 96.50 329 LEU A O 1
ATOM 2412 N N . ASN A 1 330 ? -1.915 -6.936 -7.039 1.00 95.62 330 ASN A N 1
ATOM 2413 C CA . ASN A 1 330 ? -3.154 -6.711 -6.279 1.00 95.62 330 ASN A CA 1
ATOM 2414 C C . ASN A 1 330 ? -4.165 -7.876 -6.380 1.00 95.62 330 ASN A C 1
ATOM 2416 O O . ASN A 1 330 ? -5.146 -7.922 -5.640 1.00 95.62 330 ASN A O 1
ATOM 2420 N N . GLY A 1 331 ? -3.939 -8.852 -7.266 1.00 92.50 331 GLY A N 1
ATOM 2421 C CA . GLY A 1 331 ? -4.910 -9.908 -7.586 1.00 92.50 331 GLY A CA 1
ATOM 2422 C C . GLY A 1 331 ? -5.274 -10.862 -6.442 1.00 92.50 331 GLY A C 1
ATOM 2423 O O . GLY A 1 331 ? -6.319 -11.504 -6.503 1.00 92.50 331 GLY A O 1
ATOM 2424 N N . SER A 1 332 ? -4.465 -10.947 -5.381 1.00 88.38 332 SER A N 1
ATOM 2425 C CA . SER A 1 332 ? -4.781 -11.737 -4.180 1.00 88.38 332 SER A CA 1
ATOM 2426 C C . SER A 1 332 ? -5.816 -11.086 -3.253 1.00 88.38 332 SER A C 1
ATOM 2428 O O . SER A 1 332 ? -6.297 -11.753 -2.341 1.00 88.38 332 SER A O 1
ATOM 2430 N N . GLY A 1 333 ? -6.152 -9.805 -3.451 1.00 88.25 333 GLY A N 1
ATOM 2431 C CA . GLY A 1 333 ? -7.042 -9.049 -2.559 1.00 88.25 333 GLY A CA 1
ATOM 2432 C C . GLY A 1 333 ? -6.390 -8.554 -1.262 1.00 88.25 333 GLY A C 1
ATOM 2433 O O . GLY A 1 333 ? -7.068 -7.967 -0.426 1.00 88.25 333 GLY A O 1
ATOM 2434 N N . GLU A 1 334 ? -5.082 -8.767 -1.093 1.00 86.56 334 GLU A N 1
ATOM 2435 C CA . GLU A 1 334 ? -4.284 -8.235 0.028 1.00 86.56 334 GLU A CA 1
ATOM 2436 C C . GLU A 1 334 ? -3.929 -6.748 -0.158 1.00 86.56 334 GLU A C 1
ATOM 2438 O O . GLU A 1 334 ? -3.577 -6.063 0.802 1.00 86.56 334 GLU A O 1
ATOM 2443 N N . LEU A 1 335 ? -4.022 -6.263 -1.400 1.00 92.25 335 LEU A N 1
ATOM 2444 C CA . LEU A 1 335 ? -3.771 -4.892 -1.828 1.00 92.25 335 LEU A CA 1
ATOM 2445 C C . LEU A 1 335 ? -4.857 -4.446 -2.816 1.00 92.25 335 LEU A C 1
ATOM 2447 O O . LEU A 1 335 ? -5.439 -5.255 -3.543 1.00 92.25 335 LEU A O 1
ATOM 2451 N N . TYR A 1 336 ? -5.087 -3.140 -2.855 1.00 93.38 336 TYR A N 1
ATOM 2452 C CA . TYR A 1 336 ? -6.039 -2.454 -3.719 1.00 93.38 336 TYR A CA 1
ATOM 2453 C C . TYR A 1 336 ? -5.315 -1.833 -4.918 1.00 93.38 336 TYR A C 1
ATOM 2455 O O . TYR A 1 336 ? -4.323 -1.129 -4.735 1.00 93.38 336 TYR A O 1
ATOM 2463 N N . THR A 1 337 ? -5.811 -2.039 -6.141 1.00 94.06 337 THR A N 1
ATOM 2464 C CA . THR A 1 337 ? -5.318 -1.292 -7.313 1.00 94.06 337 THR A CA 1
ATOM 2465 C C . THR A 1 337 ? -5.854 0.146 -7.316 1.00 94.06 337 THR A C 1
ATOM 2467 O O . THR A 1 337 ? -6.954 0.409 -6.830 1.00 94.06 337 THR A O 1
ATOM 2470 N N . ALA A 1 338 ? -5.083 1.077 -7.887 1.00 89.94 338 ALA A N 1
ATOM 2471 C CA . ALA A 1 338 ? -5.530 2.442 -8.176 1.00 89.94 338 ALA A CA 1
ATOM 2472 C C . ALA A 1 338 ? -6.307 2.563 -9.504 1.00 89.94 338 ALA A C 1
ATOM 2474 O O . ALA A 1 338 ? -6.850 3.625 -9.801 1.00 89.94 338 ALA A O 1
ATOM 2475 N N . LEU A 1 339 ? -6.349 1.501 -10.318 1.00 91.50 339 LEU A N 1
ATOM 2476 C CA . LEU A 1 339 ? -7.104 1.464 -11.571 1.00 91.50 339 LEU A CA 1
ATOM 2477 C C . LEU A 1 339 ? -8.502 0.868 -11.353 1.00 91.50 339 LEU A C 1
ATOM 2479 O O . LEU A 1 339 ? -8.721 0.071 -10.437 1.00 91.50 339 LEU A O 1
ATOM 2483 N N . SER A 1 340 ? -9.461 1.230 -12.209 1.00 90.75 340 SER A N 1
ATOM 2484 C CA . SER A 1 340 ? -10.773 0.576 -12.222 1.00 90.75 340 SER A CA 1
ATOM 2485 C C . SER A 1 340 ? -10.635 -0.857 -12.735 1.00 90.75 340 SER A C 1
ATOM 2487 O O . SER A 1 340 ? -9.907 -1.104 -13.699 1.00 90.75 340 SER A O 1
ATOM 2489 N N . LEU A 1 341 ? -11.345 -1.806 -12.117 1.00 92.88 341 LEU A N 1
ATOM 2490 C CA . LEU A 1 341 ? -11.246 -3.225 -12.481 1.00 92.88 341 LEU A CA 1
ATOM 2491 C C . LEU A 1 341 ? -11.618 -3.467 -13.955 1.00 92.88 341 LEU A C 1
ATOM 2493 O O . LEU A 1 341 ? -10.905 -4.190 -14.644 1.00 92.88 341 LEU A O 1
ATOM 2497 N N . ASP A 1 342 ? -12.635 -2.768 -14.468 1.00 90.75 342 ASP A N 1
ATOM 2498 C CA . ASP A 1 342 ? -13.054 -2.825 -15.876 1.00 90.75 342 ASP A CA 1
ATOM 2499 C C . ASP A 1 342 ? -11.917 -2.482 -16.858 1.00 90.75 342 ASP A C 1
ATOM 2501 O O . ASP A 1 342 ? -11.827 -3.067 -17.939 1.00 90.75 342 ASP A O 1
ATOM 2505 N N . SER A 1 343 ? -11.007 -1.568 -16.487 1.00 88.88 343 SER A N 1
ATOM 2506 C CA . SER A 1 343 ? -9.866 -1.187 -17.337 1.00 88.88 343 SER A CA 1
ATOM 2507 C C . SER A 1 343 ? -8.805 -2.285 -17.467 1.00 88.88 343 SER A C 1
ATOM 2509 O O . SER A 1 343 ? -7.979 -2.235 -18.378 1.00 88.88 343 SER A O 1
ATOM 2511 N N . LEU A 1 344 ? -8.830 -3.285 -16.581 1.00 91.19 344 LEU A N 1
ATOM 2512 C CA . LEU A 1 344 ? -7.848 -4.369 -16.511 1.00 91.19 344 LEU A CA 1
ATOM 2513 C C . LEU A 1 344 ? -8.305 -5.638 -17.248 1.00 91.19 344 LEU A C 1
ATOM 2515 O O . LEU A 1 344 ? -7.547 -6.606 -17.332 1.00 91.19 344 LEU A O 1
ATOM 2519 N N . GLY A 1 345 ? -9.525 -5.637 -17.795 1.00 89.62 345 GLY A N 1
ATOM 2520 C CA . GLY A 1 345 ? -10.143 -6.816 -18.395 1.00 89.62 345 GLY A CA 1
ATOM 2521 C C . GLY A 1 345 ? -10.522 -7.865 -17.339 1.00 89.62 345 GLY A C 1
ATOM 2522 O O . GLY A 1 345 ? -10.877 -7.509 -16.217 1.00 89.62 345 GLY A O 1
ATOM 2523 N N . PRO A 1 346 ? -10.481 -9.169 -17.670 1.00 90.56 346 PRO A N 1
ATOM 2524 C CA . PRO A 1 346 ? -10.752 -10.228 -16.703 1.00 90.56 346 PRO A CA 1
ATOM 2525 C C . PRO A 1 346 ? -9.727 -10.225 -15.558 1.00 90.56 346 PRO A C 1
ATOM 2527 O O . PRO A 1 346 ? -8.541 -10.484 -15.770 1.00 90.56 346 PRO A O 1
ATOM 2530 N N . VAL A 1 347 ? -10.201 -9.967 -14.338 1.00 93.75 347 VAL A N 1
ATOM 2531 C CA . VAL A 1 347 ? -9.406 -9.969 -13.100 1.00 93.75 347 VAL A CA 1
ATOM 2532 C C . VAL A 1 347 ? -9.873 -11.068 -12.135 1.00 93.75 347 VAL A C 1
ATOM 2534 O O . VAL A 1 347 ? -11.013 -11.529 -12.237 1.00 93.75 347 VAL A O 1
ATOM 2537 N N . PRO A 1 348 ? -9.030 -11.503 -11.178 1.00 93.44 348 PRO A N 1
ATOM 2538 C CA . PRO A 1 348 ? -9.452 -12.418 -10.119 1.00 93.44 348 PRO A CA 1
ATOM 2539 C C . PRO A 1 348 ? -10.618 -11.843 -9.296 1.00 93.44 348 PRO A C 1
ATOM 2541 O O . PRO A 1 348 ? -10.605 -10.647 -9.004 1.00 93.44 348 PRO A O 1
ATOM 2544 N N . PRO A 1 349 ? -11.573 -12.668 -8.823 1.00 92.69 349 PRO A N 1
ATOM 2545 C CA . PRO A 1 349 ? -12.708 -12.200 -8.014 1.00 92.69 349 PRO A CA 1
ATOM 2546 C C . PRO A 1 349 ? -12.292 -11.638 -6.643 1.00 92.69 349 PRO A C 1
ATOM 2548 O O . PRO A 1 349 ? -13.071 -10.968 -5.976 1.00 92.69 349 PRO A O 1
ATOM 2551 N N . THR A 1 350 ? -11.060 -11.917 -6.216 1.00 90.94 350 THR A N 1
ATOM 2552 C CA . THR A 1 350 ? -10.415 -11.370 -5.018 1.00 90.94 350 THR A CA 1
ATOM 2553 C C . THR A 1 350 ? -9.859 -9.960 -5.212 1.00 90.94 350 THR A C 1
ATOM 2555 O O . THR A 1 350 ? -9.583 -9.290 -4.220 1.00 90.94 350 THR A O 1
ATOM 2558 N N . MET A 1 351 ? -9.664 -9.509 -6.455 1.00 93.19 351 MET A N 1
ATOM 2559 C CA . MET A 1 351 ? -9.032 -8.229 -6.766 1.00 93.19 351 MET A CA 1
ATOM 2560 C C . MET A 1 351 ? -9.981 -7.054 -6.501 1.00 93.19 351 MET A C 1
ATOM 2562 O O . MET A 1 351 ? -11.165 -7.114 -6.821 1.00 93.19 351 MET A O 1
ATOM 2566 N N . ARG A 1 352 ? -9.455 -5.968 -5.925 1.00 91.94 352 ARG A N 1
ATOM 2567 C CA . ARG A 1 352 ? -10.240 -4.803 -5.489 1.00 91.94 352 ARG A CA 1
ATOM 2568 C C . ARG A 1 352 ? -9.604 -3.504 -5.977 1.00 91.94 352 ARG A C 1
ATOM 2570 O O . ARG A 1 352 ? -8.379 -3.399 -6.026 1.00 91.94 352 ARG A O 1
ATOM 2577 N N . THR A 1 353 ? -10.429 -2.514 -6.300 1.00 91.62 353 THR A N 1
ATOM 2578 C CA . THR A 1 353 ? -9.998 -1.118 -6.466 1.00 91.62 353 THR A CA 1
ATOM 2579 C C . THR A 1 353 ? -10.236 -0.370 -5.157 1.00 91.62 353 THR A C 1
ATOM 2581 O O . THR A 1 353 ? -11.153 -0.732 -4.415 1.00 91.62 353 THR A O 1
ATOM 2584 N N . LEU A 1 354 ? -9.390 0.606 -4.827 1.00 88.00 354 LEU A N 1
ATOM 2585 C CA . LEU A 1 354 ? -9.593 1.430 -3.634 1.00 88.00 354 LEU A CA 1
ATOM 2586 C C . LEU A 1 354 ? -10.866 2.279 -3.801 1.00 88.00 354 LEU A C 1
ATOM 2588 O O . LEU A 1 354 ? -11.164 2.740 -4.902 1.00 88.00 354 LEU A O 1
ATOM 2592 N N . ASP A 1 355 ? -11.610 2.503 -2.715 1.00 84.38 355 ASP A N 1
ATOM 2593 C CA . ASP A 1 355 ? -12.767 3.403 -2.739 1.00 84.38 355 ASP A CA 1
ATOM 2594 C C . ASP A 1 355 ? -12.333 4.820 -3.180 1.00 84.38 355 ASP A C 1
ATOM 2596 O O . ASP A 1 355 ? -11.379 5.357 -2.610 1.00 84.38 355 ASP A O 1
ATOM 2600 N N . PRO A 1 356 ? -13.005 5.465 -4.153 1.00 82.38 356 PRO A N 1
ATOM 2601 C CA . PRO A 1 356 ? -12.677 6.831 -4.570 1.00 82.38 356 PRO A CA 1
ATOM 2602 C C . PRO A 1 356 ? -12.758 7.887 -3.454 1.00 82.38 356 PRO A C 1
ATOM 2604 O O . PRO A 1 356 ? -12.175 8.960 -3.595 1.00 82.38 356 PRO A O 1
ATOM 2607 N N . ASN A 1 357 ? -13.470 7.598 -2.360 1.00 83.62 357 ASN A N 1
ATOM 2608 C CA . ASN A 1 357 ? -13.585 8.453 -1.176 1.00 83.62 357 ASN A CA 1
ATOM 2609 C C . ASN A 1 357 ? -12.530 8.129 -0.099 1.00 83.62 357 ASN A C 1
ATOM 2611 O O . ASN A 1 357 ? -12.567 8.708 0.989 1.00 83.62 357 ASN A O 1
ATOM 2615 N N . ALA A 1 358 ? -11.606 7.198 -0.365 1.00 87.25 358 ALA A N 1
ATOM 2616 C CA . ALA A 1 358 ? -10.558 6.833 0.575 1.00 87.25 358 ALA A CA 1
ATOM 2617 C C . ALA A 1 358 ? -9.607 8.002 0.852 1.00 87.25 358 ALA A C 1
ATOM 2619 O O . ALA A 1 358 ? -9.076 8.635 -0.062 1.00 87.25 358 ALA A O 1
ATOM 2620 N N . SER A 1 359 ? -9.322 8.237 2.129 1.00 88.69 359 SER A N 1
ATOM 2621 C CA . SER A 1 359 ? -8.249 9.143 2.535 1.00 88.69 359 SER A CA 1
ATOM 2622 C C . SER A 1 359 ? -6.900 8.432 2.466 1.00 88.69 359 SER A C 1
ATOM 2624 O O . SER A 1 359 ? -6.765 7.289 2.900 1.00 88.69 359 SER A O 1
ATOM 2626 N N . LEU A 1 360 ? -5.882 9.102 1.926 1.00 86.50 360 LEU A N 1
ATOM 2627 C CA . LEU A 1 360 ? -4.537 8.541 1.805 1.00 86.50 360 LEU A CA 1
ATOM 2628 C C . LEU A 1 360 ? -3.601 9.114 2.869 1.00 86.50 360 LEU A C 1
ATOM 2630 O O . LEU A 1 360 ? -3.427 10.328 2.965 1.00 86.50 360 LEU A O 1
ATOM 2634 N N . THR A 1 361 ? -2.949 8.235 3.626 1.00 84.38 361 THR A N 1
ATOM 2635 C CA . THR A 1 361 ? -1.814 8.595 4.486 1.00 84.38 361 THR A CA 1
ATOM 2636 C C . THR A 1 361 ? -0.540 8.733 3.652 1.00 84.38 361 THR A C 1
ATOM 2638 O O . THR A 1 361 ? -0.266 7.874 2.810 1.00 84.38 361 THR A O 1
ATOM 2641 N N . ASP A 1 362 ? 0.285 9.740 3.932 1.00 75.69 362 ASP A N 1
ATOM 2642 C CA . ASP A 1 362 ? 1.606 9.932 3.308 1.00 75.69 362 ASP A CA 1
ATOM 2643 C C . ASP A 1 362 ? 2.783 9.435 4.178 1.00 75.69 362 ASP A C 1
ATOM 2645 O O . ASP A 1 362 ? 3.934 9.426 3.727 1.00 75.69 362 ASP A O 1
ATOM 2649 N N . GLY A 1 363 ? 2.499 8.999 5.412 1.00 76.38 363 GLY A N 1
ATOM 2650 C CA 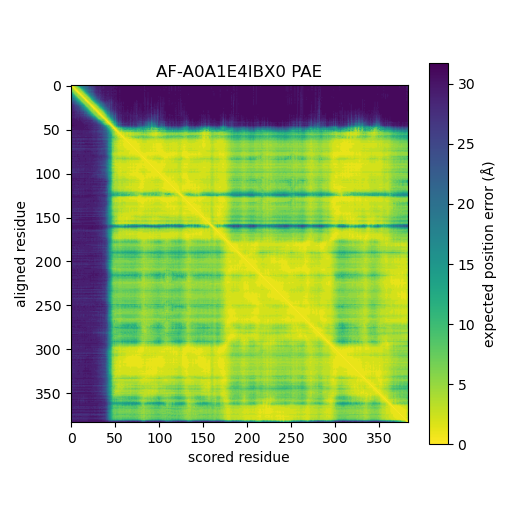. GLY A 1 363 ? 3.486 8.544 6.389 1.00 76.38 363 GLY A CA 1
ATOM 2651 C C . GLY A 1 363 ? 4.203 9.666 7.149 1.00 76.38 363 GLY A C 1
ATOM 2652 O O . GLY A 1 363 ? 5.189 9.377 7.830 1.00 76.38 363 GLY A O 1
ATOM 2653 N N . ILE A 1 364 ? 3.748 10.920 7.049 1.00 81.81 364 ILE A N 1
ATOM 2654 C CA . ILE A 1 364 ? 4.339 12.085 7.721 1.00 81.81 364 ILE A CA 1
ATOM 2655 C C . ILE A 1 364 ? 3.357 12.668 8.738 1.00 81.81 364 ILE A C 1
ATOM 2657 O O . ILE A 1 364 ? 2.320 13.218 8.386 1.00 81.81 364 ILE A O 1
ATOM 2661 N N . VAL A 1 365 ? 3.722 12.624 10.021 1.00 86.81 365 VAL A N 1
ATOM 2662 C CA . VAL A 1 365 ? 2.957 13.319 11.066 1.00 86.81 365 VAL A CA 1
ATOM 2663 C C . VAL A 1 365 ? 3.124 14.829 10.883 1.00 86.81 365 VAL A C 1
ATOM 2665 O O . VAL A 1 365 ? 4.229 15.361 11.012 1.00 86.81 365 VAL A O 1
ATOM 2668 N N . THR A 1 366 ? 2.034 15.530 10.572 1.00 91.81 366 THR A N 1
ATOM 2669 C CA . THR A 1 366 ? 2.035 16.997 10.474 1.00 91.81 366 THR A CA 1
ATOM 2670 C C . THR A 1 366 ? 2.159 17.643 11.864 1.00 91.81 366 THR A C 1
ATOM 2672 O O . THR A 1 366 ? 1.832 17.008 12.869 1.00 91.81 366 THR A O 1
ATOM 2675 N N . PRO A 1 367 ? 2.564 18.925 11.977 1.00 96.00 367 PRO A N 1
ATOM 2676 C CA . PRO A 1 367 ? 2.575 19.626 13.266 1.00 96.00 367 PRO A CA 1
ATOM 2677 C C . PRO A 1 367 ? 1.206 19.646 13.968 1.00 96.00 367 PRO A C 1
ATOM 2679 O O . PRO A 1 367 ? 1.142 19.622 15.193 1.00 96.00 367 PRO A O 1
ATOM 2682 N N . GLU A 1 368 ? 0.114 19.648 13.200 1.00 96.62 368 GLU A N 1
ATOM 2683 C CA . GLU A 1 368 ? -1.257 19.546 13.710 1.00 96.62 368 GLU A CA 1
ATOM 2684 C C . GLU A 1 368 ? -1.559 18.150 14.271 1.00 96.62 368 GLU A C 1
ATOM 2686 O O . GLU A 1 368 ? -2.043 18.033 15.395 1.00 96.62 368 GLU A O 1
ATOM 2691 N N . GLN A 1 369 ? -1.205 17.091 13.537 1.00 95.94 369 GLN A N 1
ATOM 2692 C CA . GLN A 1 369 ? -1.361 15.705 13.987 1.00 95.94 369 GLN A CA 1
ATOM 2693 C C . GLN A 1 369 ? -0.507 15.411 15.227 1.00 95.94 369 GLN A C 1
ATOM 2695 O O . GLN A 1 369 ? -0.969 14.735 16.144 1.00 95.94 369 GLN A O 1
ATOM 2700 N N . GLN A 1 370 ? 0.709 15.963 15.294 1.00 96.19 370 GLN A N 1
ATOM 2701 C CA . GLN A 1 370 ? 1.579 15.865 16.467 1.00 96.19 370 GLN A CA 1
ATOM 2702 C C . GLN A 1 370 ? 0.966 16.589 17.672 1.00 96.19 370 GLN A C 1
ATOM 2704 O O . GLN A 1 370 ? 0.894 16.024 18.762 1.00 96.19 370 GLN A O 1
ATOM 2709 N N . LYS A 1 371 ? 0.451 17.809 17.472 1.00 97.69 371 LYS A N 1
ATOM 2710 C CA . LYS A 1 371 ? -0.246 18.560 18.520 1.00 97.69 371 LYS A CA 1
ATOM 2711 C C . LYS A 1 371 ? -1.478 17.807 19.031 1.00 97.69 371 LYS A C 1
ATOM 2713 O O . LYS A 1 371 ? -1.668 17.702 20.237 1.00 97.69 371 LYS A O 1
ATOM 2718 N N . TRP A 1 372 ? -2.292 17.244 18.140 1.00 97.88 372 TRP A N 1
ATOM 2719 C CA . TRP A 1 372 ? -3.442 16.416 18.512 1.00 97.88 372 TRP A CA 1
ATOM 2720 C C . TRP A 1 372 ? -3.022 15.146 19.276 1.00 97.88 372 TRP A C 1
ATOM 2722 O O . TRP A 1 372 ? -3.654 14.794 20.274 1.00 97.88 372 TRP A O 1
ATOM 2732 N N . LEU A 1 373 ? -1.926 14.494 18.874 1.00 97.00 373 LEU A N 1
ATOM 2733 C CA . LEU A 1 373 ? -1.383 13.325 19.570 1.00 97.00 373 LEU A CA 1
ATOM 2734 C C . LEU A 1 373 ? -0.995 13.669 21.020 1.00 97.00 373 LEU A C 1
ATOM 2736 O O . LEU A 1 373 ? -1.320 12.922 21.945 1.00 97.00 373 LEU A O 1
ATOM 2740 N N . ASP A 1 374 ? -0.328 14.806 21.219 1.00 97.00 374 ASP A N 1
ATOM 2741 C CA . ASP A 1 374 ? 0.170 15.234 22.528 1.00 97.00 374 ASP A CA 1
ATOM 2742 C C . ASP A 1 374 ? -0.914 15.858 23.426 1.00 97.00 374 ASP A C 1
ATOM 2744 O O . ASP A 1 374 ? -0.959 15.565 24.621 1.00 97.00 374 ASP A O 1
ATOM 2748 N N . GLU A 1 375 ? -1.809 16.682 22.872 1.00 97.38 375 GLU A N 1
ATOM 2749 C CA . GLU A 1 375 ? -2.816 17.440 23.635 1.00 97.38 375 GLU A CA 1
ATOM 2750 C C . GLU A 1 375 ? -4.191 16.751 23.724 1.00 97.38 375 GLU A C 1
ATOM 2752 O O . GLU A 1 375 ? -4.971 17.072 24.621 1.00 97.38 375 GLU A O 1
ATOM 2757 N N . THR A 1 376 ? -4.515 15.814 22.822 1.00 97.12 376 THR A N 1
ATOM 2758 C CA . THR A 1 376 ? -5.825 15.126 22.785 1.00 97.12 376 THR A CA 1
ATOM 2759 C C . THR A 1 376 ? -5.715 13.620 23.000 1.00 97.12 376 THR A C 1
ATOM 2761 O O . THR A 1 376 ? -6.366 13.101 23.905 1.00 97.12 376 THR A O 1
ATOM 2764 N N . TRP A 1 377 ? -4.900 12.906 22.217 1.00 97.25 377 TRP A N 1
ATOM 2765 C CA . TRP A 1 377 ? -4.836 11.441 22.300 1.00 97.25 377 TRP A CA 1
ATOM 2766 C C . TRP A 1 377 ? -4.257 10.949 23.630 1.00 97.25 377 TRP A C 1
ATOM 2768 O O . TRP A 1 377 ? -4.962 10.283 24.392 1.00 97.25 377 TRP A O 1
ATOM 2778 N N . LYS A 1 378 ? -3.000 11.302 23.942 1.00 96.00 378 LYS A N 1
ATOM 2779 C CA . LYS A 1 378 ? -2.304 10.811 25.149 1.00 96.00 378 LYS A CA 1
ATOM 2780 C C . LYS A 1 378 ? -3.062 11.119 26.455 1.00 96.00 378 LYS A C 1
ATOM 2782 O O . LYS A 1 378 ? -3.159 10.219 27.290 1.00 96.00 378 LYS A O 1
ATOM 2787 N N . PRO A 1 379 ? -3.668 12.313 26.651 1.00 96.88 379 PRO A N 1
ATOM 2788 C CA . PRO A 1 379 ? -4.457 12.606 27.854 1.00 96.88 379 PRO A CA 1
ATOM 2789 C C . PRO A 1 379 ? -5.790 11.849 27.976 1.00 96.88 379 PRO A C 1
ATOM 2791 O O . PRO A 1 379 ? -6.406 11.899 29.041 1.00 96.88 379 PRO A O 1
ATOM 2794 N N . ILE A 1 380 ? -6.276 11.206 26.907 1.00 96.81 380 ILE A N 1
ATOM 2795 C CA . ILE A 1 380 ? -7.550 10.465 26.898 1.00 96.81 380 ILE A CA 1
ATOM 2796 C C . ILE A 1 380 ? -7.320 8.952 26.923 1.00 96.81 380 ILE A C 1
ATOM 2798 O O . ILE A 1 380 ? -7.957 8.258 27.712 1.00 96.81 380 ILE A O 1
ATOM 2802 N N . MET A 1 381 ? -6.428 8.450 26.068 1.00 93.62 381 MET A N 1
ATOM 2803 C CA . MET A 1 381 ? -6.242 7.015 25.819 1.00 93.62 381 MET A CA 1
ATOM 2804 C C . MET A 1 381 ? -5.124 6.381 26.657 1.00 93.62 381 MET A C 1
ATOM 2806 O O . MET A 1 381 ? -4.997 5.158 26.675 1.00 93.62 381 MET A O 1
ATOM 2810 N N . GLY A 1 382 ? -4.318 7.196 27.345 1.00 78.31 382 GLY A N 1
ATOM 2811 C CA . GLY A 1 382 ? -3.024 6.779 27.882 1.00 78.31 382 GLY A CA 1
ATOM 2812 C C . GLY A 1 382 ? -1.898 6.966 26.858 1.00 78.31 382 GLY A C 1
ATOM 2813 O O . GLY A 1 382 ? -2.145 7.110 25.657 1.00 78.31 382 GLY A O 1
ATOM 2814 N N . GLY A 1 383 ? -0.664 7.034 27.364 1.00 54.66 383 GLY A N 1
ATOM 2815 C CA . GLY A 1 383 ? 0.562 7.134 26.562 1.00 54.66 383 GLY A CA 1
ATOM 2816 C C . GLY A 1 383 ? 1.148 5.778 26.198 1.00 54.66 383 GLY A C 1
ATOM 2817 O O . GLY A 1 383 ? 0.917 4.823 26.971 1.00 54.66 383 GLY A O 1
#